Protein AF-A0A1S8X5B6-F1 (afdb_monomer)

Structure (mmCIF, N/CA/C/O backbone):
data_AF-A0A1S8X5B6-F1
#
_entry.id   AF-A0A1S8X5B6-F1
#
loop_
_atom_site.group_PDB
_atom_site.id
_atom_site.type_symbol
_atom_site.label_atom_id
_atom_site.label_alt_id
_atom_site.label_comp_id
_atom_site.label_asym_id
_atom_site.label_entity_id
_atom_site.label_seq_id
_atom_site.pdbx_PDB_ins_code
_atom_site.Cartn_x
_atom_site.Cartn_y
_atom_site.Cartn_z
_atom_site.occupancy
_atom_site.B_iso_or_equiv
_atom_site.auth_seq_id
_atom_site.auth_comp_id
_atom_site.auth_asym_id
_atom_site.auth_atom_id
_atom_site.pdbx_PDB_model_num
ATOM 1 N N . GLU A 1 1 ? 6.579 -16.255 19.822 1.00 31.02 1 GLU A N 1
ATOM 2 C CA . GLU A 1 1 ? 5.720 -16.093 18.629 1.00 31.02 1 GLU A CA 1
ATOM 3 C C . GLU A 1 1 ? 6.499 -15.302 17.584 1.00 31.02 1 GLU A C 1
ATOM 5 O O . GLU A 1 1 ? 7.246 -14.408 17.964 1.00 31.02 1 GLU A O 1
ATOM 10 N N . ARG A 1 2 ? 6.453 -15.690 16.303 1.00 23.48 2 ARG A N 1
ATOM 11 C CA . ARG A 1 2 ? 7.179 -14.985 15.231 1.00 23.48 2 ARG A CA 1
ATOM 12 C C . ARG A 1 2 ? 6.528 -13.616 15.023 1.00 23.48 2 ARG A C 1
ATOM 14 O O . ARG A 1 2 ? 5.392 -13.560 14.573 1.00 23.48 2 ARG A O 1
ATOM 21 N N . VAL A 1 3 ? 7.238 -12.536 15.343 1.00 27.38 3 VAL A N 1
ATOM 22 C CA . VAL A 1 3 ? 6.807 -11.174 15.006 1.00 27.38 3 VAL A CA 1
ATOM 23 C C . VAL A 1 3 ? 7.028 -10.980 13.506 1.00 27.38 3 VAL A C 1
ATOM 25 O O . VAL A 1 3 ? 8.162 -10.916 13.041 1.00 27.38 3 VAL A O 1
ATOM 28 N N . SER A 1 4 ? 5.944 -10.947 12.739 1.00 26.89 4 SER A N 1
ATOM 29 C CA . SER A 1 4 ? 5.939 -10.637 11.308 1.00 26.89 4 SER A CA 1
ATOM 30 C C . SER A 1 4 ? 5.182 -9.327 11.094 1.00 26.89 4 SER A C 1
ATOM 32 O O . SER A 1 4 ? 3.978 -9.309 11.340 1.00 26.89 4 SER A O 1
ATOM 34 N N . GLY A 1 5 ? 5.844 -8.256 10.629 1.00 33.88 5 GLY A N 1
ATOM 35 C CA . GLY A 1 5 ? 5.129 -7.026 10.247 1.00 33.88 5 GLY A CA 1
ATOM 36 C C . GLY A 1 5 ? 5.746 -5.655 10.507 1.00 33.88 5 GLY A C 1
ATOM 37 O O . GLY A 1 5 ? 5.058 -4.668 10.279 1.00 33.88 5 GLY A O 1
ATOM 38 N N . LEU A 1 6 ? 6.991 -5.534 10.971 1.00 37.00 6 LEU A N 1
ATOM 39 C CA . LEU A 1 6 ? 7.592 -4.206 11.150 1.00 37.00 6 LEU A CA 1
ATOM 40 C C . LEU A 1 6 ? 8.092 -3.662 9.804 1.00 37.00 6 LEU A C 1
ATOM 42 O O . LEU A 1 6 ? 8.915 -4.289 9.139 1.00 37.00 6 LEU A O 1
ATOM 46 N N . PHE A 1 7 ? 7.543 -2.519 9.395 1.00 36.25 7 PHE A N 1
ATOM 47 C CA . PHE A 1 7 ? 7.751 -1.901 8.090 1.00 36.25 7 PHE A CA 1
ATOM 48 C C . PHE A 1 7 ? 8.750 -0.740 8.112 1.00 36.25 7 PHE A C 1
ATOM 50 O O . PHE A 1 7 ? 8.488 0.308 8.691 1.00 36.25 7 PHE A O 1
ATOM 57 N N . GLY A 1 8 ? 9.841 -0.929 7.362 1.00 42.72 8 GLY A N 1
ATOM 58 C CA . GLY A 1 8 ? 10.744 0.076 6.788 1.00 42.72 8 GLY A CA 1
ATOM 59 C C . GLY A 1 8 ? 11.764 0.760 7.699 1.00 42.72 8 GLY A C 1
ATOM 60 O O . GLY A 1 8 ? 11.787 0.526 8.896 1.00 42.72 8 GLY A O 1
ATOM 61 N N . CYS A 1 9 ? 12.665 1.530 7.060 1.00 48.47 9 CYS A N 1
ATOM 62 C CA . CYS A 1 9 ? 14.016 1.928 7.500 1.00 48.47 9 CYS A CA 1
ATOM 63 C C . CYS A 1 9 ? 14.214 2.203 9.005 1.00 48.47 9 CYS A C 1
ATOM 65 O O . CYS A 1 9 ? 14.364 3.355 9.415 1.00 48.47 9 CYS A O 1
ATOM 67 N N . VAL A 1 10 ? 14.308 1.125 9.784 1.00 44.31 10 VAL A N 1
ATOM 68 C CA . VAL A 1 10 ? 14.986 1.027 11.076 1.00 44.31 10 VAL A CA 1
ATOM 69 C C . VAL A 1 10 ? 15.594 -0.364 11.167 1.00 44.31 10 VAL A C 1
ATOM 71 O O . VAL A 1 10 ? 14.957 -1.347 10.787 1.00 44.31 10 VAL A O 1
ATOM 74 N N . ASP A 1 11 ? 16.795 -0.443 11.728 1.00 42.62 11 ASP A N 1
ATOM 75 C CA . ASP A 1 11 ? 17.396 -1.704 12.171 1.00 42.62 11 ASP A CA 1
ATOM 76 C C . ASP A 1 11 ? 16.932 -2.099 13.596 1.00 42.62 11 ASP A C 1
ATOM 78 O O . ASP A 1 11 ? 17.555 -2.947 14.232 1.00 42.62 11 ASP A O 1
ATOM 82 N N . GLU A 1 12 ? 15.860 -1.496 14.140 1.00 40.50 12 GLU A N 1
ATOM 83 C CA . GLU A 1 12 ? 15.536 -1.555 15.575 1.00 40.50 12 GLU A CA 1
ATOM 84 C C . GLU A 1 12 ? 14.095 -1.986 15.862 1.00 40.50 12 GLU A C 1
ATOM 86 O O . GLU A 1 12 ? 13.122 -1.510 15.277 1.00 40.50 12 GLU A O 1
ATOM 91 N N . VAL A 1 13 ? 13.999 -2.943 16.787 1.00 41.22 13 VAL A N 1
ATOM 92 C CA . VAL A 1 13 ? 12.811 -3.687 17.204 1.00 41.22 13 VAL A CA 1
ATOM 93 C C . VAL A 1 13 ? 12.722 -3.576 18.723 1.00 41.22 13 VAL A C 1
ATOM 95 O O . VAL A 1 13 ? 13.708 -3.835 19.410 1.00 41.22 13 VAL A O 1
ATOM 98 N N . ILE A 1 14 ? 11.545 -3.261 19.262 1.00 43.59 14 ILE A N 1
ATOM 99 C CA . ILE A 1 14 ? 11.293 -3.382 20.702 1.00 43.59 14 ILE A CA 1
ATOM 100 C C . ILE A 1 14 ? 10.917 -4.840 20.983 1.00 43.59 14 ILE A C 1
ATOM 102 O O . ILE A 1 14 ? 9.828 -5.292 20.628 1.00 43.59 14 ILE A O 1
ATOM 106 N N . ILE A 1 15 ? 11.826 -5.586 21.613 1.00 42.84 15 ILE A N 1
ATOM 107 C CA . ILE A 1 15 ? 11.587 -6.957 22.086 1.00 42.84 15 ILE A CA 1
ATOM 108 C C . ILE A 1 15 ? 11.733 -6.945 23.604 1.00 42.84 15 ILE A C 1
ATOM 110 O O . ILE A 1 15 ? 12.792 -6.605 24.121 1.00 42.84 15 ILE A O 1
ATOM 114 N N . ASN A 1 16 ? 10.680 -7.332 24.327 1.00 33.47 16 ASN A N 1
ATOM 115 C CA . ASN A 1 16 ? 10.722 -7.523 25.782 1.00 33.47 16 ASN A CA 1
ATOM 116 C C . ASN A 1 16 ? 11.247 -6.310 26.587 1.00 33.47 16 ASN A C 1
ATOM 118 O O . ASN A 1 16 ? 11.933 -6.489 27.589 1.00 33.47 16 ASN A O 1
ATOM 122 N N . GLY A 1 17 ? 10.922 -5.082 26.169 1.00 39.69 17 GLY A N 1
ATOM 123 C CA . GLY A 1 17 ? 11.211 -3.873 26.953 1.00 39.69 17 GLY A CA 1
ATOM 124 C C . GLY A 1 17 ? 12.626 -3.303 26.814 1.00 39.69 17 GLY A C 1
ATOM 125 O O . GLY A 1 17 ? 12.994 -2.435 27.598 1.00 39.69 17 GLY A O 1
ATOM 126 N N . VAL A 1 18 ? 13.412 -3.751 25.830 1.00 38.31 18 VAL A N 1
ATOM 127 C CA . VAL A 1 18 ? 14.665 -3.082 25.447 1.00 38.31 18 VAL A CA 1
ATOM 128 C C . VAL A 1 18 ? 14.395 -2.188 24.240 1.00 38.31 18 VAL A C 1
ATOM 130 O O . VAL A 1 18 ? 14.048 -2.681 23.166 1.00 38.31 18 VAL A O 1
ATOM 133 N N . GLU A 1 19 ? 14.526 -0.875 24.428 1.00 43.12 19 GLU A N 1
ATOM 134 C CA . GLU A 1 19 ? 14.472 0.103 23.343 1.00 43.12 19 GLU A CA 1
ATOM 135 C C . GLU A 1 19 ? 15.829 0.188 22.656 1.00 43.12 19 GLU A C 1
ATOM 137 O O . GLU A 1 19 ? 16.860 0.433 23.286 1.00 43.12 19 GLU A O 1
ATOM 142 N N . LEU A 1 20 ? 15.807 0.003 21.345 1.00 44.50 20 LEU A N 1
ATOM 143 C CA . LEU A 1 20 ? 16.917 0.318 20.475 1.00 44.50 20 LEU A CA 1
ATOM 144 C C . LEU A 1 20 ? 16.513 1.632 19.744 1.00 44.50 20 LEU A C 1
ATOM 146 O O . LEU A 1 20 ? 15.525 1.631 18.998 1.00 44.50 20 LEU A O 1
ATOM 150 N N . PRO A 1 21 ? 17.210 2.771 19.983 1.00 45.38 21 PRO A N 1
ATOM 151 C CA . PRO A 1 21 ? 16.967 4.053 19.309 1.00 45.38 21 PRO A CA 1
ATOM 152 C C . PRO A 1 21 ? 17.478 4.141 17.843 1.00 45.38 21 PRO A C 1
ATOM 154 O O . PRO A 1 21 ? 18.697 4.111 17.661 1.00 45.38 21 PRO A O 1
ATOM 157 N N . PRO A 1 22 ? 16.617 4.497 16.846 1.00 44.66 22 PRO A N 1
ATOM 158 C CA . PRO A 1 22 ? 16.869 4.524 15.381 1.00 44.66 22 PRO A CA 1
ATOM 159 C C . PRO A 1 22 ? 18.215 5.087 14.896 1.00 44.66 22 PRO A C 1
ATOM 161 O O . PRO A 1 22 ? 18.680 4.806 13.789 1.00 44.66 22 PRO A O 1
ATOM 164 N N . THR A 1 23 ? 18.817 5.942 15.716 1.00 43.62 23 THR A N 1
ATOM 165 C CA . THR A 1 23 ? 20.167 6.484 15.593 1.00 43.62 23 THR A CA 1
ATOM 166 C C . THR A 1 23 ? 21.286 5.436 15.559 1.00 43.62 23 THR A C 1
ATOM 168 O O . THR A 1 23 ? 22.376 5.773 15.103 1.00 43.62 23 THR A O 1
ATOM 171 N N . LEU A 1 24 ? 21.060 4.196 16.015 1.00 43.75 24 LEU A N 1
ATOM 172 C CA . LEU A 1 24 ? 22.063 3.122 15.994 1.00 43.75 24 LEU A CA 1
ATOM 173 C C . LEU A 1 24 ? 22.165 2.421 14.629 1.00 43.75 24 LEU A C 1
ATOM 175 O O . LEU A 1 24 ? 23.221 1.879 14.313 1.00 43.75 24 LEU A O 1
ATOM 179 N N . SER A 1 25 ? 21.109 2.470 13.808 1.00 50.09 25 SER A N 1
ATOM 180 C CA . SER A 1 25 ? 21.049 1.809 12.489 1.00 50.09 25 SER A CA 1
ATOM 181 C C . SER A 1 25 ? 21.965 2.409 11.412 1.00 50.09 25 SER A C 1
ATOM 183 O O . SER A 1 25 ? 22.240 1.784 10.393 1.00 50.09 25 SER A O 1
ATOM 185 N N . GLY A 1 26 ? 22.404 3.659 11.580 1.00 53.31 26 GLY A N 1
ATOM 186 C CA . GLY A 1 26 ? 23.132 4.395 10.537 1.00 53.31 26 GLY A CA 1
ATOM 187 C C . GLY A 1 26 ? 22.298 4.755 9.293 1.00 53.31 26 GLY A C 1
ATOM 188 O O . GLY A 1 26 ? 22.798 5.488 8.442 1.00 53.31 26 GLY A O 1
ATOM 189 N N . ARG A 1 27 ? 21.031 4.316 9.205 1.00 53.88 27 ARG A N 1
ATOM 190 C CA . ARG A 1 27 ? 20.134 4.517 8.055 1.00 53.88 27 ARG A CA 1
ATOM 191 C C . ARG A 1 27 ? 19.202 5.719 8.240 1.00 53.88 27 ARG A C 1
ATOM 193 O O . ARG A 1 27 ? 18.817 6.052 9.362 1.00 53.88 27 ARG A O 1
ATOM 200 N N . PRO A 1 28 ? 18.772 6.379 7.150 1.00 56.47 28 PRO A N 1
ATOM 201 C CA . PRO A 1 28 ? 17.854 7.505 7.240 1.00 56.47 28 PRO A CA 1
ATOM 202 C C . PRO A 1 28 ? 16.429 7.057 7.635 1.00 56.47 28 PRO A C 1
ATOM 204 O O . PRO A 1 28 ? 15.865 6.183 6.969 1.00 56.47 28 PRO A O 1
ATOM 207 N N . PRO A 1 29 ? 15.787 7.686 8.646 1.00 57.72 29 PRO A N 1
ATOM 208 C CA . PRO A 1 29 ? 14.407 7.365 9.020 1.00 57.72 29 PRO A CA 1
ATOM 209 C C . PRO A 1 29 ? 13.413 7.702 7.897 1.00 57.72 29 PRO A C 1
ATOM 211 O O . PRO A 1 29 ? 13.375 8.834 7.402 1.00 57.72 29 PRO A O 1
ATOM 214 N N . CYS A 1 30 ? 12.579 6.728 7.515 1.00 62.34 30 CYS A N 1
ATOM 215 C CA . CYS A 1 30 ? 11.516 6.890 6.519 1.00 62.34 30 CYS A CA 1
ATOM 216 C C . CYS A 1 30 ? 10.138 6.990 7.195 1.00 62.34 30 CYS A C 1
ATOM 218 O O . CYS A 1 30 ? 9.518 5.973 7.506 1.00 62.34 30 CYS A O 1
ATOM 220 N N . TYR A 1 31 ? 9.646 8.214 7.411 1.00 59.91 31 TYR A N 1
ATOM 221 C CA . TYR A 1 31 ? 8.406 8.497 8.157 1.00 59.91 31 TYR A CA 1
ATOM 222 C C . TYR A 1 31 ? 7.144 7.822 7.604 1.00 59.91 31 TYR A C 1
ATOM 224 O O . TYR A 1 31 ? 6.256 7.461 8.374 1.00 59.91 31 TYR A O 1
ATOM 232 N N . ASP A 1 32 ? 7.058 7.622 6.291 1.00 60.03 32 ASP A N 1
ATOM 233 C CA . ASP A 1 32 ? 5.868 7.017 5.685 1.00 60.03 32 ASP A CA 1
ATOM 234 C C . ASP A 1 32 ? 5.877 5.485 5.828 1.00 60.03 32 ASP A C 1
ATOM 236 O O . ASP A 1 32 ? 4.833 4.869 6.038 1.00 60.03 32 ASP A O 1
ATOM 240 N N . CYS A 1 33 ? 7.073 4.883 5.813 1.00 60.94 33 CYS A N 1
ATOM 241 C CA . CYS A 1 33 ? 7.281 3.482 6.167 1.00 60.94 33 CYS A CA 1
ATOM 242 C C . CYS A 1 33 ? 6.880 3.241 7.653 1.00 60.94 33 CYS A C 1
ATOM 244 O O . CYS A 1 33 ? 6.141 2.299 7.933 1.00 60.94 33 CYS A O 1
ATOM 246 N N . PHE A 1 34 ? 7.212 4.163 8.576 1.00 55.56 34 PHE A N 1
ATOM 247 C CA . PHE A 1 34 ? 6.717 4.147 9.971 1.00 55.56 34 PHE A CA 1
ATOM 248 C C . PHE A 1 34 ? 5.201 4.340 10.109 1.00 55.56 34 PHE A C 1
ATOM 250 O O . PHE A 1 34 ? 4.592 3.811 11.036 1.00 55.56 34 PHE A O 1
ATOM 257 N N . SER A 1 35 ? 4.595 5.127 9.218 1.00 52.19 35 SER A N 1
ATOM 258 C CA . SER A 1 35 ? 3.164 5.452 9.263 1.00 52.19 35 SER A CA 1
ATOM 259 C C . SER A 1 35 ? 2.282 4.388 8.595 1.00 52.19 35 SER A C 1
ATOM 261 O O . SER A 1 35 ? 1.070 4.577 8.526 1.00 52.19 35 SER A O 1
ATOM 263 N N . LEU A 1 36 ? 2.875 3.279 8.126 1.00 60.25 36 LEU A N 1
ATOM 264 C CA . LEU A 1 36 ? 2.192 2.153 7.477 1.00 60.25 36 LEU A CA 1
ATOM 265 C C . LEU A 1 36 ? 1.346 2.565 6.257 1.00 60.25 36 LEU A C 1
ATOM 267 O O . LEU A 1 36 ? 0.244 2.050 6.061 1.00 60.25 36 LEU A O 1
ATOM 271 N N . ASP A 1 37 ? 1.846 3.491 5.429 1.00 69.00 37 ASP A N 1
ATOM 272 C CA . ASP A 1 37 ? 1.146 3.877 4.195 1.00 69.00 37 ASP A CA 1
ATOM 273 C C . ASP A 1 37 ? 0.990 2.651 3.266 1.00 69.00 37 ASP A C 1
ATOM 275 O O . ASP A 1 37 ? 1.992 2.028 2.891 1.00 69.00 37 ASP A O 1
ATOM 279 N N . PRO A 1 38 ? -0.252 2.292 2.877 1.00 69.25 38 PRO A N 1
ATOM 280 C CA . PRO A 1 38 ? -0.528 1.097 2.089 1.00 69.25 38 PRO A CA 1
ATOM 281 C C . PRO A 1 38 ? -0.007 1.146 0.643 1.00 69.25 38 PRO A C 1
ATOM 283 O O . PRO A 1 38 ? -0.084 0.154 -0.076 1.00 69.25 38 PRO A O 1
ATOM 286 N N . ASN A 1 39 ? 0.479 2.301 0.181 1.00 75.88 39 ASN A N 1
ATOM 287 C CA . ASN A 1 39 ? 1.025 2.477 -1.168 1.00 75.88 39 ASN A CA 1
ATOM 288 C C . ASN A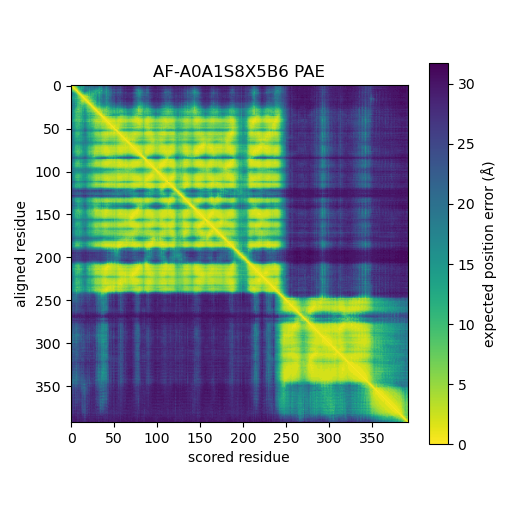 1 39 ? 2.555 2.419 -1.208 1.00 75.88 39 ASN A C 1
ATOM 290 O O . ASN A 1 39 ? 3.160 2.743 -2.236 1.00 75.88 39 ASN A O 1
ATOM 294 N N . ILE A 1 40 ? 3.184 2.060 -0.089 1.00 82.56 40 ILE A N 1
ATOM 295 C CA . ILE A 1 40 ? 4.634 2.021 0.048 1.00 82.56 40 ILE A CA 1
ATOM 296 C C . ILE A 1 40 ? 5.126 0.592 -0.036 1.00 82.56 40 ILE A C 1
ATOM 298 O O . ILE A 1 40 ? 4.495 -0.311 0.475 1.00 82.56 40 ILE A O 1
ATOM 302 N N . TYR A 1 41 ? 6.283 0.373 -0.639 1.00 86.62 41 TYR A N 1
ATOM 303 C CA . TYR A 1 41 ? 6.971 -0.911 -0.600 1.00 86.62 41 TYR A CA 1
ATOM 304 C C . TYR A 1 41 ? 8.357 -0.697 -0.018 1.00 86.62 41 TYR A C 1
ATOM 306 O O . TYR A 1 41 ? 9.108 0.131 -0.523 1.00 86.62 41 TYR A O 1
ATOM 314 N N . HIS A 1 42 ? 8.710 -1.424 1.036 1.00 84.38 42 HIS A N 1
ATOM 315 C CA . HIS A 1 42 ? 10.059 -1.419 1.579 1.00 84.38 42 HIS A CA 1
ATOM 316 C C . HIS A 1 42 ? 10.843 -2.630 1.073 1.00 84.38 42 HIS A C 1
ATOM 318 O O . HIS A 1 42 ? 10.462 -3.781 1.285 1.00 84.38 42 HIS A O 1
ATOM 324 N N . VAL A 1 43 ? 11.964 -2.351 0.420 1.00 84.62 43 VAL A N 1
ATOM 325 C CA . VAL A 1 43 ? 12.908 -3.343 -0.076 1.00 84.62 43 VAL A CA 1
ATOM 326 C C . VAL A 1 43 ? 14.040 -3.500 0.931 1.00 84.62 43 VAL A C 1
ATOM 328 O O . VAL A 1 43 ? 14.837 -2.584 1.133 1.00 84.62 43 VAL A O 1
ATOM 331 N N . SER A 1 44 ? 14.109 -4.676 1.553 1.00 79.00 44 SER A N 1
ATOM 332 C CA . SER A 1 44 ? 15.181 -5.059 2.469 1.00 79.00 44 SER A CA 1
ATOM 333 C C . SER A 1 44 ? 16.406 -5.565 1.707 1.00 79.00 44 SER A C 1
ATOM 335 O O . SER A 1 44 ? 16.272 -6.259 0.703 1.00 79.00 44 SER A O 1
ATOM 337 N N . ALA A 1 45 ? 17.601 -5.360 2.266 1.00 76.38 45 ALA A N 1
ATOM 338 C CA . ALA A 1 45 ? 18.847 -5.961 1.771 1.00 76.38 45 ALA A CA 1
ATOM 339 C C . ALA A 1 45 ? 18.832 -7.507 1.746 1.00 76.38 45 ALA A C 1
ATOM 341 O O . ALA A 1 45 ? 19.660 -8.139 1.098 1.00 76.38 45 ALA A O 1
ATOM 342 N N . THR A 1 46 ? 17.898 -8.147 2.459 1.00 74.25 46 THR A N 1
ATOM 343 C CA . THR A 1 46 ? 17.713 -9.607 2.398 1.00 74.25 46 THR A CA 1
ATOM 344 C C . THR A 1 46 ? 17.101 -10.084 1.078 1.00 74.25 46 THR A C 1
ATOM 346 O O . THR A 1 46 ? 17.256 -11.262 0.745 1.00 74.25 46 THR A O 1
ATOM 349 N N . LEU A 1 47 ? 16.452 -9.187 0.321 1.00 79.50 47 LEU A N 1
ATOM 350 C CA . LEU A 1 47 ? 15.825 -9.486 -0.967 1.00 79.50 47 LEU A CA 1
ATOM 351 C C . LEU A 1 47 ? 16.853 -9.906 -2.028 1.00 79.50 47 LEU A C 1
ATOM 353 O O . LEU A 1 47 ? 16.525 -10.721 -2.888 1.00 79.50 47 LEU A O 1
ATOM 357 N N . ASP A 1 48 ? 18.100 -9.435 -1.941 1.00 73.88 48 ASP A N 1
ATOM 358 C CA . ASP A 1 48 ? 19.188 -9.802 -2.859 1.00 73.88 48 ASP A CA 1
ATOM 359 C C . ASP A 1 48 ? 19.308 -11.323 -3.018 1.00 73.88 48 ASP A C 1
ATOM 361 O O . ASP A 1 48 ? 19.354 -11.827 -4.137 1.00 73.88 48 ASP A O 1
ATOM 365 N N . LYS A 1 49 ? 19.230 -12.072 -1.909 1.00 73.69 49 LYS A N 1
ATOM 366 C CA . LYS A 1 49 ? 19.304 -13.545 -1.914 1.00 73.69 49 LYS A CA 1
ATOM 367 C C . LYS A 1 49 ? 18.160 -14.203 -2.687 1.00 73.69 49 LYS A C 1
ATOM 369 O O . LYS A 1 49 ? 18.316 -15.299 -3.214 1.00 73.69 49 LYS A O 1
ATOM 374 N N . TYR A 1 50 ? 16.991 -13.568 -2.711 1.00 73.81 50 TYR A N 1
ATOM 375 C CA . TYR A 1 50 ? 15.833 -14.045 -3.465 1.00 73.81 50 TYR A CA 1
ATOM 376 C C . TYR A 1 50 ? 15.961 -13.718 -4.962 1.00 73.81 50 TYR A C 1
ATOM 378 O O . TYR A 1 50 ? 15.559 -14.517 -5.813 1.00 73.81 50 TYR A O 1
ATOM 386 N N . LEU A 1 51 ? 16.552 -12.561 -5.275 1.00 73.69 51 LEU A N 1
ATOM 387 C CA . LEU A 1 51 ? 16.738 -12.045 -6.631 1.00 73.69 51 LEU A CA 1
ATOM 388 C C . LEU A 1 51 ? 17.915 -12.667 -7.391 1.00 73.69 51 LEU A C 1
ATOM 390 O O . LEU A 1 51 ? 17.903 -12.637 -8.616 1.00 73.69 51 LEU A O 1
ATOM 394 N N . GLU A 1 52 ? 18.874 -13.310 -6.715 1.00 66.12 52 GLU A N 1
ATOM 395 C CA . GLU A 1 52 ? 19.970 -14.062 -7.362 1.00 66.12 52 GLU A CA 1
ATOM 396 C C . GLU A 1 52 ? 19.488 -15.062 -8.432 1.00 66.12 52 GLU A C 1
ATOM 398 O O . GLU A 1 52 ? 20.246 -15.426 -9.331 1.00 66.12 52 GLU A O 1
ATOM 403 N N . LYS A 1 53 ? 18.233 -15.526 -8.345 1.00 55.69 53 LYS A N 1
ATOM 404 C CA . LYS A 1 53 ? 17.646 -16.510 -9.267 1.00 55.69 53 LYS A CA 1
ATOM 405 C C . LYS A 1 53 ? 16.369 -16.040 -9.964 1.00 55.69 53 LYS A C 1
ATOM 407 O O . LYS A 1 53 ? 15.841 -16.791 -10.777 1.00 55.69 53 LYS A O 1
ATOM 412 N N . ASN A 1 54 ? 15.853 -14.851 -9.644 1.00 66.88 54 ASN A N 1
ATOM 413 C CA . ASN A 1 54 ? 14.515 -14.425 -10.056 1.00 66.88 54 ASN A CA 1
ATOM 414 C C . ASN A 1 54 ? 14.449 -12.931 -10.386 1.00 66.88 54 ASN A C 1
ATOM 416 O O . ASN A 1 54 ? 15.132 -12.111 -9.780 1.00 66.88 54 ASN A O 1
ATOM 420 N N . LEU A 1 55 ? 13.530 -12.582 -11.285 1.00 79.25 55 LEU A N 1
ATOM 421 C CA . LEU A 1 55 ? 13.026 -11.222 -11.462 1.00 79.25 55 LEU A CA 1
ATOM 422 C C . LEU A 1 55 ? 11.610 -11.147 -10.889 1.00 79.25 55 LEU A C 1
ATOM 424 O O . LEU A 1 55 ? 10.845 -12.105 -11.000 1.00 79.25 55 LEU A O 1
ATOM 428 N N . ILE A 1 56 ? 11.250 -10.014 -10.290 1.00 85.38 56 ILE A N 1
ATOM 429 C CA . ILE A 1 56 ? 9.919 -9.803 -9.718 1.00 85.38 56 ILE A CA 1
ATOM 430 C C . ILE A 1 56 ? 9.064 -9.026 -10.725 1.00 85.38 56 ILE A C 1
ATOM 432 O O . ILE A 1 56 ? 9.341 -7.847 -10.948 1.00 85.38 56 ILE A O 1
ATOM 436 N N . PRO A 1 57 ? 8.038 -9.639 -11.343 1.00 89.00 57 PRO A N 1
ATOM 437 C CA . PRO A 1 57 ? 7.139 -8.931 -12.249 1.00 89.00 57 PRO A CA 1
ATOM 438 C C . PRO A 1 57 ? 6.177 -8.040 -11.467 1.00 89.00 57 PRO A C 1
ATOM 440 O O . PRO A 1 57 ? 5.567 -8.485 -10.497 1.00 89.00 57 PRO A O 1
ATOM 443 N N . LEU A 1 58 ? 5.987 -6.803 -11.914 1.00 90.69 58 LEU A N 1
ATOM 444 C CA . LEU A 1 58 ? 4.908 -5.952 -11.425 1.00 90.69 58 LEU A CA 1
ATOM 445 C C . LEU A 1 58 ? 3.597 -6.326 -12.124 1.00 90.69 58 LEU A C 1
ATO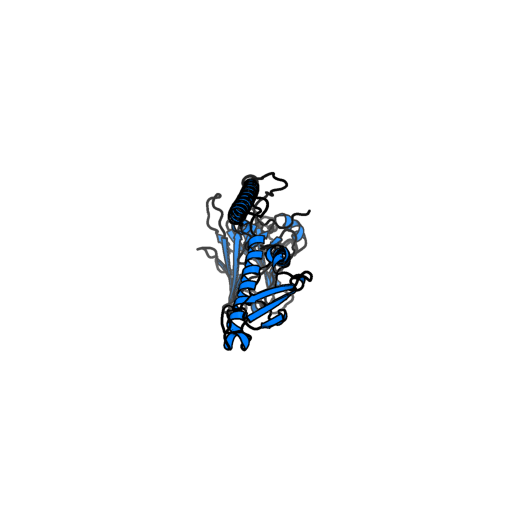M 447 O O . LEU A 1 58 ? 3.576 -6.689 -13.301 1.00 90.69 58 LEU A O 1
ATOM 451 N N . THR A 1 59 ? 2.486 -6.207 -11.398 1.00 87.75 59 THR A N 1
ATOM 452 C CA . THR A 1 59 ? 1.150 -6.493 -11.937 1.00 87.75 59 THR A CA 1
ATOM 453 C C . THR A 1 59 ? 0.767 -5.424 -12.958 1.00 87.75 59 THR A C 1
ATOM 455 O O . THR A 1 59 ? 0.487 -4.285 -12.581 1.00 87.75 59 THR A O 1
ATOM 458 N N . LEU A 1 60 ? 0.759 -5.789 -14.242 1.00 87.56 60 LEU A N 1
ATOM 459 C CA . LEU A 1 60 ? 0.494 -4.886 -15.362 1.00 87.56 60 LEU A CA 1
ATOM 460 C C . LEU A 1 60 ? -0.924 -5.112 -15.924 1.00 87.56 60 LEU A C 1
ATOM 462 O O . LEU A 1 60 ? -1.209 -6.214 -16.396 1.00 87.56 60 LEU A O 1
ATOM 466 N N . PRO A 1 61 ? -1.823 -4.108 -15.899 1.00 87.31 61 PRO A N 1
ATOM 467 C CA . PRO A 1 61 ? -3.137 -4.234 -16.527 1.00 87.31 61 PRO A CA 1
ATOM 468 C C . PRO A 1 61 ? -3.030 -4.300 -18.054 1.00 87.31 61 PRO A C 1
ATOM 470 O O . PRO A 1 61 ? -2.225 -3.593 -18.660 1.00 87.31 61 PRO A O 1
ATOM 473 N N . THR A 1 62 ? -3.897 -5.096 -18.682 1.00 84.31 62 THR A N 1
ATOM 474 C CA . THR A 1 62 ? -3.886 -5.358 -20.134 1.00 84.31 62 THR A CA 1
ATOM 475 C C . THR A 1 62 ? -4.053 -4.103 -20.990 1.00 84.31 62 THR A C 1
ATOM 477 O O . THR A 1 62 ? -3.496 -4.035 -22.078 1.00 84.31 62 THR A O 1
ATOM 480 N N . VAL A 1 63 ? -4.756 -3.085 -20.483 1.00 83.75 63 VAL A N 1
ATOM 481 C CA . VAL A 1 63 ? -4.967 -1.791 -21.162 1.00 83.75 63 VAL A CA 1
ATOM 482 C C . VAL A 1 63 ? -3.643 -1.099 -21.516 1.00 83.75 63 VAL A C 1
ATOM 484 O O . VAL A 1 63 ? -3.542 -0.426 -22.533 1.00 83.75 63 VAL A O 1
ATOM 487 N N . PHE A 1 64 ? -2.592 -1.302 -20.719 1.00 83.69 64 PHE A N 1
ATOM 488 C CA . PHE A 1 64 ? -1.280 -0.692 -20.960 1.00 83.69 64 PHE A CA 1
ATOM 489 C C . PHE A 1 64 ? -0.375 -1.517 -21.886 1.00 83.69 64 PHE A C 1
ATOM 491 O O . PHE A 1 64 ? 0.758 -1.118 -22.151 1.00 83.69 64 PHE A O 1
ATOM 498 N N . GLN A 1 65 ? -0.860 -2.666 -22.362 1.00 82.62 65 GLN A N 1
ATOM 499 C CA . GLN A 1 65 ? -0.186 -3.519 -23.343 1.00 82.62 65 GLN A CA 1
ATOM 500 C C . GLN A 1 65 ? -0.738 -3.305 -24.761 1.00 82.62 65 GLN A C 1
ATOM 502 O O . GLN A 1 65 ? -0.365 -4.040 -25.679 1.00 82.62 65 GLN A O 1
ATOM 507 N N . ASP A 1 66 ? -1.627 -2.327 -24.945 1.00 80.31 66 ASP A N 1
ATOM 508 C CA . ASP A 1 66 ? -2.202 -1.988 -26.241 1.00 80.31 66 ASP A CA 1
ATOM 509 C C . ASP A 1 66 ? -1.100 -1.483 -27.205 1.00 80.31 66 ASP A C 1
ATOM 511 O O . ASP A 1 66 ? -0.307 -0.610 -26.830 1.00 80.31 66 ASP A O 1
ATOM 515 N N . PRO A 1 67 ? -0.976 -2.057 -28.419 1.00 74.25 67 PRO A N 1
ATOM 516 C CA . PRO A 1 67 ? 0.005 -1.618 -29.411 1.00 74.25 67 PRO A CA 1
ATOM 517 C C . PRO A 1 67 ? -0.226 -0.197 -29.949 1.00 74.25 67 PRO A C 1
ATOM 519 O O . PRO A 1 67 ? 0.729 0.392 -30.456 1.00 74.25 67 PRO A O 1
ATOM 522 N N . ASP A 1 68 ? -1.434 0.361 -29.825 1.00 79.62 68 ASP A N 1
ATOM 523 C CA . ASP A 1 68 ? -1.814 1.642 -30.440 1.00 79.62 68 ASP A CA 1
ATOM 524 C C . ASP A 1 68 ? -1.641 2.849 -29.494 1.00 79.62 68 ASP A C 1
ATOM 526 O O . ASP A 1 68 ? -2.109 3.958 -29.761 1.00 79.62 68 ASP A O 1
ATOM 530 N N . LEU A 1 69 ? -0.943 2.668 -28.369 1.00 84.00 69 LEU A N 1
ATOM 531 C CA . LEU A 1 69 ? -0.677 3.742 -27.412 1.00 84.00 69 LEU A CA 1
ATOM 532 C C . LEU A 1 69 ? 0.271 4.798 -27.990 1.00 84.00 69 LEU A C 1
ATOM 534 O O . LEU A 1 69 ? 1.435 4.518 -28.244 1.00 84.00 69 LEU A O 1
ATOM 538 N N . GLU A 1 70 ? -0.180 6.050 -28.084 1.00 87.56 70 GLU A N 1
ATOM 539 C CA . GLU A 1 70 ? 0.671 7.180 -28.502 1.00 87.56 70 GLU A CA 1
ATOM 540 C C . GLU A 1 70 ? 1.701 7.579 -27.432 1.00 87.56 70 GLU A C 1
ATOM 542 O O . GLU A 1 70 ? 2.834 7.972 -27.731 1.00 87.56 70 GLU A O 1
ATOM 547 N N . LYS A 1 71 ? 1.295 7.507 -26.158 1.00 90.94 71 LYS A N 1
ATOM 548 C CA . LYS A 1 71 ? 2.102 7.919 -25.009 1.00 90.94 71 LYS A CA 1
ATOM 549 C C . LYS A 1 71 ? 1.843 7.029 -23.803 1.00 90.94 71 LYS A C 1
ATOM 551 O O . LYS A 1 71 ? 0.702 6.835 -23.387 1.00 90.94 71 LYS A O 1
ATOM 556 N N . LEU A 1 72 ? 2.933 6.600 -23.176 1.00 93.12 72 LEU A N 1
ATOM 557 C CA . LEU A 1 72 ? 2.937 5.882 -21.910 1.00 93.12 72 LEU A CA 1
ATOM 558 C C . LEU A 1 72 ? 3.848 6.613 -20.929 1.00 93.12 72 LEU A C 1
ATOM 560 O O . LEU A 1 72 ? 4.933 7.071 -21.274 1.00 93.12 72 LEU A O 1
ATOM 564 N N . THR A 1 73 ? 3.400 6.765 -19.694 1.00 94.44 73 THR A N 1
ATOM 565 C CA . THR A 1 73 ? 4.169 7.405 -18.630 1.00 94.44 73 THR A CA 1
ATOM 566 C C . THR A 1 73 ? 4.307 6.437 -17.475 1.00 94.44 73 THR A C 1
ATOM 568 O O . THR A 1 73 ? 3.297 5.988 -16.943 1.00 94.44 73 THR A O 1
ATOM 571 N N . PHE A 1 74 ? 5.541 6.154 -17.073 1.00 95.94 74 PHE A N 1
ATOM 572 C CA . PHE A 1 74 ? 5.851 5.388 -15.875 1.00 95.94 74 PHE A CA 1
ATOM 573 C C . PHE A 1 74 ? 6.425 6.331 -14.819 1.00 95.94 74 PHE A C 1
ATOM 575 O O . PHE A 1 74 ? 7.485 6.926 -15.020 1.00 95.94 74 PHE A O 1
ATOM 582 N N . ASP A 1 75 ? 5.705 6.517 -13.719 1.00 94.81 75 ASP A N 1
ATOM 583 C CA . ASP A 1 75 ? 6.125 7.364 -12.611 1.00 94.81 75 ASP A CA 1
ATOM 584 C C . ASP A 1 75 ? 6.265 6.563 -11.324 1.00 94.81 75 ASP A C 1
ATOM 586 O O . ASP A 1 75 ? 5.490 5.652 -11.052 1.00 94.81 75 ASP A O 1
ATOM 590 N N . PHE A 1 76 ? 7.285 6.887 -10.539 1.00 94.94 76 PHE A N 1
ATOM 591 C CA . PHE A 1 76 ? 7.494 6.294 -9.228 1.00 94.94 76 PHE A CA 1
ATOM 592 C C . PHE A 1 76 ? 8.275 7.255 -8.342 1.00 94.94 76 PHE A C 1
ATOM 594 O O . PHE A 1 76 ? 9.055 8.092 -8.807 1.00 94.94 76 PHE A O 1
ATOM 601 N N . SER A 1 77 ? 8.069 7.124 -7.037 1.00 92.12 77 SER A N 1
ATOM 602 C CA . SER A 1 77 ? 8.887 7.797 -6.040 1.00 92.12 77 SER A CA 1
ATOM 603 C C . SER A 1 77 ? 9.684 6.783 -5.245 1.00 92.12 77 SER A C 1
ATOM 605 O O . SER A 1 77 ? 9.212 5.680 -4.975 1.00 92.12 77 SER A O 1
ATOM 607 N N . PHE A 1 78 ? 10.885 7.163 -4.838 1.00 90.31 78 PHE A N 1
ATOM 608 C CA . PHE A 1 78 ? 11.734 6.305 -4.030 1.00 90.31 78 PHE A CA 1
ATOM 609 C C . PHE A 1 78 ? 12.517 7.092 -2.988 1.00 90.31 78 PHE A C 1
ATOM 611 O O . PHE A 1 78 ? 12.750 8.300 -3.101 1.00 90.31 78 PHE A O 1
ATOM 618 N N . PHE A 1 79 ? 12.902 6.369 -1.951 1.00 85.88 79 PHE A N 1
ATOM 619 C CA . PHE A 1 79 ? 13.618 6.847 -0.788 1.00 85.88 79 PHE A CA 1
ATOM 620 C C . PHE A 1 79 ? 14.709 5.839 -0.445 1.00 85.88 79 PHE A C 1
ATOM 622 O O . PHE A 1 79 ? 14.426 4.648 -0.335 1.00 85.88 79 PHE A O 1
ATOM 629 N N . TYR A 1 80 ? 15.945 6.300 -0.281 1.00 81.00 80 TYR A N 1
ATOM 630 C CA . TYR A 1 80 ? 17.102 5.429 -0.075 1.00 81.00 80 TYR A CA 1
ATOM 631 C C . TYR A 1 80 ? 18.159 6.089 0.800 1.00 81.00 80 TYR A C 1
ATOM 633 O O . TYR A 1 80 ? 18.146 7.308 1.003 1.00 81.00 80 TYR A O 1
ATOM 641 N N . ASP A 1 81 ? 19.085 5.268 1.288 1.00 75.12 81 ASP A N 1
ATOM 642 C CA . ASP A 1 81 ? 20.266 5.744 1.990 1.00 75.12 81 ASP A CA 1
ATOM 643 C C . ASP A 1 81 ? 21.335 6.240 1.012 1.00 75.12 81 ASP A C 1
ATOM 645 O O . ASP A 1 81 ? 21.853 5.485 0.195 1.00 75.12 81 ASP A O 1
ATOM 649 N N . ARG A 1 82 ? 21.677 7.528 1.105 1.00 71.81 82 ARG A N 1
ATOM 650 C CA . ARG A 1 82 ? 22.705 8.156 0.262 1.00 71.81 82 ARG A CA 1
ATOM 651 C C . ARG A 1 82 ? 24.131 7.917 0.767 1.00 71.81 82 ARG A C 1
ATOM 653 O O . ARG A 1 82 ? 25.069 8.372 0.112 1.00 71.81 82 ARG A O 1
ATOM 660 N N . GLN A 1 83 ? 24.313 7.317 1.946 1.00 64.81 83 GLN A N 1
ATOM 661 C CA . GLN A 1 83 ? 25.643 7.065 2.509 1.00 64.81 83 GLN A CA 1
ATOM 662 C C . GLN A 1 83 ? 26.357 5.896 1.820 1.00 64.81 83 GLN A C 1
ATOM 664 O O . GLN A 1 83 ? 27.584 5.902 1.730 1.00 64.81 83 GLN A O 1
ATOM 669 N N . GLU A 1 84 ? 25.603 4.944 1.273 1.00 61.59 84 GLU A N 1
ATOM 670 C CA . GLU A 1 84 ? 26.135 3.822 0.505 1.00 61.59 84 GLU A CA 1
ATOM 671 C C . GLU A 1 84 ? 26.205 4.198 -0.985 1.00 61.59 84 GLU A C 1
ATOM 673 O O . GLU A 1 84 ? 25.198 4.239 -1.691 1.00 61.59 84 GLU A O 1
ATOM 678 N N . SER A 1 85 ? 27.404 4.511 -1.487 1.00 53.47 85 SER A N 1
ATOM 679 C CA . SER A 1 85 ? 27.619 4.765 -2.918 1.00 53.47 85 SER A CA 1
ATOM 680 C C . SER A 1 85 ? 27.639 3.443 -3.690 1.00 53.47 85 SER A C 1
ATOM 682 O O . SER A 1 85 ? 28.683 2.793 -3.793 1.00 53.47 85 SER A O 1
ATOM 684 N N . ILE A 1 86 ? 26.484 3.020 -4.202 1.00 66.31 86 ILE A N 1
ATOM 685 C CA . ILE A 1 86 ? 26.330 1.757 -4.933 1.00 66.31 86 ILE A CA 1
ATOM 686 C C . ILE A 1 86 ? 25.474 2.001 -6.186 1.00 66.31 86 ILE A C 1
ATOM 688 O O . ILE A 1 86 ? 24.584 2.854 -6.198 1.00 66.31 86 ILE A O 1
ATOM 692 N N . ILE A 1 87 ? 25.795 1.291 -7.271 1.00 75.19 87 ILE A N 1
ATOM 693 C CA . ILE A 1 87 ? 24.964 1.219 -8.477 1.00 75.19 87 ILE A CA 1
ATOM 694 C C . ILE A 1 87 ? 23.794 0.284 -8.170 1.00 75.19 87 ILE A C 1
ATOM 696 O O . ILE A 1 87 ? 24.003 -0.914 -7.962 1.00 75.19 87 ILE A O 1
ATOM 700 N N . ASN A 1 88 ? 22.577 0.825 -8.176 1.00 81.25 88 ASN A N 1
ATOM 701 C CA . ASN A 1 88 ? 21.368 0.082 -7.844 1.00 81.25 88 ASN A CA 1
ATOM 702 C C . ASN A 1 88 ? 20.439 -0.034 -9.059 1.00 81.25 88 ASN A C 1
ATOM 704 O O . ASN A 1 88 ? 20.143 0.959 -9.722 1.00 81.25 88 ASN A O 1
ATOM 708 N N . SER A 1 89 ? 19.941 -1.237 -9.331 1.00 84.81 89 SER A N 1
ATOM 709 C CA . SER A 1 89 ? 18.884 -1.492 -10.313 1.00 84.81 89 SER A CA 1
ATOM 710 C C . SER A 1 89 ? 17.525 -1.108 -9.722 1.00 84.81 89 SER A C 1
ATOM 712 O O . SER A 1 89 ? 17.158 -1.601 -8.652 1.00 84.81 89 SER A O 1
ATOM 714 N N . LEU A 1 90 ? 16.793 -0.213 -10.396 1.00 88.88 90 LEU A N 1
ATOM 715 C CA . LEU A 1 90 ? 15.447 0.208 -9.995 1.00 88.88 90 LEU A CA 1
ATOM 716 C C . LEU A 1 90 ? 14.385 -0.637 -10.702 1.00 88.88 90 LEU A C 1
ATOM 718 O O . LEU A 1 90 ? 13.683 -1.396 -10.050 1.00 88.88 90 LEU A O 1
ATOM 722 N N . PHE A 1 91 ? 14.272 -0.525 -12.026 1.00 91.00 91 PHE A N 1
ATOM 723 C CA . PHE A 1 91 ? 13.286 -1.262 -12.821 1.00 91.00 91 PHE A CA 1
ATOM 724 C C . PHE A 1 91 ? 13.850 -1.628 -14.194 1.00 91.00 91 PHE A C 1
ATOM 726 O O . PHE A 1 91 ? 14.690 -0.916 -14.744 1.00 91.00 91 PHE A O 1
ATOM 733 N N . MET A 1 92 ? 13.333 -2.715 -14.760 1.00 87.00 92 MET A N 1
ATOM 734 C CA . MET A 1 92 ? 13.574 -3.149 -16.133 1.00 87.00 92 MET A CA 1
ATOM 735 C C . MET A 1 92 ? 12.236 -3.197 -16.868 1.00 87.00 92 MET A C 1
ATOM 737 O O . MET A 1 92 ? 11.322 -3.915 -16.462 1.00 87.00 92 ME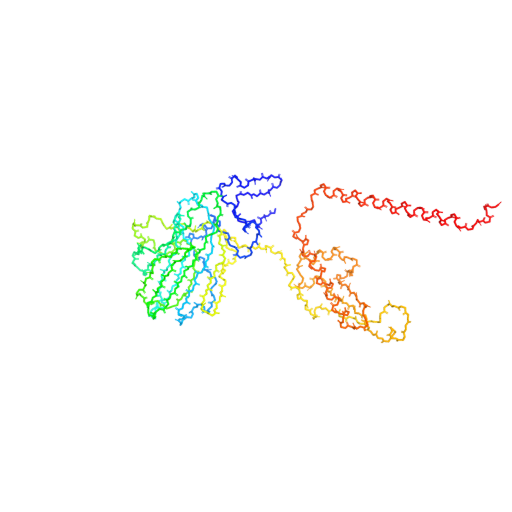T A O 1
ATOM 741 N N . LEU A 1 93 ? 12.117 -2.435 -17.947 1.00 88.44 93 LEU A N 1
ATOM 742 C CA . LEU A 1 93 ? 10.962 -2.456 -18.833 1.00 88.44 93 LEU A CA 1
ATOM 743 C C . LEU A 1 93 ? 11.286 -3.357 -20.023 1.00 88.44 93 LEU A C 1
ATOM 745 O O . LEU A 1 93 ? 12.355 -3.233 -20.621 1.00 88.44 93 LEU A O 1
ATOM 749 N N . VAL A 1 94 ? 10.359 -4.251 -20.356 1.00 85.81 94 VAL A N 1
ATOM 750 C CA . VAL A 1 94 ? 10.498 -5.206 -21.458 1.00 85.81 94 VAL A CA 1
ATOM 751 C C . VAL A 1 94 ? 9.444 -4.909 -22.509 1.00 85.81 94 VAL A C 1
ATOM 753 O O . VAL A 1 94 ? 8.250 -4.891 -22.206 1.00 85.81 94 VAL A O 1
ATOM 756 N N . PHE A 1 95 ? 9.888 -4.707 -23.742 1.00 85.88 95 PHE A N 1
ATOM 757 C CA . PHE A 1 95 ? 9.054 -4.463 -24.910 1.00 85.88 95 PHE A CA 1
ATOM 758 C C . PHE A 1 95 ? 9.179 -5.627 -25.885 1.00 85.88 95 PHE A C 1
ATOM 760 O O . PHE A 1 95 ? 10.264 -6.180 -26.053 1.00 85.88 95 PHE A O 1
ATOM 767 N N . SER A 1 96 ? 8.077 -5.988 -26.534 1.00 83.31 96 SER A N 1
ATOM 768 C CA . SER A 1 96 ? 8.112 -6.962 -27.630 1.00 83.31 96 SER A CA 1
ATOM 769 C C . SER A 1 96 ? 8.597 -6.281 -28.910 1.00 83.31 96 SER A C 1
ATOM 771 O O . SER A 1 96 ? 8.303 -5.101 -29.125 1.00 83.31 96 SER A O 1
ATOM 773 N N . ASP A 1 97 ? 9.299 -7.007 -29.771 1.00 81.75 97 ASP A N 1
ATOM 774 C CA . ASP A 1 97 ? 9.573 -6.548 -31.134 1.00 81.75 97 ASP A CA 1
ATOM 775 C C . ASP A 1 97 ? 8.288 -6.530 -31.996 1.00 81.75 97 ASP A C 1
ATOM 777 O O . ASP A 1 97 ? 7.292 -7.194 -31.681 1.00 81.75 97 ASP A O 1
ATOM 781 N N . ASN A 1 98 ? 8.273 -5.719 -33.057 1.00 74.62 98 ASN A N 1
ATOM 782 C CA . ASN A 1 98 ? 7.149 -5.633 -33.994 1.00 74.62 98 ASN A CA 1
ATOM 783 C C . ASN A 1 98 ? 7.046 -6.843 -34.930 1.00 74.62 98 ASN A C 1
ATOM 785 O O . ASN A 1 98 ? 5.927 -7.219 -35.285 1.00 74.62 98 ASN A O 1
ATOM 789 N N . GLU A 1 99 ? 8.174 -7.416 -35.353 1.00 74.19 99 GLU A N 1
ATOM 790 C CA . GLU A 1 99 ? 8.221 -8.497 -36.342 1.00 74.19 99 GLU A CA 1
ATOM 791 C C . GLU A 1 99 ? 8.294 -9.870 -35.668 1.00 74.19 99 GLU A C 1
ATOM 793 O O . GLU A 1 99 ? 7.524 -10.768 -36.017 1.00 74.19 99 GLU A O 1
ATOM 798 N N . ASP A 1 100 ? 9.158 -10.017 -34.659 1.00 76.31 100 ASP A N 1
ATOM 799 C CA . ASP A 1 100 ? 9.342 -11.271 -33.925 1.00 76.31 100 ASP A CA 1
ATOM 800 C C . ASP A 1 100 ? 8.992 -11.117 -32.440 1.00 76.31 100 ASP A C 1
ATOM 802 O O . ASP A 1 100 ? 9.788 -10.668 -31.621 1.00 76.31 100 ASP A O 1
ATOM 806 N N . LEU A 1 101 ? 7.801 -11.577 -32.055 1.00 73.44 101 LEU A N 1
ATOM 807 C CA . LEU A 1 101 ? 7.324 -11.521 -30.666 1.00 73.44 101 LEU A CA 1
ATOM 808 C C . LEU A 1 101 ? 8.185 -12.326 -29.669 1.00 73.44 101 LEU A C 1
ATOM 810 O O . LEU A 1 101 ? 7.968 -12.215 -28.457 1.00 73.44 101 LEU A O 1
ATOM 814 N N . SER A 1 102 ? 9.119 -13.156 -30.147 1.00 72.25 102 SER A N 1
ATOM 815 C CA . SER A 1 102 ? 10.106 -13.833 -29.302 1.00 72.25 102 SER A CA 1
ATOM 816 C C . SER A 1 102 ? 11.296 -12.940 -28.933 1.00 72.25 102 SER A C 1
ATOM 818 O O . SER A 1 102 ? 11.951 -13.194 -27.919 1.00 72.25 102 SER A O 1
ATOM 820 N N . VAL A 1 103 ? 11.541 -11.876 -29.704 1.00 76.56 103 VAL A N 1
ATOM 821 C CA . VAL A 1 103 ? 12.582 -10.881 -29.446 1.00 76.56 103 VAL A CA 1
ATOM 822 C C . VAL A 1 103 ? 12.062 -9.838 -28.458 1.00 76.56 103 VAL A C 1
ATOM 824 O O . VAL A 1 103 ? 10.960 -9.297 -28.582 1.00 76.56 103 VAL A O 1
ATOM 827 N N . GLU A 1 104 ? 12.882 -9.564 -27.447 1.00 78.00 104 GLU A N 1
ATOM 828 C CA . GLU A 1 104 ? 12.576 -8.624 -26.376 1.00 78.00 104 GLU A CA 1
ATOM 829 C C . GLU A 1 104 ? 13.598 -7.492 -26.340 1.00 78.00 104 GLU A C 1
ATOM 831 O O . GLU A 1 104 ? 14.803 -7.726 -26.228 1.00 78.00 104 GLU A O 1
ATOM 836 N N . HIS A 1 105 ? 13.094 -6.263 -26.333 1.00 79.38 105 HIS A N 1
ATOM 837 C CA . HIS A 1 105 ? 13.880 -5.053 -26.130 1.00 79.38 105 HIS A CA 1
ATOM 838 C C . HIS A 1 105 ? 13.784 -4.614 -24.680 1.00 79.38 105 HIS A C 1
ATOM 840 O O . HIS A 1 105 ? 12.701 -4.636 -24.086 1.00 79.38 105 HIS A O 1
ATOM 846 N N . ARG A 1 106 ? 14.913 -4.215 -24.092 1.00 80.31 106 ARG A N 1
ATOM 847 C CA . ARG A 1 106 ? 14.990 -3.935 -22.656 1.00 80.31 106 ARG A CA 1
ATOM 848 C C . ARG A 1 106 ? 15.506 -2.541 -22.388 1.00 80.31 106 ARG A C 1
ATOM 850 O O . ARG A 1 106 ? 16.510 -2.109 -22.951 1.00 80.31 106 ARG A O 1
ATOM 857 N N . VAL A 1 107 ? 14.805 -1.862 -21.490 1.00 83.56 107 VAL A N 1
ATOM 858 C CA . VAL A 1 107 ? 15.174 -0.544 -20.983 1.00 83.56 107 VAL A CA 1
ATOM 859 C C . VAL A 1 107 ? 15.339 -0.653 -19.477 1.00 83.56 107 VAL A C 1
ATOM 861 O O . VAL A 1 107 ? 14.384 -0.942 -18.755 1.00 83.56 107 VAL A O 1
ATOM 864 N N . TRP A 1 108 ? 16.552 -0.418 -18.997 1.00 83.62 108 TRP A N 1
ATOM 865 C CA . TRP A 1 108 ? 16.875 -0.427 -17.580 1.00 83.62 108 TRP A CA 1
ATOM 866 C C . TRP A 1 108 ? 16.923 0.981 -17.019 1.00 83.62 108 TRP A C 1
ATOM 868 O O . TRP A 1 108 ? 17.373 1.926 -17.671 1.00 83.62 108 TRP A O 1
ATOM 878 N N . ILE A 1 109 ? 16.504 1.087 -15.765 1.00 87.69 109 ILE A N 1
ATOM 879 C CA . ILE A 1 109 ? 16.595 2.297 -14.965 1.00 87.69 109 ILE A CA 1
ATOM 880 C C . ILE A 1 109 ? 17.484 1.987 -13.763 1.00 87.69 109 ILE A C 1
ATOM 882 O O . ILE A 1 109 ? 17.173 1.107 -12.958 1.00 87.69 109 ILE A O 1
ATOM 886 N N . TYR A 1 110 ? 18.574 2.734 -13.632 1.00 85.81 110 TYR A N 1
ATOM 887 C CA . TYR A 1 110 ? 19.553 2.587 -12.561 1.00 85.81 110 TYR A CA 1
ATOM 888 C C . TYR A 1 110 ? 19.624 3.847 -11.708 1.00 85.81 110 TYR A C 1
ATOM 890 O O . TYR A 1 110 ? 19.408 4.958 -12.188 1.00 85.81 110 TYR A O 1
ATOM 898 N N . LEU A 1 111 ? 19.990 3.670 -10.446 1.00 85.75 111 LEU A N 1
ATOM 899 C CA . LEU A 1 111 ? 20.384 4.728 -9.531 1.00 85.75 111 LEU A CA 1
ATOM 900 C C . LEU A 1 111 ? 21.891 4.624 -9.296 1.00 85.75 111 LEU A C 1
ATOM 902 O O . LEU A 1 111 ? 22.381 3.593 -8.842 1.00 85.75 111 LEU A O 1
ATOM 906 N N . THR A 1 112 ? 22.624 5.693 -9.584 1.00 81.94 112 THR A N 1
ATOM 907 C CA . THR A 1 112 ? 24.069 5.776 -9.356 1.00 81.94 112 THR A CA 1
ATOM 908 C C . THR A 1 112 ? 24.387 7.044 -8.584 1.00 81.94 112 THR A C 1
ATOM 910 O O . THR A 1 112 ? 24.277 8.142 -9.128 1.00 81.94 112 THR A O 1
ATOM 913 N N . ASN A 1 113 ? 24.798 6.909 -7.322 1.00 77.06 113 ASN A N 1
ATOM 914 C CA . ASN A 1 113 ? 25.059 8.027 -6.409 1.00 77.06 113 ASN A CA 1
ATOM 915 C C . ASN A 1 113 ? 23.835 8.954 -6.249 1.00 77.06 113 ASN A C 1
ATOM 917 O O . ASN A 1 113 ? 22.955 8.687 -5.434 1.00 77.06 113 ASN A O 1
ATOM 921 N N . ASN A 1 114 ? 23.775 10.028 -7.039 1.00 80.69 114 ASN A N 1
ATOM 922 C CA . ASN A 1 114 ? 22.696 11.018 -7.068 1.00 80.69 114 ASN A CA 1
ATOM 923 C C . ASN A 1 114 ? 22.116 11.197 -8.479 1.00 80.69 114 ASN A C 1
ATOM 925 O O . ASN A 1 114 ? 21.463 12.198 -8.743 1.00 80.69 114 ASN A O 1
ATOM 929 N N . GLU A 1 115 ? 22.357 10.265 -9.393 1.00 85.38 115 GLU A N 1
ATOM 930 C CA . GLU A 1 115 ? 21.818 10.300 -10.750 1.00 85.38 115 GLU A CA 1
ATOM 931 C C . GLU A 1 115 ? 20.930 9.087 -10.980 1.00 85.38 115 GLU A C 1
ATOM 933 O O . GLU A 1 115 ? 21.278 7.970 -10.591 1.00 85.38 115 GLU A O 1
ATOM 938 N N . VAL A 1 116 ? 19.795 9.303 -11.637 1.00 88.62 116 VAL A N 1
ATOM 939 C CA . VAL A 1 116 ? 19.011 8.211 -12.211 1.00 88.62 116 VAL A CA 1
ATOM 940 C C . VAL A 1 116 ? 19.352 8.141 -13.686 1.00 88.62 116 VAL A C 1
ATOM 942 O O . VAL A 1 116 ? 19.226 9.138 -14.395 1.00 88.62 116 VAL A O 1
ATOM 945 N N . LYS A 1 117 ? 19.813 6.975 -14.129 1.00 86.25 117 LYS A N 1
ATOM 946 C CA . LYS A 1 117 ? 20.250 6.716 -15.499 1.00 86.25 117 LYS A CA 1
ATOM 947 C C . LYS A 1 117 ? 19.301 5.745 -16.170 1.00 86.25 117 LYS A C 1
ATOM 949 O O . LYS A 1 117 ? 18.798 4.823 -15.531 1.00 86.25 117 LYS A O 1
ATOM 954 N N . MET A 1 118 ? 19.091 5.940 -17.459 1.00 83.81 118 MET A N 1
ATOM 955 C CA . MET A 1 118 ? 18.362 5.013 -18.305 1.00 83.81 118 MET A CA 1
ATOM 956 C C . MET A 1 118 ? 19.304 4.465 -19.367 1.00 83.81 118 MET A C 1
ATOM 958 O O . MET A 1 118 ? 20.042 5.218 -19.997 1.00 83.81 118 MET A O 1
ATOM 962 N N . VAL A 1 119 ? 19.252 3.156 -19.570 1.00 78.56 119 VAL A N 1
ATOM 963 C CA . VAL A 1 119 ? 20.068 2.457 -20.559 1.00 78.56 119 VAL A CA 1
ATOM 964 C C . VAL A 1 119 ? 19.160 1.521 -21.334 1.00 78.56 119 VAL A C 1
ATOM 966 O O . VAL A 1 119 ? 18.344 0.823 -20.737 1.00 78.56 119 VAL A O 1
ATOM 969 N N . ALA A 1 120 ? 19.297 1.496 -22.653 1.00 74.38 120 ALA A N 1
ATOM 970 C CA . ALA A 1 120 ? 18.661 0.496 -23.496 1.00 74.38 120 ALA A CA 1
ATOM 971 C C . ALA A 1 120 ? 19.745 -0.385 -24.122 1.00 74.38 120 ALA A C 1
ATOM 973 O O . ALA A 1 120 ? 20.808 0.111 -24.497 1.00 74.38 120 ALA A O 1
ATOM 974 N N . SER A 1 121 ? 19.481 -1.684 -24.225 1.00 66.06 121 SER A N 1
ATOM 975 C CA . SER A 1 121 ? 20.317 -2.618 -24.984 1.00 66.06 121 SER A CA 1
ATOM 976 C C . SER A 1 121 ? 19.405 -3.293 -25.995 1.00 66.06 121 SER A C 1
ATOM 978 O O . SER A 1 121 ? 18.345 -3.809 -25.613 1.00 66.06 121 SER A O 1
ATOM 980 N N . PRO A 1 122 ? 19.782 -3.277 -27.278 1.00 54.12 122 PRO A N 1
ATOM 981 C CA . PRO A 1 122 ? 19.235 -4.222 -28.228 1.00 54.12 122 PRO A CA 1
ATOM 982 C C . PRO A 1 122 ? 19.788 -5.599 -27.850 1.00 54.12 122 PRO A C 1
ATOM 984 O O . PRO A 1 122 ? 20.937 -5.695 -27.429 1.00 54.12 122 PRO A O 1
ATOM 987 N N . SER A 1 123 ? 18.973 -6.641 -27.975 1.00 53.44 123 SER A N 1
ATOM 988 C CA . SER A 1 123 ? 19.111 -7.984 -27.382 1.00 53.44 123 SER A CA 1
ATOM 989 C C . SER A 1 123 ? 20.491 -8.679 -27.393 1.00 53.44 123 SER A C 1
ATOM 991 O O . SER A 1 123 ? 20.628 -9.684 -26.700 1.00 53.44 123 SER A O 1
ATOM 993 N N . ASP A 1 124 ? 21.506 -8.163 -28.099 1.00 45.88 124 ASP A N 1
ATOM 994 C CA . ASP A 1 124 ? 22.873 -8.689 -28.166 1.00 45.88 124 ASP A CA 1
ATOM 995 C C . ASP A 1 124 ? 24.008 -7.624 -28.296 1.00 45.88 124 ASP A C 1
ATOM 997 O O . ASP A 1 124 ? 25.141 -8.003 -28.598 1.00 45.88 124 ASP A O 1
ATOM 1001 N N . GLU A 1 125 ? 23.783 -6.319 -28.052 1.00 48.28 125 GLU A N 1
ATOM 1002 C CA . GLU A 1 125 ? 24.853 -5.285 -28.113 1.00 48.28 125 GLU A CA 1
ATOM 1003 C C . GLU A 1 125 ? 25.147 -4.604 -26.763 1.00 48.28 125 GLU A C 1
ATOM 1005 O O . GLU A 1 125 ? 24.277 -4.491 -25.893 1.00 48.28 125 GLU A O 1
ATOM 1010 N N . GLU A 1 126 ? 26.389 -4.122 -26.596 1.00 51.03 126 GLU A N 1
ATOM 1011 C CA . GLU A 1 126 ? 26.816 -3.388 -25.399 1.00 51.03 126 GLU A CA 1
ATOM 1012 C C . GLU A 1 126 ? 25.918 -2.162 -25.142 1.00 51.03 126 GLU A C 1
ATOM 1014 O O . GLU A 1 126 ? 25.584 -1.429 -26.080 1.00 51.03 126 GLU A O 1
ATOM 1019 N N . PRO A 1 127 ? 25.540 -1.894 -23.879 1.00 52.41 127 PRO A N 1
ATOM 1020 C CA . PRO A 1 127 ? 24.719 -0.750 -23.530 1.00 52.41 127 PRO A CA 1
ATOM 1021 C C . PRO A 1 127 ? 25.387 0.547 -23.987 1.00 52.41 127 PRO A C 1
ATOM 1023 O O . PRO A 1 127 ? 26.517 0.859 -23.604 1.00 52.41 127 PRO A O 1
ATOM 1026 N N . GLN A 1 128 ? 24.668 1.330 -24.787 1.00 51.31 128 GLN A N 1
ATOM 1027 C CA . GLN A 1 128 ? 25.132 2.647 -25.201 1.00 51.31 128 GLN A CA 1
ATOM 1028 C C . GLN A 1 128 ? 24.893 3.645 -24.056 1.00 51.31 128 GLN A C 1
ATOM 1030 O O . GLN A 1 128 ? 23.771 4.091 -23.827 1.00 51.31 128 GLN A O 1
ATOM 1035 N N . ASP A 1 129 ? 25.958 3.995 -23.327 1.00 51.03 129 ASP A N 1
ATOM 1036 C CA . ASP A 1 129 ? 25.973 5.000 -22.246 1.00 51.03 129 ASP A CA 1
ATOM 1037 C C . ASP A 1 129 ? 25.912 6.434 -22.811 1.00 51.03 129 ASP A C 1
ATOM 1039 O O . ASP A 1 129 ? 26.819 7.251 -22.647 1.00 51.03 129 ASP A O 1
ATOM 1043 N N . GLN A 1 130 ? 24.869 6.733 -23.583 1.00 53.47 130 GLN A N 1
ATOM 1044 C CA . GLN A 1 130 ? 24.676 8.052 -24.177 1.00 53.47 130 GLN A CA 1
ATOM 1045 C C . GLN A 1 130 ? 23.803 8.908 -23.258 1.00 53.47 130 GLN A C 1
ATOM 1047 O O . GLN A 1 130 ? 22.600 8.890 -23.387 1.00 53.47 130 GLN A O 1
ATOM 1052 N N . GLY A 1 131 ? 24.367 9.667 -22.315 1.00 59.53 131 GLY A N 1
ATOM 1053 C CA . GLY A 1 131 ? 23.772 10.909 -21.768 1.00 59.53 131 GLY A CA 1
ATOM 1054 C C . GLY A 1 131 ? 22.333 10.918 -21.196 1.00 59.53 131 GLY A C 1
ATOM 1055 O O . GLY A 1 131 ? 21.817 12.001 -20.914 1.00 59.53 131 GLY A O 1
ATOM 1056 N N . HIS A 1 132 ? 21.659 9.779 -21.014 1.00 78.31 132 HIS A N 1
ATOM 1057 C CA . HIS A 1 132 ? 20.268 9.720 -20.550 1.00 78.31 132 HIS A CA 1
ATOM 1058 C C . HIS A 1 132 ? 20.202 9.583 -19.033 1.00 78.31 132 HIS A C 1
ATOM 1060 O O . HIS A 1 132 ? 19.828 8.544 -18.486 1.00 78.31 132 HIS A O 1
ATOM 1066 N N . SER A 1 133 ? 20.576 10.655 -18.345 1.00 85.56 133 SER A N 1
ATOM 1067 C CA . SER A 1 133 ? 20.487 10.741 -16.894 1.00 85.56 133 SER A CA 1
ATOM 1068 C C . SER A 1 133 ? 19.740 11.989 -16.448 1.00 85.56 133 SER A C 1
ATOM 1070 O O . SER A 1 133 ? 19.591 12.962 -17.189 1.00 85.56 133 SER A O 1
ATOM 1072 N N . VAL A 1 134 ? 19.231 11.933 -15.223 1.00 89.44 134 VAL A N 1
ATOM 1073 C CA . VAL A 1 134 ? 18.754 13.100 -14.484 1.00 89.44 134 VAL A CA 1
ATOM 1074 C C . VAL A 1 134 ? 19.434 13.131 -13.131 1.00 89.44 134 VAL A C 1
ATOM 1076 O O . VAL A 1 134 ? 19.539 12.103 -12.453 1.00 89.44 134 VAL A O 1
ATOM 1079 N N . THR A 1 135 ? 19.872 14.312 -12.725 1.00 87.69 135 THR A N 1
ATOM 1080 C CA . THR A 1 135 ? 20.466 14.525 -11.415 1.00 87.69 135 THR A CA 1
ATOM 1081 C C . THR A 1 135 ? 19.350 14.709 -10.400 1.00 87.69 135 THR A C 1
ATOM 1083 O O . THR A 1 135 ? 18.315 15.348 -10.619 1.00 87.69 135 THR A O 1
ATOM 1086 N N . LEU A 1 136 ? 19.537 14.092 -9.247 1.00 85.50 136 LEU A N 1
ATOM 1087 C CA . LEU A 1 136 ? 18.682 14.274 -8.096 1.00 85.50 136 LEU A CA 1
ATOM 1088 C C . LEU A 1 136 ? 19.176 15.484 -7.295 1.00 85.50 136 LEU A C 1
ATOM 1090 O O . LEU A 1 136 ? 20.385 15.719 -7.219 1.00 85.50 136 LEU A O 1
ATOM 1094 N N . PRO A 1 137 ? 18.279 16.230 -6.626 1.00 77.50 137 PRO A N 1
ATOM 1095 C CA . PRO A 1 137 ? 18.674 17.386 -5.835 1.00 77.50 137 PRO A CA 1
ATOM 1096 C C . PRO A 1 137 ? 19.780 17.039 -4.828 1.00 77.50 137 PRO A C 1
ATOM 1098 O O . PRO A 1 137 ? 19.618 16.153 -3.969 1.00 77.50 137 PRO A O 1
ATOM 1101 N N . ASN A 1 138 ? 20.896 17.770 -4.918 1.00 68.69 138 ASN A N 1
ATOM 1102 C CA . ASN A 1 138 ? 22.025 17.640 -4.004 1.00 68.69 138 ASN A CA 1
ATOM 1103 C C . ASN A 1 138 ? 21.673 18.285 -2.656 1.00 68.69 138 ASN A C 1
ATOM 1105 O O . ASN A 1 138 ? 21.955 19.452 -2.392 1.00 68.69 138 ASN A O 1
ATOM 1109 N N . LEU A 1 139 ? 20.947 17.533 -1.834 1.00 68.31 139 LEU A N 1
ATOM 1110 C CA . LEU A 1 139 ? 20.524 17.942 -0.503 1.00 68.31 139 LEU A CA 1
ATOM 1111 C C . LEU A 1 139 ? 21.565 17.514 0.542 1.00 68.31 139 LEU A C 1
ATOM 1113 O O . LEU A 1 139 ? 22.207 16.474 0.368 1.00 68.31 139 LEU A O 1
ATOM 1117 N N . PRO A 1 140 ? 21.710 18.274 1.646 1.00 58.38 140 PRO A N 1
ATOM 1118 C CA . PRO A 1 140 ? 22.561 17.880 2.762 1.00 58.38 140 PRO A CA 1
ATOM 1119 C C . PRO A 1 140 ? 22.190 16.484 3.264 1.00 58.38 140 PRO A C 1
ATOM 1121 O O . PRO A 1 140 ? 21.008 16.152 3.348 1.00 58.38 140 PRO A O 1
ATOM 1124 N N . ARG A 1 141 ? 23.193 15.688 3.654 1.00 56.44 141 ARG A N 1
ATOM 1125 C CA . ARG A 1 141 ? 23.020 14.293 4.108 1.00 56.44 141 ARG A CA 1
ATOM 1126 C C . ARG A 1 141 ? 22.052 14.128 5.288 1.00 56.44 141 ARG A C 1
ATOM 1128 O O . ARG A 1 141 ? 21.511 13.050 5.472 1.00 56.44 141 ARG A O 1
ATOM 1135 N N . SER A 1 142 ? 21.809 15.190 6.058 1.00 49.94 142 SER A N 1
ATOM 1136 C CA . SER A 1 142 ? 20.849 15.223 7.168 1.00 49.94 142 SER A CA 1
ATOM 1137 C C . SER A 1 142 ? 19.385 15.368 6.735 1.00 49.94 142 SER A C 1
ATOM 1139 O O . SER A 1 142 ? 18.491 15.280 7.576 1.00 49.94 142 SER A O 1
ATOM 1141 N N . ARG A 1 143 ? 19.111 15.631 5.449 1.00 58.47 143 ARG A N 1
ATOM 1142 C CA . ARG A 1 143 ? 17.765 15.911 4.948 1.00 58.47 143 ARG A CA 1
ATOM 1143 C C . ARG A 1 143 ? 17.244 14.753 4.104 1.00 58.47 143 ARG A C 1
ATOM 1145 O O . ARG A 1 143 ? 17.442 14.691 2.891 1.00 58.47 143 ARG A O 1
ATOM 1152 N N . ASN A 1 144 ? 16.518 13.869 4.772 1.00 62.81 144 ASN A N 1
ATOM 1153 C CA . ASN A 1 144 ? 15.752 12.794 4.157 1.00 62.81 144 ASN A CA 1
ATOM 1154 C C . ASN A 1 144 ? 14.706 13.378 3.200 1.00 62.81 144 ASN A C 1
ATOM 1156 O O . ASN A 1 144 ? 13.927 14.252 3.583 1.00 62.81 144 ASN A O 1
ATOM 1160 N N . THR A 1 145 ? 14.686 12.920 1.947 1.00 74.69 145 THR A N 1
ATOM 1161 C CA . THR A 1 145 ? 13.680 13.350 0.970 1.00 74.69 145 THR A CA 1
ATOM 1162 C C . THR A 1 145 ? 13.294 12.222 0.032 1.00 74.69 145 THR A C 1
ATOM 1164 O O . THR A 1 145 ? 14.120 11.382 -0.325 1.00 74.69 145 THR A O 1
ATOM 1167 N N . TRP A 1 146 ? 12.042 12.255 -0.403 1.00 83.62 146 TRP A N 1
ATOM 1168 C CA . TRP A 1 146 ? 11.558 11.436 -1.499 1.00 83.62 146 TRP A CA 1
ATOM 1169 C C . TRP A 1 146 ? 11.986 12.025 -2.836 1.00 83.62 146 TRP A C 1
ATOM 1171 O O . TRP A 1 146 ? 11.784 13.216 -3.114 1.00 83.62 146 TRP A O 1
ATOM 1181 N N . HIS A 1 147 ? 12.519 11.156 -3.683 1.00 87.75 147 HIS A N 1
ATOM 1182 C CA . HIS A 1 147 ? 12.818 11.457 -5.072 1.00 87.75 147 HIS A CA 1
ATOM 1183 C C . HIS A 1 147 ? 11.680 10.990 -5.949 1.00 87.75 147 HIS A C 1
ATOM 1185 O O . HIS A 1 147 ? 11.125 9.923 -5.718 1.00 87.75 147 HIS A O 1
ATOM 1191 N N . PHE A 1 148 ? 11.338 11.800 -6.941 1.00 91.75 148 PHE A N 1
ATOM 1192 C CA . PHE A 1 148 ? 10.297 11.492 -7.908 1.00 91.75 148 PHE A CA 1
ATOM 1193 C C . PHE A 1 148 ? 10.937 11.350 -9.279 1.00 91.75 148 PHE A C 1
ATOM 1195 O O . PHE A 1 148 ? 11.676 12.244 -9.698 1.00 91.75 148 PHE A O 1
ATOM 1202 N N . ILE A 1 149 ? 10.617 10.257 -9.965 1.00 94.81 149 ILE A N 1
ATOM 1203 C CA . ILE A 1 149 ? 11.042 9.997 -11.332 1.00 94.81 149 ILE A CA 1
ATOM 1204 C C . ILE A 1 149 ? 9.822 9.783 -12.207 1.00 94.81 149 ILE A C 1
ATOM 1206 O O . ILE A 1 149 ? 8.867 9.103 -11.835 1.00 94.81 149 ILE A O 1
ATOM 1210 N N . LYS A 1 150 ? 9.887 10.374 -13.397 1.00 95.50 150 LYS A N 1
ATOM 1211 C CA . LYS A 1 150 ? 8.903 10.203 -14.454 1.00 95.50 150 LYS A CA 1
ATOM 1212 C C . LYS A 1 150 ? 9.620 9.825 -15.741 1.00 95.50 150 LYS A C 1
ATOM 1214 O O . LYS A 1 150 ? 10.386 10.624 -16.271 1.00 95.50 150 LYS A O 1
ATOM 1219 N N . LEU A 1 151 ? 9.344 8.630 -16.239 1.00 94.62 151 LEU A N 1
ATOM 1220 C CA . LEU A 1 151 ? 9.752 8.167 -17.556 1.00 94.62 151 LEU A CA 1
ATOM 1221 C C . LEU A 1 151 ? 8.585 8.362 -18.528 1.00 94.62 151 LEU A C 1
ATOM 1223 O O . LEU A 1 151 ? 7.542 7.723 -18.394 1.00 94.62 151 LEU A O 1
ATOM 1227 N N . GLU A 1 152 ? 8.745 9.260 -19.495 1.00 93.25 152 GLU A N 1
ATOM 1228 C CA . GLU A 1 152 ? 7.795 9.432 -20.595 1.00 93.25 152 GLU A CA 1
ATOM 1229 C C . GLU A 1 152 ? 8.272 8.649 -21.819 1.00 93.25 152 GLU A C 1
ATOM 1231 O O . GLU A 1 152 ? 9.428 8.755 -22.221 1.00 93.25 152 GLU A O 1
ATOM 1236 N N . MET A 1 153 ? 7.367 7.875 -22.407 1.00 91.88 153 MET A N 1
ATOM 1237 C CA . MET A 1 153 ? 7.589 7.047 -23.587 1.00 91.88 153 MET A CA 1
ATOM 1238 C C . MET A 1 153 ? 6.628 7.515 -24.675 1.00 91.88 153 MET A C 1
ATOM 1240 O O . MET A 1 153 ? 5.410 7.483 -24.482 1.00 91.88 153 MET A O 1
ATOM 1244 N N . LEU A 1 154 ? 7.174 7.989 -25.791 1.00 90.44 154 LEU A N 1
ATOM 1245 C CA . LEU A 1 154 ? 6.418 8.431 -26.959 1.00 90.44 154 LEU A CA 1
ATOM 1246 C C . LEU A 1 154 ? 6.584 7.403 -28.075 1.00 90.44 154 LEU A C 1
ATOM 1248 O O . LEU A 1 154 ? 7.711 7.057 -28.441 1.00 90.44 154 LEU A O 1
ATOM 1252 N N . PHE A 1 155 ? 5.465 6.934 -28.617 1.00 87.06 155 PHE A N 1
ATOM 1253 C CA . PHE A 1 155 ? 5.431 5.925 -29.668 1.00 87.06 155 PHE A CA 1
ATOM 1254 C C . PHE A 1 155 ? 5.184 6.634 -31.004 1.00 87.06 155 PHE A C 1
ATOM 1256 O O . PHE A 1 155 ? 4.059 6.992 -31.338 1.00 87.06 155 PHE A O 1
ATOM 1263 N N . LEU A 1 156 ? 6.256 6.879 -31.761 1.00 83.75 156 LEU A N 1
ATOM 1264 C CA . LEU A 1 156 ? 6.224 7.595 -33.039 1.00 83.75 156 LEU A CA 1
ATOM 1265 C C . LEU A 1 156 ? 6.405 6.593 -34.188 1.00 83.75 156 LEU A C 1
ATOM 1267 O O . LEU A 1 156 ? 7.483 6.470 -34.772 1.00 83.75 156 LEU A O 1
ATOM 1271 N N . GLY A 1 157 ? 5.350 5.828 -34.477 1.00 78.06 157 GLY A N 1
ATOM 1272 C CA . GLY A 1 157 ? 5.409 4.719 -35.434 1.00 78.06 157 GLY A CA 1
ATOM 1273 C C . GLY A 1 157 ? 6.382 3.622 -34.959 1.00 78.06 157 GLY A C 1
ATOM 1274 O O . GLY A 1 157 ? 6.225 3.137 -33.830 1.00 78.06 157 GLY A O 1
ATOM 1275 N N . PRO A 1 158 ? 7.390 3.219 -35.762 1.00 71.94 158 PRO A N 1
ATOM 1276 C CA . PRO A 1 158 ? 8.379 2.223 -35.339 1.00 71.94 158 PRO A CA 1
ATOM 1277 C C . PRO A 1 158 ? 9.354 2.773 -34.287 1.00 71.94 158 PRO A C 1
ATOM 1279 O O . PRO A 1 158 ? 9.864 2.013 -33.471 1.00 71.94 158 PRO A O 1
ATOM 1282 N N . THR A 1 159 ? 9.577 4.088 -34.267 1.00 77.62 159 THR A N 1
ATOM 1283 C CA . THR A 1 159 ? 10.552 4.736 -33.387 1.00 77.62 159 THR A CA 1
ATOM 1284 C C . THR A 1 159 ? 9.938 5.009 -32.023 1.00 77.62 159 THR A C 1
ATOM 1286 O O . THR A 1 159 ? 8.837 5.560 -31.927 1.00 77.62 159 THR A O 1
ATOM 1289 N N . LYS A 1 160 ? 10.668 4.693 -30.952 1.00 84.00 160 LYS A N 1
ATOM 1290 C CA . LYS A 1 160 ? 10.270 5.069 -29.587 1.00 84.00 160 LYS A CA 1
ATOM 1291 C C . LYS A 1 160 ? 11.216 6.113 -29.031 1.00 84.00 160 LYS A C 1
ATOM 1293 O O . LYS A 1 160 ? 12.430 6.002 -29.184 1.00 84.00 160 LYS A O 1
ATOM 1298 N N . VAL A 1 161 ? 10.652 7.120 -28.375 1.00 88.62 161 VAL A N 1
ATOM 1299 C CA . VAL A 1 161 ? 11.423 8.164 -27.699 1.00 88.62 161 VAL A CA 1
ATOM 1300 C C . VAL A 1 161 ? 11.172 8.069 -26.206 1.00 88.62 161 VAL A C 1
ATOM 1302 O O . VAL A 1 161 ? 10.028 8.148 -25.761 1.00 88.62 161 VAL A O 1
ATOM 1305 N N . PHE A 1 162 ? 12.245 7.925 -25.441 1.00 90.38 162 PHE A N 1
ATOM 1306 C CA . PHE A 1 162 ? 12.210 7.849 -23.990 1.00 90.38 162 PHE A CA 1
ATOM 1307 C C . PHE A 1 162 ? 12.775 9.129 -23.391 1.00 90.38 162 PHE A C 1
ATOM 1309 O O . PHE A 1 162 ? 13.806 9.645 -23.828 1.00 90.38 162 PHE A O 1
ATOM 1316 N N . LEU A 1 163 ? 12.103 9.639 -22.367 1.00 91.62 163 LEU A N 1
ATOM 1317 C CA . LEU A 1 163 ? 12.484 10.864 -21.693 1.00 91.62 163 LEU A CA 1
ATOM 1318 C C . LEU A 1 163 ? 12.394 10.683 -20.185 1.00 91.62 163 LEU A C 1
ATOM 1320 O O . LEU A 1 163 ? 11.311 10.472 -19.638 1.00 91.62 163 LEU A O 1
ATOM 1324 N N . LEU A 1 164 ? 13.533 10.803 -19.512 1.00 92.19 164 LEU A N 1
ATOM 1325 C CA . LEU A 1 164 ? 13.613 10.699 -18.067 1.00 92.19 164 LEU A CA 1
ATOM 1326 C C . LEU A 1 164 ? 13.518 12.095 -17.446 1.00 92.19 164 LEU A C 1
ATOM 1328 O O . LEU A 1 164 ? 14.168 13.039 -17.894 1.00 92.19 164 LEU A O 1
ATOM 1332 N N . ARG A 1 165 ? 12.691 12.241 -16.412 1.00 92.94 165 ARG A N 1
ATOM 1333 C CA . ARG A 1 165 ? 12.478 13.504 -15.698 1.00 92.94 165 ARG A CA 1
ATOM 1334 C C . ARG A 1 165 ? 12.578 13.312 -14.192 1.00 92.94 165 ARG A C 1
ATOM 1336 O O . ARG A 1 165 ? 12.050 12.346 -13.644 1.00 92.94 165 ARG A O 1
ATOM 1343 N N . SER A 1 166 ? 13.194 14.294 -13.544 1.00 91.06 166 SER A N 1
ATOM 1344 C CA . SER A 1 166 ? 13.263 14.486 -12.092 1.00 91.06 166 SER A CA 1
ATOM 1345 C C . SER A 1 166 ? 12.803 15.914 -11.762 1.00 91.06 166 SER A C 1
ATOM 1347 O O . SER A 1 166 ? 12.606 16.729 -12.661 1.00 91.06 166 SER A O 1
ATOM 1349 N N . LYS A 1 167 ? 12.578 16.252 -10.487 1.00 82.00 167 LYS A N 1
ATOM 1350 C CA . LYS A 1 167 ? 12.110 17.592 -10.070 1.00 82.00 167 LYS A CA 1
ATOM 1351 C C . LYS A 1 167 ? 13.002 18.713 -10.632 1.00 82.00 167 LYS A C 1
ATOM 1353 O O . LYS A 1 167 ? 14.051 19.000 -10.069 1.00 82.00 167 LYS A O 1
ATOM 1358 N N . GLY A 1 168 ? 12.533 19.375 -11.691 1.00 77.50 168 GLY A N 1
ATOM 1359 C CA . GLY A 1 168 ? 13.231 20.489 -12.342 1.00 77.50 168 GLY A CA 1
ATOM 1360 C C . GLY A 1 168 ? 14.336 20.087 -13.326 1.00 77.50 168 GLY A C 1
ATOM 1361 O O . GLY A 1 168 ? 14.932 20.976 -13.922 1.00 77.50 168 GLY A O 1
ATOM 1362 N N . GLU A 1 169 ? 14.578 18.790 -13.541 1.00 86.81 169 GLU A N 1
ATOM 1363 C CA . GLU A 1 169 ? 15.573 18.278 -14.492 1.00 86.81 169 GLU A CA 1
ATOM 1364 C C . GLU A 1 169 ? 14.959 17.294 -15.493 1.00 86.81 169 GLU A C 1
ATOM 1366 O O . GLU A 1 169 ? 13.992 16.582 -15.209 1.00 86.81 169 GLU A O 1
ATOM 1371 N N . GLN A 1 170 ? 15.546 17.239 -16.684 1.00 88.88 170 GLN A N 1
ATOM 1372 C CA . GLN A 1 170 ? 15.122 16.368 -17.771 1.00 88.88 170 GLN A CA 1
ATOM 1373 C C . GLN A 1 170 ? 16.355 15.864 -18.523 1.00 88.88 170 GLN A C 1
ATOM 1375 O O . GLN A 1 170 ? 17.255 16.648 -18.818 1.00 88.88 170 GLN A O 1
ATOM 1380 N N . SER A 1 171 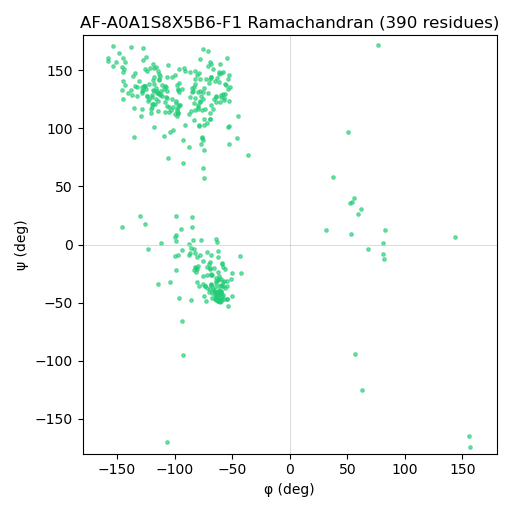? 16.370 14.576 -18.861 1.00 88.31 171 SER A N 1
ATOM 1381 C CA . SER A 1 171 ? 17.426 13.979 -19.674 1.00 88.31 171 SER A CA 1
ATOM 1382 C C . SER A 1 171 ? 17.341 14.438 -21.131 1.00 88.31 171 SER A C 1
ATOM 1384 O O . SER A 1 171 ? 16.306 14.916 -21.606 1.00 88.31 171 SER A O 1
ATOM 1386 N N . LEU A 1 172 ? 18.402 14.192 -21.899 1.00 86.12 172 LEU A N 1
ATOM 1387 C CA . LEU A 1 172 ? 18.278 14.190 -23.356 1.00 86.12 172 LEU A CA 1
ATOM 1388 C C . LEU A 1 172 ? 17.293 13.085 -23.799 1.00 86.12 172 LEU A C 1
ATOM 1390 O O . LEU A 1 172 ? 17.208 12.057 -23.113 1.00 86.12 172 LEU A O 1
ATOM 1394 N N . PRO A 1 173 ? 16.544 13.268 -24.905 1.00 85.19 173 PRO A N 1
ATOM 1395 C CA . PRO A 1 173 ? 15.669 12.226 -25.437 1.00 85.19 173 PRO A CA 1
ATOM 1396 C C . PRO A 1 173 ? 16.482 11.028 -25.934 1.00 85.19 173 PRO A C 1
ATOM 1398 O O . PRO A 1 173 ? 17.363 11.196 -26.775 1.00 85.19 173 PRO A O 1
ATOM 1401 N N . LEU A 1 174 ? 16.173 9.827 -25.444 1.00 83.81 174 LEU A N 1
ATOM 1402 C CA . LEU A 1 174 ? 16.716 8.575 -25.978 1.00 83.81 174 LEU A CA 1
ATOM 1403 C C . LEU A 1 174 ? 15.825 8.105 -27.117 1.00 83.81 174 LEU A C 1
ATOM 1405 O O . LEU A 1 174 ? 14.674 7.731 -26.890 1.00 83.81 174 LEU A O 1
ATOM 1409 N N . MET A 1 175 ? 16.351 8.129 -28.336 1.00 81.12 175 MET A N 1
ATOM 1410 C CA . MET A 1 175 ? 15.653 7.615 -29.509 1.00 81.12 175 MET A CA 1
ATOM 1411 C C . MET A 1 175 ? 16.083 6.179 -29.781 1.00 81.12 175 MET A C 1
ATOM 1413 O O . MET A 1 175 ? 17.246 5.914 -30.065 1.00 81.12 175 MET A O 1
ATOM 1417 N N . MET A 1 176 ? 15.122 5.264 -29.748 1.00 76.12 176 MET A N 1
ATOM 1418 C CA . MET A 1 176 ? 15.312 3.877 -30.148 1.00 76.12 176 MET A CA 1
ATOM 1419 C C . MET A 1 176 ? 14.781 3.702 -31.567 1.00 76.12 176 MET A C 1
ATOM 1421 O O . MET A 1 176 ? 13.578 3.819 -31.807 1.00 76.12 176 MET A O 1
ATOM 1425 N N . LEU A 1 177 ? 15.699 3.450 -32.502 1.00 68.38 177 LEU A N 1
ATOM 1426 C CA . LEU A 1 177 ? 15.394 3.262 -33.926 1.00 68.38 177 LEU A CA 1
ATOM 1427 C C . LEU A 1 177 ? 14.879 1.851 -34.247 1.00 68.38 177 LEU A C 1
ATOM 1429 O O . LEU A 1 177 ? 14.403 1.617 -35.354 1.00 68.38 177 LEU A O 1
ATOM 1433 N N . GLN A 1 178 ? 14.976 0.919 -33.296 1.00 70.38 178 GLN A N 1
ATOM 1434 C CA . GLN A 1 178 ? 14.460 -0.436 -33.452 1.00 70.38 178 GLN A CA 1
ATOM 1435 C C . GLN A 1 178 ? 12.936 -0.489 -33.255 1.00 70.38 178 GLN A C 1
ATOM 1437 O O . GLN A 1 178 ? 12.405 0.212 -32.384 1.00 70.38 178 GLN A O 1
ATOM 1442 N N . PRO A 1 179 ? 12.231 -1.323 -34.039 1.00 67.94 179 PRO A N 1
ATOM 1443 C CA . PRO A 1 179 ? 10.778 -1.364 -34.067 1.00 67.94 179 PRO A CA 1
ATOM 1444 C C . PRO A 1 179 ? 10.216 -2.107 -32.843 1.00 67.94 179 PRO A C 1
ATOM 1446 O O . PRO A 1 179 ? 9.923 -3.296 -32.883 1.00 67.94 179 PRO A O 1
ATOM 1449 N N . MET A 1 180 ? 10.026 -1.382 -31.741 1.00 74.19 180 MET A N 1
ATOM 1450 C CA . MET A 1 180 ? 9.339 -1.899 -30.552 1.00 74.19 180 MET A CA 1
ATOM 1451 C C . MET A 1 180 ? 7.817 -1.799 -30.701 1.00 74.19 180 MET A C 1
ATOM 1453 O O . MET A 1 180 ? 7.297 -0.799 -31.205 1.00 74.19 180 MET A O 1
ATOM 1457 N N . ARG A 1 181 ? 7.094 -2.806 -30.208 1.00 76.44 181 ARG A N 1
ATOM 1458 C CA . ARG A 1 181 ? 5.630 -2.852 -30.235 1.00 76.44 181 ARG A CA 1
ATOM 1459 C C . ARG A 1 181 ? 5.026 -2.274 -28.963 1.00 76.44 181 ARG A C 1
ATOM 1461 O O . ARG A 1 181 ? 4.858 -1.064 -28.840 1.00 76.44 181 ARG A O 1
ATOM 1468 N N . ASN A 1 182 ? 4.719 -3.147 -28.013 1.00 80.75 182 ASN A N 1
ATOM 1469 C CA . ASN A 1 182 ? 4.026 -2.849 -26.773 1.00 80.75 182 ASN A CA 1
ATOM 1470 C C . ASN A 1 182 ? 4.902 -3.169 -25.560 1.00 80.75 182 ASN A C 1
ATOM 1472 O O . ASN A 1 182 ? 5.797 -4.019 -25.612 1.00 80.75 182 ASN A O 1
ATOM 1476 N N . LEU A 1 183 ? 4.616 -2.487 -24.449 1.00 88.25 183 LEU A N 1
ATOM 1477 C CA . LEU A 1 183 ? 5.187 -2.836 -23.155 1.00 88.25 183 LEU A CA 1
ATOM 1478 C C . LEU A 1 183 ? 4.635 -4.204 -22.740 1.00 88.25 183 LEU A C 1
ATOM 1480 O O . LEU A 1 183 ? 3.437 -4.360 -22.524 1.00 88.25 183 LEU A O 1
ATOM 1484 N N . LYS A 1 184 ? 5.514 -5.195 -22.622 1.00 86.62 184 LYS A N 1
ATOM 1485 C CA . LYS A 1 184 ? 5.166 -6.565 -22.241 1.00 86.62 184 LYS A CA 1
ATOM 1486 C C . LYS A 1 184 ? 5.118 -6.714 -20.725 1.00 86.62 184 LYS A C 1
ATOM 1488 O O . LYS A 1 184 ? 4.164 -7.272 -20.188 1.00 86.62 184 LYS A O 1
ATOM 1493 N N . ALA A 1 185 ? 6.142 -6.210 -20.037 1.00 88.50 185 ALA A N 1
ATOM 1494 C CA . ALA A 1 185 ? 6.278 -6.347 -18.592 1.00 88.50 185 ALA A CA 1
ATOM 1495 C C . ALA A 1 185 ? 7.185 -5.269 -17.987 1.00 88.50 185 ALA A C 1
ATOM 1497 O O . ALA A 1 185 ? 8.048 -4.704 -18.661 1.00 88.50 185 ALA A O 1
ATOM 1498 N N . ILE A 1 186 ? 7.008 -5.035 -16.686 1.00 91.44 186 ILE A N 1
ATOM 1499 C CA . ILE A 1 186 ? 7.939 -4.273 -15.853 1.00 91.44 186 ILE A CA 1
ATOM 1500 C C . ILE A 1 186 ? 8.426 -5.202 -14.749 1.00 91.44 186 ILE A C 1
ATOM 1502 O O . ILE A 1 186 ? 7.616 -5.792 -14.033 1.00 91.44 186 ILE A O 1
ATOM 1506 N N . TYR A 1 187 ? 9.740 -5.322 -14.612 1.00 89.81 187 TYR A N 1
ATOM 1507 C CA . TYR A 1 187 ? 10.386 -6.145 -13.603 1.00 89.81 187 TYR A CA 1
ATOM 1508 C C . TYR A 1 187 ? 11.172 -5.295 -12.611 1.00 89.81 187 TYR A C 1
ATOM 1510 O O . TYR A 1 187 ? 11.737 -4.256 -12.954 1.00 89.81 187 TYR A O 1
ATOM 1518 N N . PHE A 1 188 ? 11.254 -5.796 -11.386 1.00 89.06 188 PHE A N 1
ATOM 1519 C CA . PHE A 1 188 ? 12.180 -5.356 -10.355 1.00 89.06 188 PHE A CA 1
ATOM 1520 C C . PHE A 1 188 ? 13.196 -6.470 -10.081 1.00 89.06 188 PHE A C 1
ATOM 1522 O O . PHE A 1 188 ? 12.808 -7.629 -9.906 1.00 89.06 188 PHE A O 1
ATOM 1529 N N . GLY A 1 189 ? 14.489 -6.148 -10.031 1.00 77.69 189 GLY A N 1
ATOM 1530 C CA . GLY A 1 189 ? 15.521 -7.139 -9.729 1.00 77.69 189 GLY A CA 1
ATOM 1531 C C . GLY A 1 189 ? 16.919 -6.802 -10.240 1.00 77.69 189 GLY A C 1
ATOM 1532 O O . GLY A 1 189 ? 17.164 -5.709 -10.753 1.00 77.69 189 GLY A O 1
ATOM 1533 N N . GLN A 1 190 ? 17.834 -7.761 -10.080 1.00 68.19 190 GLN A N 1
ATOM 1534 C CA . GLN A 1 190 ? 19.200 -7.695 -10.604 1.00 68.19 190 GLN A CA 1
ATOM 1535 C C . GLN A 1 190 ? 19.301 -8.319 -12.000 1.00 68.19 190 GLN A C 1
ATOM 1537 O O . GLN A 1 190 ? 18.608 -9.277 -12.333 1.00 68.19 190 GLN A O 1
ATOM 1542 N N . ASP A 1 191 ? 20.261 -7.829 -12.776 1.00 58.22 191 ASP A N 1
ATOM 1543 C CA . ASP A 1 191 ? 20.532 -8.237 -14.161 1.00 58.22 191 ASP A CA 1
ATOM 1544 C C . ASP A 1 191 ? 21.266 -9.596 -14.295 1.00 58.22 191 ASP A C 1
ATOM 1546 O O . ASP A 1 191 ? 21.596 -10.046 -15.387 1.00 58.22 191 ASP A O 1
ATOM 1550 N N . MET A 1 192 ? 21.517 -10.301 -13.185 1.00 52.22 192 MET A N 1
ATOM 1551 C CA . MET A 1 192 ? 22.282 -11.562 -13.174 1.00 52.22 192 MET A CA 1
ATOM 1552 C C . MET A 1 192 ? 21.561 -12.748 -13.830 1.00 52.22 192 MET A C 1
ATOM 1554 O O . MET A 1 192 ? 22.189 -13.764 -14.128 1.00 52.22 192 MET A O 1
ATOM 1558 N N . VAL A 1 193 ? 20.253 -12.637 -14.066 1.00 48.22 193 VAL A N 1
ATOM 1559 C CA . VAL A 1 193 ? 19.424 -13.738 -14.575 1.00 48.22 193 VAL A CA 1
ATOM 1560 C C . VAL A 1 193 ? 19.519 -13.876 -16.103 1.00 48.22 193 VAL A C 1
ATOM 1562 O O . VAL A 1 193 ? 19.229 -14.951 -16.627 1.00 48.22 193 VAL A O 1
ATOM 1565 N N . ILE A 1 194 ? 19.960 -12.848 -16.851 1.00 51.38 194 ILE A N 1
ATOM 1566 C CA . ILE A 1 194 ? 19.958 -12.896 -18.325 1.00 51.38 194 ILE A CA 1
ATOM 1567 C C . ILE A 1 194 ? 21.276 -12.358 -18.918 1.00 51.38 194 ILE A C 1
ATOM 1569 O O . ILE A 1 194 ? 21.425 -11.177 -19.180 1.00 51.38 194 ILE A O 1
ATOM 1573 N N . LYS A 1 195 ? 22.214 -13.292 -19.153 1.00 43.75 195 LYS A N 1
ATOM 1574 C CA . LYS A 1 195 ? 23.525 -13.176 -19.840 1.00 43.75 195 LYS A CA 1
ATOM 1575 C C . LYS A 1 195 ? 24.459 -12.025 -19.374 1.00 43.75 195 LYS A C 1
ATOM 1577 O O . LYS A 1 195 ? 24.481 -10.956 -19.972 1.00 43.75 195 LYS A O 1
ATOM 1582 N N . PRO A 1 196 ? 25.417 -12.325 -18.471 1.00 38.12 196 PRO A N 1
ATOM 1583 C CA . PRO A 1 196 ? 26.433 -11.393 -17.943 1.00 38.12 196 PRO A CA 1
ATOM 1584 C C . PRO A 1 196 ? 27.466 -10.826 -18.940 1.00 38.12 196 PRO A C 1
ATOM 1586 O O . PRO A 1 196 ? 28.424 -10.189 -18.513 1.00 38.12 196 PRO A O 1
ATOM 1589 N N . LYS A 1 197 ? 27.367 -11.112 -20.246 1.00 36.78 197 LYS A N 1
ATOM 1590 C CA . LYS A 1 197 ? 28.440 -10.835 -21.224 1.00 36.78 197 LYS A CA 1
ATOM 1591 C C . LYS A 1 197 ? 28.281 -9.531 -22.011 1.00 36.78 197 LYS A C 1
ATOM 1593 O O . LYS A 1 197 ? 29.214 -9.168 -22.714 1.00 36.78 197 LYS A O 1
ATOM 1598 N N . LEU A 1 198 ? 27.137 -8.853 -21.906 1.00 41.47 198 LEU A N 1
ATOM 1599 C CA . LEU A 1 198 ? 26.834 -7.657 -22.704 1.00 41.47 198 LEU A CA 1
ATOM 1600 C C . LEU A 1 198 ? 27.066 -6.343 -21.953 1.00 41.47 198 LEU A C 1
ATOM 1602 O O . LEU A 1 198 ? 27.069 -5.290 -22.572 1.00 41.47 198 LEU A O 1
ATOM 1606 N N . LEU A 1 199 ? 27.319 -6.372 -20.642 1.00 42.50 199 LEU A N 1
ATOM 1607 C CA . LEU A 1 199 ? 27.734 -5.186 -19.892 1.00 42.50 199 LEU A CA 1
ATOM 1608 C C . LEU A 1 199 ? 29.212 -4.907 -20.202 1.00 42.50 199 LEU A C 1
ATOM 1610 O O . LEU A 1 199 ? 30.108 -5.470 -19.573 1.00 42.50 199 LEU A O 1
ATOM 1614 N N . GLY A 1 200 ? 29.462 -4.077 -21.217 1.00 38.00 200 GLY A N 1
ATOM 1615 C CA . GLY A 1 200 ? 30.807 -3.648 -21.595 1.00 38.00 200 GLY A CA 1
ATOM 1616 C C . GLY A 1 200 ? 31.582 -3.030 -20.415 1.00 38.00 200 GLY A C 1
ATOM 1617 O O . GLY A 1 200 ? 30.984 -2.561 -19.443 1.00 38.00 200 GLY A O 1
ATOM 1618 N N . PRO A 1 201 ? 32.924 -2.958 -20.491 1.00 37.03 201 PRO A N 1
ATOM 1619 C CA . PRO A 1 201 ? 33.824 -2.601 -19.382 1.00 37.03 201 PRO A CA 1
ATOM 1620 C C . PRO A 1 201 ? 33.661 -1.173 -18.813 1.00 37.03 201 PRO A C 1
ATOM 1622 O O . PRO A 1 201 ? 34.416 -0.781 -17.923 1.00 37.03 201 PRO A O 1
ATOM 1625 N N . LYS A 1 202 ? 32.709 -0.382 -19.327 1.00 40.84 202 LYS A N 1
ATOM 1626 C CA . LYS A 1 202 ? 32.467 1.025 -18.968 1.00 40.84 202 LYS A CA 1
ATOM 1627 C C . LYS A 1 202 ? 31.331 1.239 -17.962 1.00 40.84 202 LYS A C 1
ATOM 1629 O O . LYS A 1 202 ? 31.371 2.239 -17.253 1.00 40.84 202 LYS A O 1
ATOM 1634 N N . LEU A 1 203 ? 30.384 0.304 -17.819 1.00 43.03 203 LEU A N 1
ATOM 1635 C CA . LEU A 1 203 ? 29.625 0.196 -16.569 1.00 43.03 203 LEU A CA 1
ATOM 1636 C C . LEU A 1 203 ? 30.545 -0.544 -15.605 1.00 43.03 203 LEU A C 1
ATOM 1638 O O . LEU A 1 203 ? 30.928 -1.670 -15.894 1.00 43.03 203 LEU A O 1
ATOM 1642 N N . HIS A 1 204 ? 30.962 0.088 -14.512 1.00 39.69 204 HIS A N 1
ATOM 1643 C CA . HIS A 1 204 ? 31.883 -0.484 -13.528 1.00 39.69 204 HIS A CA 1
ATOM 1644 C C . HIS A 1 204 ? 31.519 -1.929 -13.128 1.00 39.69 204 HIS A C 1
ATOM 1646 O O . HIS A 1 204 ? 30.713 -2.103 -12.224 1.00 39.69 204 HIS A O 1
ATOM 1652 N N . SER A 1 205 ? 32.091 -2.921 -13.826 1.00 33.28 205 SER A N 1
ATOM 1653 C CA . SER A 1 205 ? 32.318 -4.355 -13.536 1.00 33.28 205 SER A CA 1
ATOM 1654 C C . SER A 1 205 ? 31.336 -5.153 -12.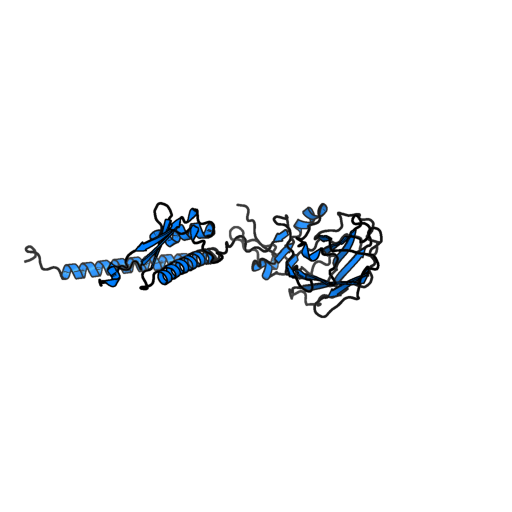656 1.00 33.28 205 SER A C 1
ATOM 1656 O O . SER A 1 205 ? 31.651 -6.273 -12.256 1.00 33.28 205 SER A O 1
ATOM 1658 N N . THR A 1 206 ? 30.147 -4.644 -12.356 1.00 42.59 206 THR A N 1
ATOM 1659 C CA . THR A 1 206 ? 29.200 -5.240 -11.421 1.00 42.59 206 THR A CA 1
ATOM 1660 C C . THR A 1 206 ? 27.776 -4.986 -11.915 1.00 42.59 206 THR A C 1
ATOM 1662 O O . THR A 1 206 ? 27.410 -3.834 -12.154 1.00 42.59 206 THR A O 1
ATOM 1665 N N . PRO A 1 207 ? 26.951 -6.035 -12.079 1.00 52.34 207 PRO A N 1
ATOM 1666 C CA . PRO A 1 207 ? 25.516 -5.848 -12.214 1.00 52.34 207 PRO A CA 1
ATOM 1667 C C . PRO A 1 207 ? 25.045 -5.098 -10.971 1.00 52.34 207 PRO A C 1
ATOM 1669 O O . PRO A 1 207 ? 25.365 -5.497 -9.848 1.00 52.34 207 PRO A O 1
ATOM 1672 N N . GLY A 1 208 ? 24.348 -3.980 -11.173 1.00 59.91 208 GLY A N 1
ATOM 1673 C CA . GLY A 1 208 ? 23.860 -3.173 -10.062 1.00 59.91 208 GLY A CA 1
ATOM 1674 C C . GLY A 1 208 ? 23.043 -4.037 -9.104 1.00 59.91 208 GLY A C 1
ATOM 1675 O O . GLY A 1 208 ? 22.197 -4.824 -9.541 1.00 59.91 208 GLY A O 1
ATOM 1676 N N . ARG A 1 209 ? 23.303 -3.910 -7.799 1.00 74.00 209 ARG A N 1
ATOM 1677 C CA . ARG A 1 209 ? 22.515 -4.600 -6.765 1.00 74.00 209 ARG A CA 1
ATOM 1678 C C . ARG A 1 209 ? 21.057 -4.141 -6.859 1.00 74.00 209 ARG A C 1
ATOM 1680 O O . ARG A 1 209 ? 20.819 -3.061 -7.404 1.00 74.00 209 ARG A O 1
ATOM 1687 N N . PRO A 1 210 ? 20.045 -4.904 -6.410 1.00 78.25 210 PRO A N 1
ATOM 1688 C CA . PRO A 1 210 ? 18.707 -4.369 -6.472 1.00 78.25 210 PRO A CA 1
ATOM 1689 C C . PRO A 1 210 ? 18.647 -3.195 -5.503 1.00 78.25 210 PRO A C 1
ATOM 1691 O O . PRO A 1 210 ? 19.380 -3.108 -4.514 1.00 78.25 210 PRO A O 1
ATOM 1694 N N . PHE A 1 211 ? 17.782 -2.258 -5.822 1.00 87.00 211 PHE A N 1
ATOM 1695 C CA . PHE A 1 211 ? 17.567 -1.121 -4.964 1.00 87.00 211 PHE A CA 1
ATOM 1696 C C . PHE A 1 211 ? 17.124 -1.544 -3.559 1.00 87.00 211 PHE A C 1
ATOM 1698 O O . PHE A 1 211 ? 16.157 -2.284 -3.413 1.00 87.00 211 PHE A O 1
ATOM 1705 N N . VAL A 1 212 ? 17.792 -1.011 -2.535 1.00 82.88 212 VAL A N 1
ATOM 1706 C CA . VAL A 1 212 ? 17.391 -1.118 -1.127 1.00 82.88 212 VAL A CA 1
ATOM 1707 C C . VAL A 1 212 ? 16.846 0.237 -0.681 1.00 82.88 212 VAL A C 1
ATOM 1709 O O . VAL A 1 212 ? 17.510 1.263 -0.838 1.00 82.88 212 VAL A O 1
ATOM 1712 N N . GLY A 1 213 ? 15.630 0.259 -0.136 1.00 83.50 213 GLY A N 1
ATOM 1713 C CA . GLY A 1 213 ? 14.944 1.502 0.223 1.00 83.50 213 GLY A CA 1
ATOM 1714 C C . GLY A 1 213 ? 13.424 1.363 0.275 1.00 83.50 213 GLY A C 1
ATOM 1715 O O . GLY A 1 213 ? 12.900 0.256 0.317 1.00 83.50 213 GLY A O 1
ATOM 1716 N N . CYS A 1 214 ? 12.697 2.481 0.287 1.00 86.50 214 CYS A N 1
ATOM 1717 C CA . CYS A 1 214 ? 11.234 2.498 0.167 1.00 86.50 214 CYS A CA 1
ATOM 1718 C C . CYS A 1 214 ? 10.835 3.030 -1.234 1.00 86.50 214 CYS A C 1
ATOM 1720 O O . CYS A 1 214 ? 11.376 4.035 -1.691 1.00 86.50 214 CYS A O 1
ATOM 1722 N N . PHE A 1 215 ? 9.878 2.392 -1.908 1.00 91.12 215 PHE A N 1
ATOM 1723 C CA . PHE A 1 215 ? 9.180 2.898 -3.097 1.00 91.12 215 PHE A CA 1
ATOM 1724 C C . PHE A 1 215 ? 7.768 3.341 -2.742 1.00 91.12 215 PHE A C 1
ATOM 1726 O O . PHE A 1 215 ? 7.173 2.799 -1.817 1.00 91.12 215 PHE A O 1
ATOM 1733 N N . ARG A 1 216 ? 7.202 4.264 -3.519 1.00 89.31 216 ARG A N 1
ATOM 1734 C CA . ARG A 1 216 ? 5.771 4.581 -3.498 1.00 89.31 216 ARG A CA 1
ATOM 1735 C C . ARG A 1 216 ? 5.309 5.144 -4.827 1.00 89.31 216 ARG A C 1
ATOM 1737 O O . ARG A 1 216 ? 6.131 5.500 -5.672 1.00 89.31 216 ARG A O 1
ATOM 1744 N N . ASP A 1 217 ? 3.996 5.292 -4.970 1.00 88.56 217 ASP A N 1
ATOM 1745 C CA . ASP A 1 217 ? 3.381 5.926 -6.139 1.00 88.56 217 ASP A CA 1
ATOM 1746 C C . ASP A 1 217 ? 3.857 5.317 -7.464 1.00 88.56 217 ASP A C 1
ATOM 1748 O O . ASP A 1 217 ? 4.013 6.033 -8.446 1.00 88.56 217 ASP A O 1
ATOM 1752 N N . ILE A 1 218 ? 4.095 4.001 -7.491 1.00 93.88 218 ILE A N 1
ATOM 1753 C CA . ILE A 1 218 ? 4.490 3.289 -8.707 1.00 93.88 218 ILE A CA 1
ATOM 1754 C C . ILE A 1 218 ? 3.261 3.216 -9.609 1.00 93.88 218 ILE A C 1
ATOM 1756 O O . ILE A 1 218 ? 2.317 2.471 -9.341 1.00 93.88 218 ILE A O 1
ATOM 1760 N N . ARG A 1 219 ? 3.234 4.037 -10.652 1.00 93.56 219 ARG A N 1
ATOM 1761 C CA . ARG A 1 219 ? 2.058 4.249 -11.488 1.00 93.56 219 ARG A CA 1
ATOM 1762 C C . ARG A 1 219 ? 2.424 4.211 -12.958 1.00 93.56 219 ARG A C 1
ATOM 1764 O O . ARG A 1 219 ? 3.503 4.623 -13.377 1.00 93.56 219 ARG A O 1
ATOM 1771 N N . LEU A 1 220 ? 1.471 3.734 -13.738 1.00 94.00 220 LEU A N 1
ATOM 1772 C CA . LEU A 1 220 ? 1.500 3.742 -15.183 1.00 94.00 220 LEU A CA 1
ATOM 1773 C C . LEU A 1 220 ? 0.313 4.563 -15.680 1.00 94.00 220 LEU A C 1
ATOM 1775 O O . LEU A 1 220 ? -0.802 4.423 -15.174 1.00 94.00 220 LEU A O 1
ATOM 1779 N N . ARG A 1 221 ? 0.557 5.465 -16.628 1.00 93.31 221 ARG A N 1
ATOM 1780 C CA . ARG A 1 221 ? -0.452 6.399 -17.134 1.00 93.31 221 ARG A CA 1
ATOM 1781 C C . ARG A 1 221 ? -0.426 6.454 -18.650 1.00 93.31 221 ARG A C 1
ATOM 1783 O O . ARG A 1 221 ? 0.646 6.565 -19.245 1.00 93.31 221 ARG A O 1
ATOM 1790 N N . THR A 1 222 ? -1.602 6.443 -19.248 1.00 90.19 222 THR A N 1
ATOM 1791 C CA . THR A 1 222 ? -1.835 6.850 -20.635 1.00 90.19 222 THR A CA 1
ATOM 1792 C C . THR A 1 222 ? -2.543 8.208 -20.626 1.00 90.19 222 THR A C 1
ATOM 1794 O O . THR A 1 222 ? -2.647 8.865 -19.586 1.00 90.19 222 THR A O 1
ATOM 1797 N N . ASN A 1 223 ? -3.025 8.658 -21.783 1.00 85.12 223 ASN A N 1
ATOM 1798 C CA . ASN A 1 223 ? -3.854 9.861 -21.862 1.00 85.12 223 ASN A CA 1
ATOM 1799 C C . ASN A 1 223 ? -5.248 9.665 -21.233 1.00 85.12 223 ASN A C 1
ATOM 1801 O O . ASN A 1 223 ? -5.888 10.652 -20.877 1.00 85.12 223 ASN A O 1
ATOM 1805 N N . LEU A 1 224 ? -5.711 8.416 -21.106 1.00 85.00 224 LEU A N 1
ATOM 1806 C CA . LEU A 1 224 ? -7.071 8.077 -20.675 1.00 85.00 224 LEU A CA 1
ATOM 1807 C C . LEU A 1 224 ? -7.099 7.348 -19.326 1.00 85.00 224 LEU A C 1
ATOM 1809 O O . LEU A 1 224 ? -8.001 7.586 -18.527 1.00 85.00 224 LEU A O 1
ATOM 1813 N N . ASP A 1 225 ? -6.091 6.520 -19.048 1.00 87.50 225 ASP A N 1
ATOM 1814 C CA . ASP A 1 225 ? -6.089 5.593 -17.920 1.00 87.50 225 ASP A CA 1
ATOM 1815 C C . ASP A 1 225 ? -4.887 5.794 -17.000 1.00 87.50 225 ASP A C 1
ATOM 1817 O O . ASP A 1 225 ? -3.785 6.161 -17.416 1.00 87.50 225 ASP A O 1
ATOM 1821 N N . VAL A 1 226 ? -5.095 5.502 -15.716 1.00 91.19 226 VAL A N 1
ATOM 1822 C CA . VAL A 1 226 ? -4.056 5.502 -14.683 1.00 91.19 226 VAL A CA 1
ATOM 1823 C C . VAL A 1 226 ? -4.178 4.222 -13.872 1.00 91.19 226 VAL A C 1
ATOM 1825 O O . VAL A 1 226 ? -5.242 3.927 -13.333 1.00 91.19 226 VAL A O 1
ATOM 1828 N N . ALA A 1 227 ? -3.076 3.489 -13.735 1.00 89.50 227 ALA A N 1
ATOM 1829 C CA . ALA A 1 227 ? -2.998 2.306 -12.893 1.00 89.50 227 ALA A CA 1
ATOM 1830 C C . ALA A 1 227 ? -1.833 2.392 -11.916 1.00 89.50 227 ALA A C 1
ATOM 1832 O O . ALA A 1 227 ? -0.717 2.750 -12.281 1.00 89.50 227 ALA A O 1
ATOM 1833 N N . THR A 1 228 ? -2.091 2.005 -10.672 1.00 90.44 228 THR A N 1
ATOM 1834 C CA . THR A 1 228 ? -1.041 1.761 -9.683 1.00 90.44 228 THR A CA 1
ATOM 1835 C C . THR A 1 228 ? -0.514 0.347 -9.879 1.00 90.44 228 THR A C 1
ATOM 1837 O O . THR A 1 228 ? -1.280 -0.615 -9.794 1.00 90.44 228 THR A O 1
ATOM 1840 N N . LEU A 1 229 ? 0.784 0.215 -10.134 1.00 91.19 229 LEU A N 1
ATOM 1841 C CA . LEU A 1 229 ? 1.432 -1.082 -10.270 1.00 91.19 229 LEU A CA 1
ATOM 1842 C C . LEU A 1 229 ? 1.785 -1.619 -8.885 1.00 91.19 229 LEU A C 1
ATOM 1844 O O . LEU A 1 229 ? 2.311 -0.895 -8.040 1.00 91.19 229 LEU A O 1
ATOM 1848 N N . ARG A 1 230 ? 1.502 -2.902 -8.666 1.00 89.19 230 ARG A N 1
ATOM 1849 C CA . ARG A 1 230 ? 1.774 -3.585 -7.399 1.00 89.19 230 ARG A CA 1
ATOM 1850 C C . ARG A 1 230 ? 2.765 -4.713 -7.589 1.00 89.19 230 ARG A C 1
ATOM 1852 O O . ARG A 1 230 ? 2.727 -5.419 -8.603 1.00 89.19 230 ARG A O 1
ATOM 1859 N N . PHE A 1 231 ? 3.608 -4.900 -6.585 1.00 89.19 231 PHE A N 1
ATOM 1860 C CA . PHE A 1 231 ? 4.417 -6.102 -6.482 1.00 89.19 231 PHE A CA 1
ATOM 1861 C C . PHE A 1 231 ? 3.539 -7.310 -6.113 1.00 89.19 231 PHE A C 1
ATOM 1863 O O . PHE A 1 231 ? 2.498 -7.138 -5.476 1.00 89.19 231 PHE A O 1
ATOM 1870 N N . PRO A 1 232 ? 3.940 -8.536 -6.483 1.00 84.88 232 PRO A N 1
ATOM 1871 C CA . PRO A 1 232 ? 3.272 -9.747 -6.030 1.00 84.88 232 PRO A CA 1
ATOM 1872 C C . PRO A 1 232 ? 3.340 -9.887 -4.504 1.00 84.88 232 PRO A C 1
ATOM 1874 O O . PRO A 1 232 ? 4.329 -9.512 -3.869 1.00 84.88 232 PRO A O 1
ATOM 1877 N N . ALA A 1 233 ? 2.294 -10.464 -3.916 1.00 79.56 233 ALA A N 1
ATOM 1878 C CA . ALA A 1 233 ? 2.221 -10.677 -2.475 1.00 79.56 233 ALA A CA 1
ATOM 1879 C C . ALA A 1 233 ? 3.244 -11.722 -1.985 1.00 79.56 233 ALA A C 1
ATOM 1881 O O . ALA A 1 233 ? 3.613 -12.644 -2.712 1.00 79.56 233 ALA A O 1
ATOM 1882 N N . ASN A 1 234 ? 3.622 -11.626 -0.705 1.00 74.88 234 ASN A N 1
ATOM 1883 C CA . ASN A 1 234 ? 4.435 -12.614 0.024 1.00 74.88 234 ASN A CA 1
ATOM 1884 C C . ASN A 1 234 ? 5.858 -12.847 -0.521 1.00 74.88 234 ASN A C 1
ATOM 1886 O O . ASN A 1 234 ? 6.408 -13.940 -0.367 1.00 74.88 234 ASN A O 1
ATOM 1890 N N . ILE A 1 235 ? 6.480 -11.834 -1.125 1.00 77.56 235 ILE A N 1
ATOM 1891 C CA . ILE A 1 235 ? 7.873 -11.923 -1.574 1.00 77.56 235 ILE A CA 1
ATOM 1892 C C . ILE A 1 235 ? 8.827 -11.753 -0.374 1.00 77.56 235 ILE A C 1
ATOM 1894 O O . ILE A 1 235 ? 8.781 -10.725 0.302 1.00 77.56 235 ILE A O 1
ATOM 1898 N N . PRO A 1 236 ? 9.726 -12.716 -0.091 1.00 75.44 236 PRO A N 1
ATOM 1899 C CA . PRO A 1 236 ? 10.681 -12.597 1.011 1.00 75.44 236 PRO A CA 1
ATOM 1900 C C . PRO A 1 236 ? 11.597 -11.380 0.849 1.00 75.44 236 PRO A C 1
ATOM 1902 O O . PRO A 1 236 ? 12.228 -11.231 -0.188 1.00 75.44 236 PRO A O 1
ATOM 1905 N N . GLY A 1 237 ? 11.708 -10.530 1.872 1.00 72.12 237 GLY A N 1
ATOM 1906 C CA . GLY A 1 237 ? 12.551 -9.324 1.824 1.00 72.12 237 GLY A CA 1
ATOM 1907 C C . GLY A 1 237 ? 11.908 -8.127 1.114 1.00 72.12 237 GLY A C 1
ATOM 1908 O O . GLY A 1 237 ? 12.438 -7.020 1.203 1.00 72.12 237 GLY A O 1
ATOM 1909 N N . LEU A 1 238 ? 10.749 -8.316 0.479 1.00 78.38 238 LEU A N 1
ATOM 1910 C CA . LEU A 1 238 ? 9.891 -7.232 0.033 1.00 78.38 238 LEU A CA 1
ATOM 1911 C C . LEU A 1 238 ? 8.723 -7.107 1.001 1.00 78.38 238 LEU A C 1
ATOM 1913 O O . LEU A 1 238 ? 7.875 -7.985 1.142 1.00 78.38 238 LEU A O 1
ATOM 1917 N N . LEU A 1 239 ? 8.686 -5.974 1.666 1.00 74.62 239 LEU A N 1
ATOM 1918 C CA . LEU A 1 239 ? 7.627 -5.621 2.570 1.00 74.62 239 LEU A CA 1
ATOM 1919 C C . LEU A 1 239 ? 6.677 -4.715 1.748 1.00 74.62 239 LEU A C 1
ATOM 1921 O O . LEU A 1 239 ? 7.082 -3.647 1.297 1.00 74.62 239 LEU A O 1
ATOM 1925 N N . GLU A 1 240 ? 5.423 -5.131 1.516 1.00 73.50 240 GLU A N 1
ATOM 1926 C CA . GLU A 1 240 ? 4.312 -4.256 1.081 1.00 73.50 240 GLU A CA 1
ATOM 1927 C C . GLU A 1 240 ? 3.660 -3.508 2.245 1.00 73.50 240 GLU A C 1
ATOM 1929 O O . GLU A 1 240 ? 3.053 -4.125 3.128 1.00 73.50 240 GLU A O 1
ATOM 1934 N N . GLY A 1 241 ? 3.788 -2.183 2.209 1.00 60.25 241 GLY A N 1
ATOM 1935 C CA . GLY A 1 241 ? 3.172 -1.244 3.123 1.00 60.25 241 GLY A CA 1
ATOM 1936 C C . GLY A 1 241 ? 1.743 -1.682 3.287 1.00 60.25 241 GLY A C 1
ATOM 1937 O O . GLY A 1 241 ? 0.950 -1.714 2.352 1.00 60.25 241 GLY A O 1
ATOM 1938 N N . SER A 1 242 ? 1.460 -2.166 4.474 1.00 53.28 242 SER A N 1
ATOM 1939 C CA . SER A 1 242 ? 0.135 -2.578 4.823 1.00 53.28 242 SER A CA 1
ATOM 1940 C C . SER A 1 242 ? -0.138 -1.862 6.118 1.00 53.28 242 SER A C 1
ATOM 1942 O O . SER A 1 242 ? 0.609 -1.972 7.092 1.00 53.28 242 SER A O 1
ATOM 1944 N N . LEU A 1 243 ? -1.290 -1.210 6.163 1.00 44.44 243 LEU A N 1
ATOM 1945 C CA . LEU A 1 243 ? -2.149 -1.451 7.303 1.00 44.44 243 LEU A CA 1
ATOM 1946 C C . LEU A 1 243 ? -2.292 -2.973 7.365 1.00 44.44 243 LEU A C 1
ATOM 1948 O O . LEU A 1 243 ? -3.165 -3.528 6.700 1.00 44.44 243 LEU A O 1
ATOM 1952 N N . GLN A 1 244 ? -1.367 -3.675 8.028 1.00 41.22 244 GLN A N 1
ATOM 1953 C CA . GLN A 1 244 ? -1.515 -5.095 8.288 1.00 41.22 244 GLN A CA 1
ATOM 1954 C C . GLN A 1 244 ? -2.870 -5.236 8.956 1.00 41.22 244 GLN A C 1
ATOM 1956 O O . GLN A 1 244 ? -3.006 -4.878 10.120 1.00 41.22 244 GLN A O 1
ATOM 1961 N N . HIS A 1 245 ? -3.874 -5.663 8.187 1.00 41.31 245 HIS A N 1
ATOM 1962 C CA . HIS A 1 245 ? -5.194 -6.023 8.674 1.00 41.31 245 HIS A CA 1
ATOM 1963 C C . HIS A 1 245 ? -5.675 -5.117 9.819 1.00 41.31 245 HIS A C 1
ATOM 1965 O O . HIS A 1 245 ? -5.990 -5.593 10.905 1.00 41.31 245 HIS A O 1
ATOM 1971 N N . CYS A 1 246 ? -5.753 -3.806 9.584 1.00 38.34 246 CYS A N 1
ATOM 1972 C CA . CYS A 1 246 ? -6.834 -3.056 10.203 1.00 38.34 246 CYS A CA 1
ATOM 1973 C C . CY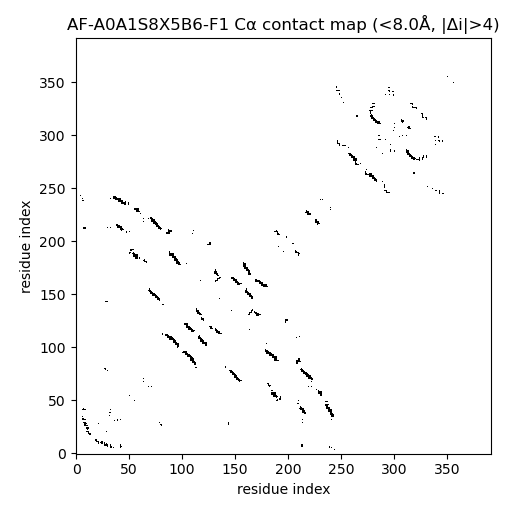S A 1 246 ? -8.013 -3.388 9.320 1.00 38.34 246 CYS A C 1
ATOM 1975 O O . CYS A 1 246 ? -8.060 -2.938 8.177 1.00 38.34 246 CYS A O 1
ATOM 1977 N N . PRO A 1 247 ? -8.892 -4.284 9.742 1.00 48.44 247 PRO A N 1
ATOM 1978 C CA . PRO A 1 247 ? -9.920 -4.710 8.840 1.00 48.44 247 PRO A CA 1
ATOM 1979 C C . PRO A 1 247 ? -10.914 -3.553 8.776 1.00 48.44 247 PRO A C 1
ATOM 1981 O O . PRO A 1 247 ? -11.620 -3.230 9.732 1.00 48.44 247 PRO A O 1
ATOM 1984 N N . GLU A 1 248 ? -10.840 -2.805 7.685 1.00 59.34 248 GLU A N 1
ATOM 1985 C CA . GLU A 1 248 ? -11.645 -1.614 7.530 1.00 59.34 248 GLU A CA 1
ATOM 1986 C C . GLU A 1 248 ? -13.078 -2.052 7.268 1.00 59.34 248 GLU A C 1
ATOM 1988 O O . GLU A 1 248 ? -13.404 -2.704 6.276 1.00 59.34 248 GLU A O 1
ATOM 1993 N N . PHE A 1 249 ? -13.962 -1.704 8.195 1.00 74.12 249 PHE A N 1
ATOM 1994 C CA . PHE A 1 249 ? -15.383 -1.804 7.946 1.00 74.12 249 PHE A CA 1
ATOM 1995 C C . PHE A 1 249 ? -15.761 -0.741 6.906 1.00 74.12 249 PHE A C 1
ATOM 1997 O O . PHE A 1 249 ? -15.815 0.450 7.217 1.00 74.12 249 PHE A O 1
ATOM 2004 N N . SER A 1 250 ? -16.059 -1.181 5.680 1.00 74.31 250 SER A N 1
ATOM 2005 C CA . SER A 1 250 ? -16.387 -0.327 4.523 1.00 74.31 250 SER A CA 1
ATOM 2006 C C . SER A 1 250 ? -17.649 0.531 4.703 1.00 74.31 250 SER A C 1
ATOM 2008 O O . SER A 1 250 ? -17.985 1.349 3.850 1.00 74.31 250 SER A O 1
ATOM 2010 N N . GLY A 1 251 ? -18.390 0.354 5.804 1.00 76.88 251 GLY A N 1
ATOM 2011 C CA . GLY A 1 251 ? -19.664 1.028 6.055 1.00 76.88 251 GLY A CA 1
ATOM 2012 C C . GLY A 1 251 ? -20.857 0.369 5.359 1.00 76.88 251 GLY A C 1
ATOM 2013 O O . GLY A 1 251 ? -22.006 0.687 5.693 1.00 76.88 251 GLY A O 1
ATOM 2014 N N . HIS A 1 252 ? -20.599 -0.555 4.430 1.00 84.44 252 HIS A N 1
ATOM 2015 C CA . HIS A 1 252 ? -21.619 -1.348 3.768 1.00 84.44 252 HIS A CA 1
ATOM 2016 C C . HIS A 1 252 ? -22.112 -2.456 4.702 1.00 84.44 252 HIS A C 1
ATOM 2018 O O . HIS A 1 252 ? -21.318 -3.225 5.240 1.00 84.44 252 HIS A O 1
ATOM 2024 N N . ILE A 1 253 ? -23.430 -2.534 4.885 1.00 89.00 253 ILE A N 1
ATOM 2025 C CA . ILE A 1 253 ? -24.073 -3.600 5.651 1.00 89.00 253 ILE A CA 1
ATOM 2026 C C . ILE A 1 253 ? -25.035 -4.311 4.694 1.00 89.00 253 ILE A C 1
ATOM 2028 O O . ILE A 1 253 ? -26.000 -3.670 4.264 1.00 89.00 253 ILE A O 1
ATOM 2032 N N . PRO A 1 254 ? -24.784 -5.582 4.337 1.00 87.81 254 PRO A N 1
ATOM 2033 C CA . PRO A 1 254 ? -25.705 -6.354 3.515 1.00 87.81 254 PRO A CA 1
ATOM 2034 C C . PRO A 1 254 ? -27.017 -6.540 4.281 1.00 87.81 254 PRO A C 1
ATOM 2036 O O . PRO A 1 254 ? -27.033 -7.037 5.405 1.00 87.81 254 PRO A O 1
ATOM 2039 N N . LEU A 1 255 ? -28.123 -6.091 3.687 1.00 88.19 255 LEU A N 1
ATOM 2040 C CA . LEU A 1 255 ? -29.438 -6.167 4.327 1.00 88.19 255 LEU A CA 1
ATOM 2041 C C . LEU A 1 255 ? -29.931 -7.615 4.454 1.00 88.19 255 LEU A C 1
ATOM 2043 O O . LEU A 1 255 ? -30.694 -7.896 5.371 1.00 88.19 255 LEU A O 1
ATOM 2047 N N . ASP A 1 256 ? -29.458 -8.510 3.585 1.00 89.81 256 ASP A N 1
ATOM 2048 C CA . ASP A 1 256 ? -29.831 -9.930 3.565 1.00 89.81 256 ASP A CA 1
ATOM 2049 C C . ASP A 1 256 ? -29.312 -10.699 4.794 1.00 89.81 256 ASP A C 1
ATOM 2051 O O . ASP A 1 256 ? -29.936 -11.661 5.237 1.00 89.81 256 ASP A O 1
ATOM 2055 N N . ASP A 1 257 ? -28.222 -10.222 5.405 1.00 87.19 257 ASP A N 1
ATOM 2056 C CA . ASP A 1 257 ? -27.659 -10.790 6.637 1.00 87.19 257 ASP A CA 1
ATOM 2057 C C . ASP A 1 257 ? -28.369 -10.276 7.905 1.00 87.19 257 ASP A C 1
ATOM 2059 O O . ASP A 1 257 ? -28.041 -10.681 9.027 1.00 87.19 257 ASP A O 1
ATOM 2063 N N . LEU A 1 258 ? -29.325 -9.351 7.756 1.00 92.31 258 LEU A N 1
ATOM 2064 C CA . LEU A 1 258 ? -30.045 -8.720 8.856 1.00 92.31 258 LEU A CA 1
ATOM 2065 C C . LEU A 1 258 ? -31.497 -9.200 8.923 1.00 92.31 258 LEU A C 1
ATOM 2067 O O . LEU A 1 258 ? -32.247 -9.173 7.952 1.00 92.31 258 LEU A O 1
ATOM 2071 N N . GLN A 1 259 ? -31.942 -9.535 10.128 1.00 94.00 259 GLN A N 1
ATOM 2072 C CA . GLN A 1 259 ? -33.341 -9.821 10.421 1.00 94.00 259 GLN A CA 1
ATOM 2073 C C . GLN A 1 259 ? -34.017 -8.571 10.987 1.00 94.00 259 GLN A C 1
ATOM 2075 O O . GLN A 1 259 ? -33.626 -8.062 12.040 1.00 94.00 259 GLN A O 1
ATOM 2080 N N . PHE A 1 260 ? -35.053 -8.089 10.302 1.00 93.94 260 PHE A N 1
ATOM 2081 C CA . PHE A 1 260 ? -35.848 -6.937 10.728 1.00 93.94 260 PHE A CA 1
ATOM 2082 C C . PHE A 1 260 ? -37.173 -7.393 11.345 1.00 93.94 260 PHE A C 1
ATOM 2084 O O . PHE A 1 260 ? -37.955 -8.093 10.707 1.00 93.94 260 PHE A O 1
ATOM 2091 N N . THR A 1 261 ? -37.455 -6.954 12.572 1.00 93.62 261 THR A N 1
ATOM 2092 C CA . THR A 1 261 ? -38.740 -7.178 13.250 1.00 93.62 261 THR A CA 1
ATOM 2093 C C . THR A 1 261 ? -39.417 -5.844 13.540 1.00 93.62 261 THR A C 1
ATOM 2095 O O . THR A 1 261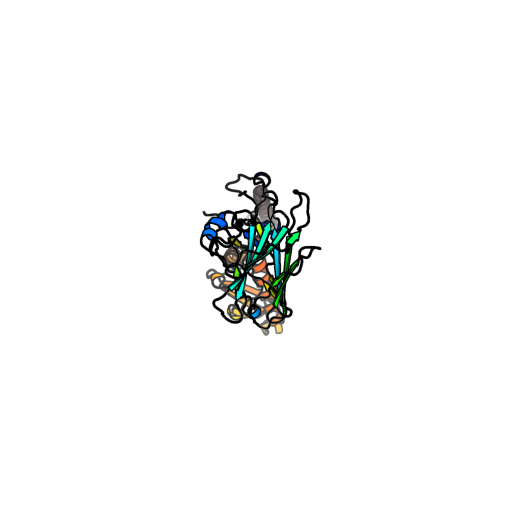 ? -38.800 -4.916 14.064 1.00 93.62 261 THR A O 1
ATOM 2098 N N . TYR A 1 262 ? -40.706 -5.742 13.213 1.00 91.88 262 TYR A N 1
ATOM 2099 C CA . TYR A 1 262 ? -41.491 -4.519 13.381 1.00 91.88 262 TYR A CA 1
ATOM 2100 C C . TYR A 1 262 ? -42.540 -4.687 14.479 1.00 91.88 262 TYR A C 1
ATOM 2102 O O . TYR A 1 262 ? -43.343 -5.621 14.446 1.00 91.88 262 TYR A O 1
ATOM 2110 N N . SER A 1 263 ? -42.559 -3.767 15.441 1.00 88.94 263 SER A N 1
ATOM 2111 C CA . SER A 1 263 ? -43.444 -3.811 16.610 1.00 88.94 263 SER A CA 1
ATOM 2112 C C . SER A 1 263 ? -44.044 -2.439 16.935 1.00 88.94 263 SER A C 1
ATOM 2114 O O . SER A 1 263 ? -43.687 -1.418 16.341 1.00 88.94 263 SER A O 1
ATOM 2116 N N . CYS A 1 264 ? -45.013 -2.404 17.849 1.00 85.19 264 CYS A N 1
ATOM 2117 C CA . CYS A 1 264 ? -45.565 -1.149 18.356 1.00 85.19 264 CYS A CA 1
ATOM 2118 C C . CYS A 1 264 ? -44.546 -0.459 19.282 1.00 85.19 264 CYS A C 1
ATOM 2120 O O . CYS A 1 264 ? -43.815 -1.122 20.021 1.00 85.19 264 CYS A O 1
ATOM 2122 N N . ALA A 1 265 ? -44.472 0.872 19.226 1.00 78.62 265 ALA A N 1
ATOM 2123 C CA . ALA A 1 265 ? -43.551 1.645 20.060 1.00 78.62 265 ALA A CA 1
ATOM 2124 C C . ALA A 1 265 ? -43.946 1.587 21.545 1.00 78.62 265 ALA A C 1
ATOM 2126 O O . ALA A 1 265 ? -45.128 1.592 21.886 1.00 78.62 265 ALA A O 1
ATOM 2127 N N . SER A 1 266 ? -42.953 1.567 22.435 1.00 68.31 266 SER A N 1
ATOM 2128 C CA . SER A 1 266 ? -43.164 1.570 23.886 1.00 68.31 266 SER A CA 1
ATOM 2129 C C . SER A 1 266 ? -43.268 3.009 24.396 1.00 68.31 266 SER A C 1
ATOM 2131 O O . SER A 1 266 ? -42.275 3.587 24.824 1.00 68.31 266 SER A O 1
ATOM 2133 N N . GLY A 1 267 ? -44.459 3.610 24.319 1.00 68.69 267 GLY A N 1
ATOM 2134 C CA . GLY A 1 267 ? -44.713 4.980 24.784 1.00 68.69 267 GLY A CA 1
ATOM 2135 C C . GLY A 1 267 ? -46.109 5.164 25.398 1.00 68.69 267 GLY A C 1
ATOM 2136 O O . GLY A 1 267 ? -46.984 4.329 25.162 1.00 68.69 267 GLY A O 1
ATOM 2137 N N . PRO A 1 268 ? -46.329 6.228 26.201 1.00 62.25 268 PRO A N 1
ATOM 2138 C CA . PRO A 1 268 ? -47.611 6.497 26.851 1.00 62.25 268 PRO A CA 1
ATOM 2139 C C . PRO A 1 268 ? -48.744 6.579 25.817 1.00 62.25 268 PRO A C 1
ATOM 2141 O O . PRO A 1 268 ? -48.622 7.219 24.773 1.00 62.25 268 PRO A O 1
ATOM 2144 N N . GLY A 1 269 ? -49.808 5.828 26.101 1.00 60.34 269 GLY A N 1
ATOM 2145 C CA . GLY A 1 269 ? -50.767 5.327 25.124 1.00 60.34 269 GLY A CA 1
ATOM 2146 C C . GLY A 1 269 ? -51.576 6.381 24.367 1.00 60.34 269 GLY A C 1
ATOM 2147 O O . GLY A 1 269 ? -52.042 7.376 24.912 1.00 60.34 269 GLY A O 1
ATOM 2148 N N . GLY A 1 270 ? -51.810 6.068 23.093 1.00 66.06 270 GLY A N 1
ATOM 2149 C CA . GLY A 1 270 ? -52.767 6.711 22.197 1.00 66.06 270 GLY A CA 1
ATOM 2150 C C . GLY A 1 270 ? -53.130 5.747 21.062 1.00 66.06 270 GLY A C 1
ATOM 2151 O O . GLY A 1 270 ? -52.390 4.796 20.798 1.00 66.06 270 GLY A O 1
ATOM 2152 N N . GLN A 1 271 ? -54.253 5.970 20.366 1.00 64.62 271 GLN A N 1
ATOM 2153 C CA . GLN A 1 271 ? -54.729 5.047 19.316 1.00 64.62 271 GLN A CA 1
ATOM 2154 C C . GLN A 1 271 ? -53.678 4.764 18.227 1.00 64.62 271 GLN A C 1
ATOM 2156 O O . GLN A 1 271 ? -53.637 3.661 17.688 1.00 64.62 271 GLN A O 1
ATOM 2161 N N . HIS A 1 272 ? -52.809 5.734 17.929 1.00 59.50 272 HIS A N 1
ATOM 2162 C CA . HIS A 1 272 ? -51.743 5.587 16.938 1.00 59.50 272 HIS A CA 1
ATOM 2163 C C . HIS A 1 272 ? -50.578 4.703 17.428 1.00 59.50 272 HIS A C 1
ATOM 2165 O O . HIS A 1 272 ? -50.027 3.936 16.645 1.00 59.50 272 HIS A O 1
ATOM 2171 N N . VAL A 1 273 ? -50.219 4.762 18.717 1.00 60.34 273 VAL A N 1
ATOM 2172 C CA . VAL A 1 273 ? -49.126 3.955 19.305 1.00 60.34 273 VAL A CA 1
ATOM 2173 C C . VAL A 1 273 ? -49.496 2.470 19.331 1.00 60.34 273 VAL A C 1
ATOM 2175 O O . VAL A 1 273 ? -48.653 1.617 19.077 1.00 60.34 273 VAL A O 1
ATOM 2178 N N . ASN A 1 274 ? -50.778 2.167 19.553 1.00 63.94 274 ASN A N 1
ATOM 2179 C CA . ASN A 1 274 ? -51.269 0.791 19.637 1.00 63.94 274 ASN A CA 1
ATOM 2180 C C . ASN A 1 274 ? -51.529 0.141 18.266 1.00 63.94 274 ASN A C 1
ATOM 2182 O O . ASN A 1 274 ? -51.584 -1.083 18.187 1.00 63.94 274 ASN A O 1
ATOM 2186 N N . LYS A 1 275 ? -51.696 0.932 17.194 1.00 64.50 275 LYS A N 1
ATOM 2187 C CA . LYS A 1 275 ? -52.030 0.429 15.846 1.00 64.50 275 LYS A CA 1
ATOM 2188 C C . LYS A 1 275 ? -50.849 0.432 14.873 1.00 64.50 275 LYS A C 1
ATOM 2190 O O . LYS A 1 275 ? -50.786 -0.434 14.004 1.00 64.50 275 LYS A O 1
ATOM 2195 N N . THR A 1 276 ? -49.917 1.377 14.996 1.00 74.56 276 THR A N 1
ATOM 2196 C CA . THR A 1 276 ? -48.832 1.545 14.020 1.00 74.56 276 THR A CA 1
ATOM 2197 C C . THR A 1 276 ? -47.560 0.839 14.491 1.00 74.56 276 THR A C 1
ATOM 2199 O O . THR A 1 276 ? -46.973 1.212 15.507 1.00 74.56 276 THR A O 1
ATOM 2202 N N . ARG A 1 277 ? -47.087 -0.154 13.723 1.00 82.12 277 ARG A N 1
ATOM 2203 C CA . ARG A 1 277 ? -45.826 -0.880 13.976 1.00 82.12 277 ARG A CA 1
ATOM 2204 C C . ARG A 1 277 ? -44.599 -0.042 13.595 1.00 82.12 277 ARG A C 1
ATOM 2206 O O . ARG A 1 277 ? -43.898 -0.344 12.635 1.00 82.12 277 ARG A O 1
ATOM 2213 N N . SER A 1 278 ? -44.373 1.063 14.303 1.00 85.81 278 SER A N 1
ATOM 2214 C CA . SER A 1 278 ? -43.286 1.995 13.990 1.00 85.81 278 SER A CA 1
ATOM 2215 C C . SER A 1 278 ? -41.929 1.588 14.569 1.00 85.81 278 SER A C 1
ATOM 2217 O O . SER A 1 278 ? -40.912 2.047 14.054 1.00 85.81 278 SER A O 1
ATOM 2219 N N . LYS A 1 279 ? -41.877 0.760 15.621 1.00 91.12 279 LYS A N 1
ATOM 2220 C CA . LYS A 1 279 ? -40.621 0.318 16.247 1.00 91.12 279 LYS A CA 1
ATOM 2221 C C . LYS A 1 279 ? -39.939 -0.725 15.368 1.00 91.12 279 LYS A C 1
ATOM 2223 O O . LYS A 1 279 ? -40.578 -1.684 14.941 1.00 91.12 279 LYS A O 1
ATOM 2228 N N . VAL A 1 280 ? -38.645 -0.534 15.125 1.00 94.31 280 VAL A N 1
ATOM 2229 C CA . VAL A 1 280 ? -37.809 -1.445 14.332 1.00 94.31 280 VAL A CA 1
ATOM 2230 C C . VAL A 1 280 ? -36.786 -2.087 15.248 1.00 94.31 280 VAL A C 1
ATOM 2232 O O . VAL A 1 280 ? -36.079 -1.387 15.969 1.00 94.31 280 VAL A O 1
ATOM 2235 N N . GLU A 1 281 ? -36.693 -3.406 15.199 1.00 94.88 281 GLU A N 1
ATOM 2236 C CA . GLU A 1 281 ? -35.643 -4.199 15.823 1.00 94.88 281 GLU A CA 1
ATOM 2237 C C . GLU A 1 281 ? -34.824 -4.878 14.725 1.00 94.88 281 GLU A C 1
ATOM 2239 O O . GLU A 1 281 ? -35.383 -5.461 13.798 1.00 94.88 281 GLU A O 1
ATOM 2244 N N . VAL A 1 282 ? -33.502 -4.756 14.812 1.00 95.81 282 VAL A N 1
ATOM 2245 C CA . VAL A 1 282 ? -32.541 -5.371 13.897 1.00 95.81 282 VAL A CA 1
ATOM 2246 C C . VAL A 1 282 ? -31.759 -6.416 14.670 1.00 95.81 282 VAL A C 1
ATOM 2248 O O . VAL A 1 282 ? -31.208 -6.117 15.733 1.00 95.81 282 VAL A O 1
ATOM 2251 N N . ARG A 1 283 ? -31.702 -7.623 14.114 1.00 95.06 283 ARG A N 1
ATOM 2252 C CA . ARG A 1 283 ? -31.012 -8.775 14.684 1.00 95.06 283 ARG A CA 1
ATOM 2253 C C . ARG A 1 283 ? -30.079 -9.398 13.653 1.00 95.06 283 ARG A C 1
ATOM 2255 O O . ARG A 1 283 ? -30.480 -9.598 12.514 1.00 95.06 283 ARG A O 1
ATOM 2262 N N . PHE A 1 284 ? -28.858 -9.743 14.051 1.00 95.00 284 PHE A N 1
ATOM 2263 C CA . PHE A 1 284 ? -27.938 -10.514 13.207 1.00 95.00 284 PHE A CA 1
ATOM 2264 C C . PHE A 1 284 ? -26.988 -11.368 14.047 1.00 95.00 284 PHE A C 1
ATOM 2266 O O . PHE A 1 284 ? -26.764 -11.083 15.225 1.00 95.00 284 PHE A O 1
ATOM 2273 N N . HIS A 1 285 ? -26.447 -12.431 13.452 1.00 93.81 285 HIS A N 1
ATOM 2274 C CA . HIS A 1 285 ? -25.490 -13.320 14.110 1.00 93.81 285 HIS A CA 1
ATOM 2275 C C . HIS A 1 285 ? -24.070 -12.758 13.965 1.00 93.81 285 HIS A C 1
ATOM 2277 O O . HIS A 1 285 ? -23.561 -12.652 12.850 1.00 93.81 285 HIS A O 1
ATOM 2283 N N . VAL A 1 286 ? -23.429 -12.377 15.078 1.00 90.81 286 VAL A N 1
ATOM 2284 C CA . VAL A 1 286 ? -22.127 -11.681 15.044 1.00 90.81 286 VAL A CA 1
ATOM 2285 C C . VAL A 1 286 ? -21.012 -12.552 14.448 1.00 90.81 286 VAL A C 1
ATOM 2287 O O . VAL A 1 286 ? -20.318 -12.054 13.563 1.00 90.81 286 VAL A O 1
ATOM 2290 N N . PRO A 1 287 ? -20.840 -13.833 14.836 1.00 89.12 287 PRO A N 1
ATOM 2291 C CA . PRO A 1 287 ? -19.769 -14.674 14.293 1.00 89.12 287 PRO A CA 1
ATOM 2292 C C . PRO A 1 287 ? -19.878 -14.948 12.786 1.00 89.12 287 PRO A C 1
ATOM 2294 O O . PRO A 1 287 ? -18.860 -15.086 12.117 1.00 89.12 287 PRO A O 1
ATOM 2297 N N . SER A 1 288 ? -21.095 -15.006 12.232 1.00 87.81 288 SER A N 1
ATOM 2298 C CA . SER A 1 288 ? -21.307 -15.272 10.796 1.00 87.81 288 SER A CA 1
ATOM 2299 C C . SER A 1 288 ? -21.255 -14.019 9.920 1.00 87.81 288 SER A C 1
ATOM 2301 O O . SER A 1 288 ? -21.287 -14.139 8.699 1.00 87.81 288 SER A O 1
ATOM 2303 N N . ALA A 1 289 ? -21.182 -12.823 10.511 1.00 87.69 289 ALA A N 1
ATOM 2304 C CA . ALA A 1 289 ? -21.191 -11.562 9.778 1.00 87.69 289 ALA A CA 1
ATOM 2305 C C . ALA A 1 289 ? -19.836 -11.310 9.092 1.00 87.69 289 ALA A C 1
ATOM 2307 O O . ALA A 1 289 ? -18.943 -10.683 9.665 1.00 87.69 289 ALA A O 1
ATOM 2308 N N . SER A 1 290 ? -19.688 -11.785 7.853 1.00 82.75 290 SER A N 1
ATOM 2309 C CA . SER A 1 290 ? -18.466 -11.661 7.038 1.00 82.75 290 SER A CA 1
ATOM 2310 C C . SER A 1 290 ? -18.076 -10.209 6.734 1.00 82.75 290 SER A C 1
ATOM 2312 O O . SER A 1 290 ? -16.896 -9.906 6.581 1.00 82.75 290 SER A O 1
ATOM 2314 N N . TRP A 1 291 ? -19.058 -9.304 6.711 1.00 83.75 291 TRP A N 1
ATOM 2315 C CA . TRP A 1 291 ? -18.885 -7.865 6.503 1.00 83.75 291 TRP A CA 1
ATOM 2316 C C . TRP A 1 291 ? -18.318 -7.121 7.724 1.00 83.75 291 TRP A C 1
ATOM 2318 O O . TRP A 1 291 ? -17.881 -5.976 7.593 1.00 83.75 291 TRP A O 1
ATOM 2328 N N . ILE A 1 292 ? -18.311 -7.745 8.910 1.00 86.00 292 ILE A N 1
ATOM 2329 C CA . ILE A 1 292 ? -17.594 -7.244 10.085 1.00 86.00 292 ILE A CA 1
ATOM 2330 C C . ILE A 1 292 ? -16.256 -7.962 10.149 1.00 86.00 292 ILE A C 1
ATOM 2332 O O . ILE A 1 292 ? -16.212 -9.185 10.094 1.00 86.00 292 ILE A O 1
ATOM 2336 N N . PRO A 1 293 ? -15.162 -7.248 10.366 1.00 82.88 293 PRO A N 1
ATOM 2337 C CA . PRO A 1 293 ? -13.895 -7.895 10.611 1.00 82.88 293 PRO A CA 1
ATOM 2338 C C . PRO A 1 293 ? -13.782 -8.833 11.810 1.00 82.88 293 PRO A C 1
ATOM 2340 O O . PRO A 1 293 ? -14.294 -8.510 12.874 1.00 82.88 293 PRO A O 1
ATOM 2343 N N . GLU A 1 294 ? -12.961 -9.882 11.719 1.00 81.62 294 GLU A N 1
ATOM 2344 C CA . GLU A 1 294 ? -12.751 -10.839 12.822 1.00 81.62 294 GLU A CA 1
ATOM 2345 C C . GLU A 1 294 ? -12.339 -10.209 14.170 1.00 81.62 294 GLU A C 1
ATOM 2347 O O . GLU A 1 294 ? -13.044 -10.421 15.161 1.00 81.62 294 GLU A O 1
ATOM 2352 N N . PRO A 1 295 ? -11.290 -9.367 14.264 1.00 80.25 295 PRO A N 1
ATOM 2353 C CA . PRO A 1 295 ? -10.934 -8.756 15.547 1.00 80.25 295 PRO A CA 1
ATOM 2354 C C . PRO A 1 295 ? -11.994 -7.751 16.031 1.00 80.25 295 PRO A C 1
ATOM 2356 O O . PRO A 1 295 ? -12.165 -7.562 17.236 1.00 80.25 295 PRO A O 1
ATOM 2359 N N . ALA A 1 296 ? -12.760 -7.141 15.118 1.00 84.56 296 ALA A N 1
ATOM 2360 C CA . ALA A 1 296 ? -13.882 -6.282 15.486 1.00 84.56 296 ALA A CA 1
ATOM 2361 C C . ALA A 1 296 ? -15.095 -7.097 15.966 1.00 84.56 296 ALA A C 1
ATOM 2363 O O . ALA A 1 296 ? -15.775 -6.647 16.883 1.00 84.56 296 ALA A O 1
ATOM 2364 N N . ARG A 1 297 ? -15.343 -8.300 15.418 1.00 87.38 297 ARG A N 1
ATOM 2365 C CA . ARG A 1 297 ? -16.381 -9.240 15.880 1.00 87.38 297 ARG A CA 1
ATOM 2366 C C . ARG A 1 297 ? -16.121 -9.666 17.322 1.00 87.38 297 ARG A C 1
ATOM 2368 O O . ARG A 1 297 ? -17.026 -9.568 18.148 1.00 87.38 297 ARG A O 1
ATOM 2375 N N . ALA A 1 298 ? -14.886 -10.062 17.635 1.00 87.12 298 ALA A N 1
ATOM 2376 C CA . ALA A 1 298 ? -14.485 -10.438 18.992 1.00 87.12 298 ALA A CA 1
ATOM 2377 C C . ALA A 1 298 ? -14.692 -9.284 19.989 1.00 87.12 298 ALA A C 1
ATOM 2379 O O . ALA A 1 298 ? -15.325 -9.457 21.029 1.00 87.12 298 ALA A O 1
ATOM 2380 N N . ARG A 1 299 ? -14.264 -8.065 19.637 1.00 86.12 299 ARG A N 1
ATOM 2381 C CA . ARG A 1 299 ? -14.478 -6.892 20.501 1.00 86.12 299 ARG A CA 1
ATOM 2382 C C . ARG A 1 299 ? -15.935 -6.467 20.616 1.00 86.12 299 ARG A C 1
ATOM 2384 O O . ARG A 1 299 ? -16.345 -6.014 21.682 1.00 86.12 299 ARG A O 1
ATOM 2391 N N . LEU A 1 300 ? -16.721 -6.609 19.550 1.00 89.94 300 LEU A N 1
ATOM 2392 C CA . LEU A 1 300 ? -18.157 -6.343 19.591 1.00 89.94 300 LEU A CA 1
ATOM 2393 C C . LEU A 1 300 ? -18.847 -7.304 20.572 1.00 89.94 300 LEU A C 1
ATOM 2395 O O . LEU A 1 300 ? -19.677 -6.857 21.362 1.00 89.94 300 LEU A O 1
ATOM 2399 N N . LEU A 1 301 ? -18.453 -8.586 20.572 1.00 89.81 301 LEU A N 1
ATOM 2400 C CA . LEU A 1 301 ? -18.923 -9.595 21.529 1.00 89.81 301 LEU A CA 1
ATOM 2401 C C . LEU A 1 301 ? -18.597 -9.221 22.980 1.00 89.81 301 LEU A C 1
ATOM 2403 O O . LEU A 1 301 ? -19.455 -9.356 23.850 1.00 89.81 301 LEU A O 1
ATOM 2407 N N . GLU A 1 302 ? -17.397 -8.704 23.240 1.00 87.62 302 GLU A N 1
ATOM 2408 C CA . GLU A 1 302 ? -16.976 -8.293 24.584 1.00 87.62 302 GLU A CA 1
ATOM 2409 C C . GLU A 1 302 ? -17.662 -7.004 25.062 1.00 87.62 302 GLU A C 1
ATOM 2411 O O . GLU A 1 302 ? -18.187 -6.943 26.177 1.00 87.62 302 GLU A O 1
ATOM 2416 N N . LYS A 1 303 ? -17.676 -5.956 24.232 1.00 87.19 303 LYS A N 1
ATOM 2417 C CA . LYS A 1 303 ? -18.188 -4.629 24.613 1.00 87.19 303 LYS A CA 1
ATOM 2418 C C . LYS A 1 303 ? -19.701 -4.565 24.692 1.00 87.19 303 LYS A C 1
ATOM 2420 O O . LYS A 1 303 ? -20.268 -3.993 25.625 1.00 87.19 303 LYS A O 1
ATOM 2425 N N . GLU A 1 304 ? -20.360 -5.141 23.698 1.00 90.12 304 GLU A N 1
ATOM 2426 C CA . GLU A 1 304 ? -21.810 -5.108 23.573 1.00 90.12 304 GLU A CA 1
ATOM 2427 C C . GLU A 1 304 ? -22.447 -6.399 24.099 1.00 90.12 304 GLU A C 1
ATOM 2429 O O . GLU A 1 304 ? -23.584 -6.709 23.755 1.00 90.12 304 GLU A O 1
ATOM 2434 N N . ALA A 1 305 ? -21.770 -7.113 25.007 1.00 88.31 305 ALA A N 1
ATOM 2435 C CA . ALA A 1 305 ? -22.285 -8.321 25.657 1.00 88.31 305 ALA A CA 1
ATOM 2436 C C . ALA A 1 305 ? -23.691 -8.130 26.264 1.00 88.31 305 ALA A C 1
ATOM 2438 O O . ALA A 1 305 ? -24.495 -9.055 26.297 1.00 88.31 305 ALA A O 1
ATOM 2439 N N . HIS A 1 306 ? -24.028 -6.909 26.696 1.00 89.75 306 HIS A N 1
ATOM 2440 C CA . HIS A 1 306 ? -25.350 -6.560 27.226 1.00 89.75 306 HIS A CA 1
ATOM 2441 C C . HIS A 1 306 ? -26.480 -6.539 26.176 1.00 89.75 306 HIS A C 1
ATOM 2443 O O . HIS A 1 306 ? -27.652 -6.539 26.550 1.00 89.75 306 HIS A O 1
ATOM 2449 N N . ARG A 1 307 ? -26.149 -6.496 24.879 1.00 88.94 307 ARG A N 1
ATOM 2450 C CA . ARG A 1 307 ? -27.087 -6.511 23.737 1.00 88.94 307 ARG A CA 1
ATOM 2451 C C . ARG A 1 307 ? -27.014 -7.795 22.919 1.00 88.94 307 ARG A C 1
ATOM 2453 O O . ARG A 1 307 ? -27.697 -7.908 21.901 1.00 88.94 307 ARG A O 1
ATOM 2460 N N . ILE A 1 308 ? -26.168 -8.731 23.336 1.00 92.38 308 ILE A N 1
ATOM 2461 C CA . ILE A 1 308 ? -25.920 -9.979 22.630 1.00 92.38 308 ILE A CA 1
ATOM 2462 C C . ILE A 1 308 ? -26.581 -11.122 23.396 1.00 92.38 308 ILE A C 1
ATOM 2464 O O . ILE A 1 308 ? -26.475 -11.229 24.617 1.00 92.38 308 ILE A O 1
ATOM 2468 N N . THR A 1 309 ? -27.312 -11.970 22.680 1.00 92.06 309 THR A N 1
ATOM 2469 C CA . THR A 1 309 ? -27.940 -13.160 23.261 1.00 92.06 309 THR A CA 1
ATOM 2470 C C . THR A 1 309 ? -26.912 -14.261 23.518 1.00 92.06 309 THR A C 1
ATOM 2472 O O . THR A 1 309 ? -25.811 -14.234 22.975 1.00 92.06 309 THR A O 1
ATOM 2475 N N . LYS A 1 310 ? -27.296 -15.302 24.270 1.00 88.62 310 LYS A N 1
ATOM 2476 C CA . LYS A 1 310 ? -26.448 -16.491 24.488 1.00 88.62 310 LYS A CA 1
ATOM 2477 C C . LYS A 1 310 ? -25.990 -17.147 23.180 1.00 88.62 310 LYS A C 1
ATOM 2479 O O . LYS A 1 310 ? -24.842 -17.554 23.090 1.00 88.62 310 LYS A O 1
ATOM 2484 N N . ASP A 1 311 ? -26.848 -17.139 22.162 1.00 89.75 311 ASP A N 1
ATOM 2485 C CA . ASP A 1 311 ? -26.544 -17.673 20.825 1.00 89.75 311 ASP A CA 1
ATOM 2486 C C . ASP A 1 311 ? -25.815 -16.658 19.916 1.00 89.75 311 ASP A C 1
ATOM 2488 O O . ASP A 1 311 ? -25.946 -16.699 18.699 1.00 89.75 311 ASP A O 1
ATOM 2492 N N . SER A 1 312 ? -25.123 -15.671 20.496 1.00 91.56 312 SER A N 1
ATOM 2493 C CA . SER A 1 312 ? -24.316 -14.669 19.779 1.00 91.56 312 SER A CA 1
ATOM 2494 C C . SER A 1 312 ? -25.065 -13.802 18.749 1.00 91.56 312 SER A C 1
ATOM 2496 O O . SER A 1 312 ? -24.456 -13.260 17.821 1.00 91.56 312 SER A O 1
ATOM 2498 N N . PHE A 1 313 ? -26.376 -13.600 18.922 1.00 93.56 313 PHE A N 1
ATOM 2499 C CA . PHE A 1 313 ? -27.128 -12.624 18.133 1.00 93.56 313 PHE A CA 1
ATOM 2500 C C . PHE A 1 313 ? -27.061 -11.246 18.770 1.00 93.56 313 PHE A C 1
ATOM 2502 O O . PHE A 1 313 ? -27.430 -11.077 19.931 1.00 93.56 313 PHE A O 1
ATOM 2509 N N . PHE A 1 314 ? -26.654 -10.255 17.988 1.00 95.00 314 PHE A N 1
ATOM 2510 C CA . PHE A 1 314 ? -26.723 -8.853 18.371 1.00 95.00 314 PHE A CA 1
ATOM 2511 C C . PHE A 1 314 ? -28.111 -8.301 18.058 1.00 95.00 314 PHE A C 1
ATOM 2513 O O . PHE A 1 314 ? -28.613 -8.493 16.949 1.00 95.00 314 PHE A O 1
ATOM 2520 N N . ILE A 1 315 ? -28.721 -7.611 19.025 1.00 94.81 315 ILE A N 1
ATOM 2521 C CA . ILE A 1 315 ? -30.061 -7.032 18.895 1.00 94.81 315 ILE A CA 1
ATOM 2522 C C . ILE A 1 315 ? -30.000 -5.530 19.172 1.00 94.81 315 ILE A C 1
ATOM 2524 O O . ILE A 1 315 ? -29.514 -5.085 20.214 1.00 94.81 315 ILE A O 1
ATOM 2528 N N . ILE A 1 316 ? -30.544 -4.728 18.255 1.00 94.56 316 ILE A N 1
ATOM 2529 C CA . ILE A 1 316 ? -30.690 -3.283 18.441 1.00 94.56 316 ILE A CA 1
ATOM 2530 C C . ILE A 1 316 ? -32.045 -2.792 17.942 1.00 94.56 316 ILE A C 1
ATOM 2532 O O . ILE A 1 316 ? -32.473 -3.110 16.836 1.00 94.56 316 ILE A O 1
ATOM 2536 N N . ALA A 1 317 ? -32.713 -1.977 18.758 1.00 94.00 317 ALA A N 1
ATOM 2537 C CA . ALA A 1 317 ? -34.021 -1.427 18.432 1.00 94.00 317 ALA A CA 1
ATOM 2538 C C . ALA A 1 317 ? -34.034 0.108 18.419 1.00 94.00 317 ALA A C 1
ATOM 2540 O O . ALA A 1 317 ? -33.276 0.774 19.138 1.00 94.00 317 ALA A O 1
ATOM 2541 N N . SER A 1 318 ? -34.938 0.663 17.612 1.00 92.88 318 SER A N 1
ATOM 2542 C CA . SER A 1 318 ? -35.242 2.089 17.566 1.00 92.88 318 SER A CA 1
ATOM 2543 C C . SER A 1 318 ? -36.740 2.341 17.398 1.00 92.88 318 SER A C 1
ATOM 2545 O O . SER A 1 318 ? -37.402 1.778 16.524 1.00 92.88 318 SER A O 1
ATOM 2547 N N . ASP A 1 319 ? -37.268 3.216 18.247 1.00 91.31 319 ASP A N 1
ATOM 2548 C CA . ASP A 1 319 ? -38.638 3.732 18.249 1.00 91.31 319 ASP A CA 1
ATOM 2549 C C . ASP A 1 319 ? -38.671 5.270 18.340 1.00 91.31 319 ASP A C 1
ATOM 2551 O O . ASP A 1 319 ? -39.666 5.860 18.753 1.00 91.31 319 ASP A O 1
ATOM 2555 N N . ARG A 1 320 ? -37.586 5.935 17.910 1.00 86.75 320 ARG A N 1
ATOM 2556 C CA . ARG A 1 320 ? -37.419 7.399 17.999 1.00 86.75 320 ARG A CA 1
ATOM 2557 C C . ARG A 1 320 ? -38.488 8.187 17.254 1.00 86.75 320 ARG A C 1
ATOM 2559 O O . ARG A 1 320 ? -38.841 9.291 17.658 1.00 86.75 320 ARG A O 1
ATOM 2566 N N . THR A 1 321 ? -38.949 7.665 16.124 1.00 85.81 321 THR A N 1
ATOM 2567 C CA . THR A 1 321 ? -39.882 8.367 15.245 1.00 85.81 321 THR A CA 1
ATOM 2568 C C . THR A 1 321 ? -41.133 7.536 14.989 1.00 85.81 321 THR A C 1
ATOM 2570 O O . THR A 1 321 ? -41.144 6.314 15.115 1.00 85.81 321 THR A O 1
ATOM 2573 N N . ARG A 1 322 ? -42.200 8.195 14.532 1.00 82.75 322 ARG A N 1
ATOM 2574 C CA . ARG A 1 322 ? -43.413 7.518 14.045 1.00 82.75 322 ARG A CA 1
ATOM 2575 C C . ARG A 1 322 ? -43.234 6.813 12.690 1.00 82.75 322 ARG A C 1
ATOM 2577 O O . ARG A 1 322 ? -44.170 6.170 12.230 1.00 82.75 322 ARG A O 1
ATOM 2584 N N . LYS A 1 323 ? -42.081 6.970 12.022 1.00 85.38 323 LYS A N 1
ATOM 2585 C CA . LYS A 1 323 ? -41.813 6.436 10.677 1.00 85.38 323 LYS A CA 1
ATOM 2586 C C . LYS A 1 323 ? -40.863 5.239 10.756 1.00 85.38 323 LYS A C 1
ATOM 2588 O O . LYS A 1 323 ? -39.707 5.388 11.139 1.00 85.38 323 LYS A O 1
ATOM 2593 N N . GLN A 1 324 ? -41.329 4.080 10.296 1.00 87.56 324 GLN A N 1
ATOM 2594 C CA . GLN A 1 324 ? -40.561 2.828 10.267 1.00 87.56 324 GLN A CA 1
ATOM 2595 C C . GLN A 1 324 ? -39.217 2.970 9.533 1.00 87.56 324 GLN A C 1
ATOM 2597 O O . GLN A 1 324 ? -38.184 2.595 10.073 1.00 87.56 324 GLN A O 1
ATOM 2602 N N . VAL A 1 325 ? -39.207 3.583 8.343 1.00 90.06 325 VAL A N 1
ATOM 2603 C CA . VAL A 1 325 ? -37.989 3.752 7.522 1.00 90.06 325 VAL A CA 1
ATOM 2604 C C . VAL A 1 325 ? -36.907 4.555 8.252 1.00 90.06 325 VAL A C 1
ATOM 2606 O O . VAL A 1 325 ? -35.732 4.202 8.206 1.00 90.06 325 VAL A O 1
ATOM 2609 N N . LEU A 1 326 ? -37.295 5.609 8.978 1.00 89.44 326 LEU A N 1
ATOM 2610 C CA . LEU A 1 326 ? -36.344 6.423 9.741 1.00 89.44 326 LEU A CA 1
ATOM 2611 C C . LEU A 1 326 ? -35.769 5.651 10.931 1.00 89.44 326 LEU A C 1
ATOM 2613 O O . LEU A 1 326 ? -34.580 5.754 11.213 1.00 89.44 326 LEU A O 1
ATOM 2617 N N . ASN A 1 327 ? -36.595 4.850 11.604 1.00 90.81 327 ASN A N 1
ATOM 2618 C CA . ASN A 1 327 ? -36.139 4.002 12.704 1.00 90.81 327 ASN A CA 1
ATOM 2619 C C . ASN A 1 327 ? -35.220 2.871 12.210 1.00 90.81 327 ASN A C 1
ATOM 2621 O O . ASN A 1 327 ? -34.253 2.534 12.888 1.00 90.81 327 ASN A O 1
ATOM 2625 N N . GLN A 1 328 ? -35.460 2.334 11.009 1.00 91.50 328 GLN A N 1
ATOM 2626 C CA . GLN A 1 328 ? -34.568 1.365 10.370 1.00 91.50 328 GLN A CA 1
ATOM 2627 C C . GLN A 1 328 ? -33.209 1.990 10.030 1.00 91.50 328 GLN A C 1
ATOM 2629 O O . GLN A 1 328 ? -32.173 1.417 10.369 1.00 91.50 328 GLN A O 1
ATOM 2634 N N . ALA A 1 329 ? -33.202 3.181 9.424 1.00 89.62 329 ALA A N 1
ATOM 2635 C CA . ALA A 1 329 ? -31.973 3.922 9.146 1.00 89.62 329 ALA A CA 1
ATOM 2636 C C . ALA A 1 329 ? -31.187 4.234 10.432 1.00 89.62 329 ALA A C 1
ATOM 2638 O O . ALA A 1 329 ? -29.969 4.073 10.461 1.00 89.62 329 ALA A O 1
ATOM 2639 N N . ASP A 1 330 ? -31.879 4.604 11.513 1.00 90.69 330 ASP A N 1
ATOM 2640 C CA . ASP A 1 330 ? -31.268 4.855 12.822 1.00 90.69 330 ASP A CA 1
ATOM 2641 C C . ASP A 1 330 ? -30.636 3.590 13.429 1.00 90.69 330 ASP A C 1
ATOM 2643 O O . ASP A 1 330 ? -29.530 3.661 13.964 1.00 90.69 330 ASP A O 1
ATOM 2647 N N . CYS A 1 331 ? -31.277 2.420 13.314 1.00 92.56 331 CYS A N 1
ATOM 2648 C CA . CYS A 1 331 ? -30.663 1.157 13.733 1.00 92.56 331 CYS A CA 1
ATOM 2649 C C . CYS A 1 331 ? -29.389 0.849 12.937 1.00 92.56 331 CYS A C 1
ATOM 2651 O O . CYS A 1 331 ? -28.357 0.554 13.541 1.00 92.56 331 CYS A O 1
ATOM 2653 N N . LEU A 1 332 ? -29.439 0.960 11.606 1.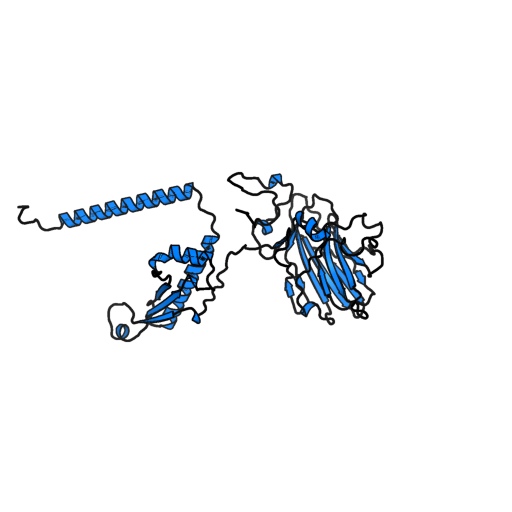00 91.75 332 LEU A N 1
ATOM 2654 C CA . LEU A 1 332 ? -28.277 0.716 10.746 1.00 91.75 332 LEU A CA 1
ATOM 2655 C C . LEU A 1 332 ? -27.125 1.667 11.073 1.00 91.75 332 LEU A C 1
ATOM 2657 O O . LEU A 1 332 ? -25.982 1.234 11.183 1.00 91.75 332 LEU A O 1
ATOM 2661 N N . GLU A 1 333 ? -27.414 2.949 11.293 1.00 90.00 333 GLU A N 1
ATOM 2662 C CA . GLU A 1 333 ? -26.377 3.929 11.609 1.00 90.00 333 GLU A CA 1
ATOM 2663 C C . GLU A 1 333 ? -25.724 3.671 12.968 1.00 90.00 333 GLU A C 1
ATOM 2665 O O . GLU A 1 333 ? -24.505 3.772 13.115 1.00 90.00 333 GLU A O 1
ATOM 2670 N N . ARG A 1 334 ? -26.508 3.250 13.965 1.00 90.94 334 ARG A N 1
ATOM 2671 C CA . ARG A 1 334 ? -25.953 2.827 15.255 1.00 90.94 334 ARG A CA 1
ATOM 2672 C C . ARG A 1 334 ? -25.064 1.595 15.116 1.00 90.94 334 ARG A C 1
ATOM 2674 O O . ARG A 1 334 ? -24.016 1.567 15.754 1.00 90.94 334 ARG A O 1
ATOM 2681 N N . ILE A 1 335 ? -25.450 0.617 14.292 1.00 91.62 335 ILE A N 1
ATOM 2682 C CA . ILE A 1 335 ? -24.610 -0.555 13.998 1.00 91.62 335 ILE A CA 1
ATOM 2683 C C . ILE A 1 335 ? -23.296 -0.097 13.363 1.00 91.62 335 ILE A C 1
ATOM 2685 O O . ILE A 1 335 ? -22.232 -0.450 13.866 1.00 91.62 335 ILE A O 1
ATOM 2689 N N . ARG A 1 336 ? -23.351 0.757 12.329 1.00 90.50 336 ARG A N 1
ATOM 2690 C CA . ARG A 1 336 ? -22.141 1.292 11.682 1.00 90.50 336 ARG A CA 1
ATOM 2691 C C . ARG A 1 336 ? -21.214 1.962 12.681 1.00 90.50 336 ARG A C 1
ATOM 2693 O O . ARG A 1 336 ? -20.013 1.711 12.666 1.00 90.50 336 ARG A O 1
ATOM 2700 N N . ARG A 1 337 ? -21.768 2.809 13.548 1.00 88.00 337 ARG A N 1
ATOM 2701 C CA . ARG A 1 337 ? -20.993 3.515 14.566 1.00 88.00 337 ARG A CA 1
ATOM 2702 C C . ARG A 1 337 ? -20.319 2.548 15.539 1.00 88.00 337 ARG A C 1
ATOM 2704 O O . ARG A 1 337 ? -19.125 2.686 15.763 1.00 88.00 337 ARG A O 1
ATOM 2711 N N . LEU A 1 338 ? -21.045 1.559 16.063 1.00 89.88 338 LEU A N 1
ATOM 2712 C CA . LEU A 1 338 ? -20.487 0.575 17.000 1.00 89.88 338 LEU A CA 1
ATOM 2713 C C . LEU A 1 338 ? -19.359 -0.245 16.368 1.00 89.88 338 LEU A C 1
ATOM 2715 O O . LEU A 1 338 ? -18.315 -0.439 16.988 1.00 89.88 338 LEU A O 1
ATOM 2719 N N . VAL A 1 339 ? -19.537 -0.682 15.119 1.00 88.75 339 VAL A N 1
ATOM 2720 C CA . VAL A 1 339 ? -18.494 -1.418 14.394 1.00 88.75 339 VAL A CA 1
ATOM 2721 C C . VAL A 1 339 ? -17.270 -0.527 14.166 1.00 88.75 339 VAL A C 1
ATOM 2723 O O . VAL A 1 339 ? -16.153 -0.956 14.443 1.00 88.75 339 VAL A O 1
ATOM 2726 N N . ARG A 1 340 ? -17.458 0.737 13.755 1.00 84.94 340 ARG A N 1
ATOM 2727 C CA . ARG A 1 340 ? -16.358 1.708 13.606 1.00 84.94 340 ARG A CA 1
ATOM 2728 C C . ARG A 1 340 ? -15.622 1.971 14.918 1.00 84.94 340 ARG A C 1
ATOM 2730 O O . ARG A 1 340 ? -14.401 2.044 14.912 1.00 84.94 340 ARG A O 1
ATOM 2737 N N . GLU A 1 341 ? -16.334 2.090 16.036 1.00 84.25 341 GLU A N 1
ATOM 2738 C CA . GLU A 1 341 ? -15.729 2.259 17.363 1.00 84.25 341 GLU A CA 1
ATOM 2739 C C . GLU A 1 341 ? -14.896 1.035 17.764 1.00 84.25 341 GLU A C 1
ATOM 2741 O O . GLU A 1 341 ? -13.790 1.189 18.282 1.00 84.25 341 GLU A O 1
ATOM 2746 N N . CYS A 1 342 ? -15.388 -0.177 17.486 1.00 84.69 342 CYS A N 1
ATOM 2747 C CA . CYS A 1 342 ? -14.636 -1.406 17.735 1.00 84.69 342 CYS A CA 1
ATOM 2748 C C . CYS A 1 342 ? -13.362 -1.464 16.886 1.00 84.69 342 CYS A C 1
ATOM 2750 O O . CYS A 1 342 ? -12.304 -1.785 17.422 1.00 84.69 342 CYS A O 1
ATOM 2752 N N . VAL A 1 343 ? -13.444 -1.097 15.601 1.00 81.06 343 VAL A N 1
ATOM 2753 C CA . VAL A 1 343 ? -12.284 -1.034 14.697 1.00 81.06 343 VAL A CA 1
ATOM 2754 C C . VAL A 1 343 ? -11.274 0.019 15.157 1.00 81.06 343 VAL A C 1
ATOM 2756 O O . VAL A 1 343 ? -10.093 -0.279 15.292 1.00 81.06 343 VAL A O 1
ATOM 2759 N N . ALA A 1 344 ? -11.726 1.234 15.475 1.00 75.62 344 ALA A N 1
ATOM 2760 C CA . ALA A 1 344 ? -10.850 2.332 15.882 1.00 75.62 344 ALA A CA 1
ATOM 2761 C C . ALA A 1 344 ? -10.056 2.026 17.160 1.00 75.62 344 ALA A C 1
ATOM 2763 O O . ALA A 1 344 ? -8.951 2.530 17.348 1.00 75.62 344 ALA A O 1
ATOM 2764 N N . GLU A 1 345 ? -10.603 1.213 18.059 1.00 69.69 345 GLU A N 1
ATOM 2765 C CA . GLU A 1 345 ? -9.889 0.815 19.266 1.00 69.69 345 GLU A CA 1
ATOM 2766 C C . GLU A 1 345 ? -8.894 -0.317 19.068 1.00 69.69 345 GLU A C 1
ATOM 2768 O O . GLU A 1 345 ? -8.021 -0.477 19.922 1.00 69.69 345 GLU A O 1
ATOM 2773 N N . ILE A 1 346 ? -9.008 -1.118 18.005 1.00 67.94 346 ILE A N 1
ATOM 2774 C CA . ILE A 1 346 ? -7.967 -2.105 17.669 1.00 67.94 346 ILE A CA 1
ATOM 2775 C C . ILE A 1 346 ? -6.638 -1.375 17.458 1.00 67.94 346 ILE A C 1
ATOM 2777 O O . ILE A 1 346 ? -5.601 -1.845 17.909 1.00 67.94 346 ILE A O 1
ATOM 2781 N N . ASN A 1 347 ? -6.708 -0.175 16.885 1.00 57.38 347 ASN A N 1
ATOM 2782 C CA . ASN A 1 347 ? -5.549 0.634 16.523 1.00 57.38 347 ASN A CA 1
ATOM 2783 C C . ASN A 1 347 ? -5.024 1.497 17.677 1.00 57.38 347 ASN A C 1
ATOM 2785 O O . ASN A 1 347 ? -4.034 2.207 17.509 1.00 57.38 347 ASN A O 1
ATOM 2789 N N . LYS A 1 348 ? -5.685 1.487 18.842 1.00 58.47 348 LYS A N 1
ATOM 2790 C CA . LYS A 1 348 ? -5.200 2.247 19.996 1.00 58.47 348 LYS A CA 1
ATOM 2791 C C . LYS A 1 348 ? -4.076 1.467 20.680 1.00 58.47 348 LYS A C 1
ATOM 2793 O O . LYS A 1 348 ? -4.282 0.290 20.986 1.00 58.47 348 LYS A O 1
ATOM 2798 N N . PRO A 1 349 ? -2.932 2.110 20.977 1.00 53.38 349 PRO A N 1
ATOM 2799 C CA . PRO A 1 349 ? -1.901 1.483 21.790 1.00 53.38 349 PRO A CA 1
ATOM 2800 C C . PRO A 1 349 ? -2.483 1.088 23.157 1.00 53.38 349 PRO A C 1
ATOM 2802 O O . PRO A 1 349 ? -3.408 1.758 23.645 1.00 53.38 349 PRO A O 1
ATOM 2805 N N . PRO A 1 350 ? -1.982 0.003 23.777 1.00 62.47 350 PRO A N 1
ATOM 2806 C CA . PRO A 1 350 ? -2.397 -0.354 25.123 1.00 62.47 350 PRO A CA 1
ATOM 2807 C C . PRO A 1 350 ? -2.149 0.840 26.058 1.00 62.47 350 PRO A C 1
ATOM 2809 O O . PRO A 1 350 ? -1.121 1.510 25.932 1.00 62.47 350 PRO A O 1
ATOM 2812 N N . PRO A 1 351 ? -3.096 1.157 26.957 1.00 65.12 351 PRO A N 1
ATOM 2813 C CA . PRO A 1 351 ? -2.917 2.258 27.888 1.00 65.12 351 PRO A CA 1
ATOM 2814 C C . PRO A 1 351 ? -1.705 1.994 28.784 1.00 65.12 351 PRO A C 1
ATOM 2816 O O . PRO A 1 351 ? -1.500 0.872 29.243 1.00 65.12 351 PRO A O 1
ATOM 2819 N N . ASP A 1 352 ? -0.938 3.050 29.034 1.00 74.75 352 ASP A N 1
ATOM 2820 C CA . ASP A 1 352 ? 0.229 3.043 29.913 1.00 74.75 352 ASP A CA 1
ATOM 2821 C C . ASP A 1 352 ? -0.111 2.465 31.312 1.00 74.75 352 ASP A C 1
ATOM 2823 O O . ASP A 1 352 ? -1.243 2.666 31.783 1.00 74.75 352 ASP A O 1
ATOM 2827 N N . PRO A 1 353 ? 0.803 1.750 32.002 1.00 74.62 353 PRO A N 1
ATOM 2828 C CA . PRO A 1 353 ? 0.506 1.094 33.277 1.00 74.62 353 PRO A CA 1
ATOM 2829 C C . PRO A 1 353 ? -0.019 2.071 34.333 1.00 74.62 353 PRO A C 1
ATOM 2831 O O . PRO A 1 353 ? -0.972 1.751 35.049 1.00 74.62 353 PRO A O 1
ATOM 2834 N N . GLU A 1 354 ? 0.515 3.297 34.371 1.00 76.12 354 GLU A N 1
ATOM 2835 C CA . GLU A 1 354 ? 0.050 4.340 35.290 1.00 76.12 354 GLU A CA 1
ATOM 2836 C C . GLU A 1 354 ? -1.395 4.752 34.984 1.00 76.12 354 GLU A C 1
ATOM 2838 O O . GLU A 1 354 ? -2.217 4.975 35.881 1.00 76.12 354 GLU A O 1
ATOM 2843 N N . THR A 1 355 ? -1.747 4.787 33.696 1.00 74.50 355 THR A N 1
ATOM 2844 C CA . THR A 1 355 ? -3.111 5.068 33.241 1.00 74.50 355 THR A CA 1
ATOM 2845 C C . THR A 1 355 ? -4.069 3.952 33.660 1.00 74.50 355 THR A C 1
ATOM 2847 O O . THR A 1 355 ? -5.186 4.234 34.108 1.00 74.50 355 THR A O 1
ATOM 2850 N N . ILE A 1 356 ? -3.644 2.687 33.577 1.00 76.62 356 ILE A N 1
ATOM 2851 C CA . ILE A 1 356 ? -4.436 1.534 34.027 1.00 76.62 356 ILE A CA 1
ATOM 2852 C C . ILE A 1 356 ? -4.698 1.618 35.536 1.00 76.62 356 ILE A C 1
ATOM 2854 O O . ILE A 1 356 ? -5.854 1.502 35.963 1.00 76.62 356 ILE A O 1
ATOM 2858 N N . GLU A 1 357 ? -3.669 1.878 36.344 1.00 81.31 357 GLU A N 1
ATOM 2859 C CA . GLU A 1 357 ? -3.815 2.031 37.796 1.00 81.31 357 GLU A CA 1
ATOM 2860 C C . GLU A 1 357 ? -4.749 3.187 38.167 1.00 81.31 357 GLU A C 1
ATOM 2862 O O . GLU A 1 357 ? -5.613 3.055 39.044 1.00 81.31 357 GLU A O 1
ATOM 2867 N N . LEU A 1 358 ? -4.627 4.324 37.478 1.00 84.56 358 LEU A N 1
ATOM 2868 C CA . LEU A 1 358 ? -5.487 5.480 37.701 1.00 84.56 358 LEU A CA 1
ATOM 2869 C C . LEU A 1 358 ? -6.957 5.150 37.401 1.00 84.56 358 LEU A C 1
ATOM 2871 O O . LEU A 1 358 ? -7.851 5.535 38.164 1.00 84.56 358 LEU A O 1
ATOM 2875 N N . ILE A 1 359 ? -7.224 4.413 36.319 1.00 82.50 359 ILE A N 1
ATOM 2876 C CA . ILE A 1 359 ? -8.571 3.945 35.965 1.00 82.50 359 ILE A CA 1
ATOM 2877 C C . ILE A 1 359 ? -9.121 3.013 37.051 1.00 82.50 359 ILE A C 1
ATOM 2879 O O . ILE A 1 359 ? -10.282 3.162 37.451 1.00 82.50 359 ILE A O 1
ATOM 2883 N N . GLN A 1 360 ? -8.312 2.081 37.562 1.00 87.12 360 GLN A N 1
ATOM 2884 C CA . GLN A 1 360 ? -8.720 1.167 38.633 1.00 87.12 360 GLN A CA 1
ATOM 2885 C C . GLN A 1 360 ? -9.053 1.922 39.927 1.00 87.12 360 GLN A C 1
ATOM 2887 O O . GLN A 1 360 ? -10.134 1.723 40.490 1.00 87.12 360 GLN A O 1
ATOM 2892 N N . LYS A 1 361 ? -8.199 2.867 40.345 1.00 88.94 361 LYS A N 1
ATOM 2893 C CA . LYS A 1 361 ? -8.446 3.734 41.511 1.00 88.94 361 LYS A CA 1
ATOM 2894 C C . LYS A 1 361 ? -9.738 4.541 41.355 1.00 88.94 361 LYS A C 1
ATOM 2896 O O . LYS A 1 361 ? -10.551 4.600 42.279 1.00 88.94 361 LYS A O 1
ATOM 2901 N N . ARG A 1 362 ? -9.981 5.118 40.171 1.00 90.31 362 ARG A N 1
ATOM 2902 C CA . ARG A 1 362 ? -11.221 5.862 39.873 1.00 90.31 362 ARG A CA 1
ATOM 2903 C C . ARG A 1 362 ? -12.463 4.970 39.954 1.00 90.31 362 ARG A C 1
ATOM 2905 O O . ARG A 1 362 ? -13.459 5.384 40.546 1.00 90.31 362 ARG A O 1
ATOM 2912 N N . LYS A 1 363 ? -12.408 3.745 39.418 1.00 89.62 363 LYS A N 1
ATOM 2913 C CA . LYS A 1 363 ? -13.511 2.769 39.510 1.00 89.62 363 LYS A CA 1
ATOM 2914 C C . LYS A 1 363 ? -13.797 2.358 40.957 1.00 89.62 363 LYS A C 1
ATOM 2916 O O . LYS A 1 363 ? -14.965 2.314 41.344 1.00 89.62 363 LYS A O 1
ATOM 2921 N N . ALA A 1 364 ? -12.761 2.103 41.758 1.00 90.94 364 ALA A N 1
ATOM 2922 C CA . ALA A 1 364 ? -12.911 1.760 43.172 1.00 90.94 364 ALA A CA 1
ATOM 2923 C C . ALA A 1 364 ? -13.609 2.887 43.949 1.00 90.94 364 ALA A C 1
ATOM 2925 O O . ALA A 1 364 ? -14.629 2.652 44.600 1.00 90.94 364 ALA A O 1
ATOM 2926 N N . LYS A 1 365 ? -13.146 4.131 43.769 1.00 92.94 365 LYS A N 1
ATOM 2927 C CA . LYS A 1 365 ? -13.742 5.320 44.395 1.00 92.94 365 LYS A CA 1
ATOM 2928 C C . LYS A 1 365 ? -15.202 5.539 43.983 1.00 92.94 365 LYS A C 1
ATOM 2930 O O . LYS A 1 365 ? -16.041 5.890 44.815 1.00 92.94 365 LYS A O 1
ATOM 2935 N N . ALA A 1 366 ? -15.532 5.319 42.710 1.00 90.19 366 ALA A N 1
ATOM 2936 C CA . ALA A 1 366 ? -16.907 5.428 42.222 1.00 90.19 366 ALA A CA 1
ATOM 2937 C C . ALA A 1 366 ? -17.826 4.359 42.846 1.00 90.19 366 ALA A C 1
ATOM 2939 O O . ALA A 1 366 ? -18.953 4.662 43.241 1.00 90.19 366 ALA A O 1
ATOM 2940 N N . ASN A 1 367 ? -17.338 3.122 42.987 1.00 91.88 367 ASN A N 1
ATOM 2941 C CA . ASN A 1 367 ? -18.073 2.043 43.648 1.00 91.88 367 ASN A CA 1
ATOM 2942 C C . ASN A 1 367 ? -18.305 2.325 45.134 1.00 91.88 367 ASN A C 1
ATOM 2944 O O . ASN A 1 367 ? -19.421 2.130 45.618 1.00 91.88 367 ASN A O 1
ATOM 2948 N N . GLU A 1 368 ? -17.289 2.816 45.839 1.00 92.88 368 GLU A N 1
ATOM 2949 C CA . GLU A 1 368 ? -17.400 3.215 47.242 1.00 92.88 368 GLU A CA 1
ATOM 2950 C C . GLU A 1 368 ? -18.447 4.323 47.420 1.00 92.88 368 GLU A C 1
ATOM 2952 O O . GLU A 1 368 ? -19.387 4.179 48.204 1.00 92.88 368 GLU A O 1
ATOM 2957 N N . SER A 1 369 ? -18.370 5.370 46.594 1.00 91.25 369 SER A N 1
ATOM 2958 C CA . SER A 1 369 ? -19.335 6.477 46.593 1.00 91.25 369 SER A CA 1
ATOM 2959 C C . SER A 1 369 ? -20.768 5.981 46.350 1.00 91.25 369 SER A C 1
ATOM 2961 O O . SER A 1 369 ? -21.698 6.366 47.062 1.00 91.25 369 SER A O 1
ATOM 2963 N N . ARG A 1 370 ? -20.955 5.053 45.398 1.00 93.12 370 ARG A N 1
ATOM 2964 C CA . ARG A 1 370 ? -22.255 4.419 45.118 1.00 93.12 370 ARG A CA 1
ATOM 2965 C C . ARG A 1 370 ? -22.787 3.640 46.325 1.00 93.12 370 ARG A C 1
ATOM 2967 O O . ARG A 1 370 ? -23.988 3.678 46.595 1.00 93.12 370 ARG A O 1
ATOM 2974 N N . LEU A 1 371 ? -21.927 2.905 47.034 1.00 93.69 371 LEU A N 1
ATOM 2975 C CA . LEU A 1 371 ? -22.313 2.135 48.222 1.00 93.69 371 LEU A CA 1
ATOM 2976 C C . LEU A 1 371 ? -22.717 3.051 49.379 1.00 93.69 371 LEU A C 1
ATOM 2978 O O . LEU A 1 371 ? -23.736 2.793 50.022 1.00 93.69 371 LEU A O 1
ATOM 2982 N N . ILE A 1 372 ? -21.980 4.141 49.601 1.00 93.69 372 ILE A N 1
ATOM 2983 C CA . ILE A 1 372 ? -22.325 5.161 50.599 1.00 93.69 372 ILE A CA 1
ATOM 2984 C C . ILE A 1 372 ? -23.682 5.781 50.266 1.00 93.69 372 ILE A C 1
ATOM 2986 O O . ILE A 1 372 ? -24.563 5.828 51.122 1.00 93.69 372 ILE A O 1
ATOM 2990 N N . GLN A 1 373 ? -23.904 6.173 49.009 1.00 93.94 373 GLN A N 1
ATOM 2991 C CA . GLN A 1 373 ? -25.175 6.757 48.580 1.00 93.94 373 GLN A CA 1
ATOM 2992 C C . GLN A 1 373 ? -26.351 5.783 48.763 1.00 93.94 373 GLN A C 1
ATOM 2994 O O . GLN A 1 373 ? -27.430 6.187 49.208 1.00 93.94 373 GLN A O 1
ATOM 2999 N N . LYS A 1 374 ? -26.145 4.487 48.485 1.00 93.44 374 LYS A N 1
ATOM 3000 C CA . LYS A 1 374 ? -27.139 3.439 48.769 1.00 93.44 374 LYS A CA 1
ATOM 3001 C C . LYS A 1 374 ? -27.418 3.298 50.269 1.00 93.44 374 LYS A C 1
ATOM 3003 O O . LYS A 1 374 ? -28.588 3.212 50.638 1.00 93.44 374 LYS A O 1
ATOM 3008 N N . LYS A 1 375 ? -26.389 3.313 51.126 1.00 93.25 375 LYS A N 1
ATOM 3009 C CA . LYS A 1 375 ? -26.548 3.261 52.593 1.00 93.25 375 LYS A CA 1
ATOM 3010 C C . LYS A 1 375 ? -27.314 4.471 53.121 1.00 93.25 375 LYS A C 1
ATOM 3012 O O . LYS A 1 375 ? -28.296 4.288 53.830 1.00 93.25 375 LYS A O 1
ATOM 3017 N N . MET A 1 376 ? -26.931 5.679 52.708 1.00 91.81 376 MET A N 1
ATOM 3018 C CA . MET A 1 376 ? -27.626 6.918 53.076 1.00 91.81 376 MET A CA 1
ATOM 3019 C C . MET A 1 376 ? -29.099 6.861 52.668 1.00 91.81 376 MET A C 1
ATOM 3021 O O . MET A 1 376 ? -29.980 7.091 53.490 1.00 91.81 376 MET A O 1
ATOM 3025 N N . SER A 1 377 ? -29.377 6.440 51.430 1.00 90.50 377 SER A N 1
ATOM 3026 C CA . SER A 1 377 ? -30.752 6.275 50.943 1.00 90.50 377 SER A CA 1
ATOM 3027 C C . SER A 1 377 ? -31.541 5.235 51.747 1.00 90.50 377 SER A C 1
ATOM 3029 O O . SER A 1 377 ? -32.741 5.403 51.948 1.00 90.50 377 SER A O 1
ATOM 3031 N N . SER A 1 378 ? -30.893 4.159 52.205 1.00 92.81 378 SER A N 1
ATOM 3032 C CA . SER A 1 378 ? -31.512 3.138 53.059 1.00 92.81 378 SER A CA 1
ATOM 3033 C C . SER A 1 378 ? -31.851 3.682 54.446 1.00 92.81 378 SER A C 1
ATOM 3035 O O . SER A 1 378 ? -32.974 3.494 54.905 1.00 92.81 378 SER A O 1
ATOM 3037 N N . LEU A 1 379 ? -30.923 4.406 55.079 1.00 91.25 379 LEU A N 1
ATOM 3038 C CA . LEU A 1 379 ? -31.141 5.046 56.379 1.00 91.25 379 LEU A CA 1
ATOM 3039 C C . LEU A 1 379 ? -32.287 6.056 56.303 1.00 91.25 379 LEU A C 1
ATOM 3041 O O . LEU A 1 379 ? -33.207 6.010 57.111 1.00 91.25 379 LEU A O 1
ATOM 3045 N N . THR A 1 380 ? -32.303 6.914 55.277 1.00 90.12 380 THR A N 1
ATOM 3046 C CA . THR A 1 380 ? -33.411 7.856 55.064 1.00 90.12 380 THR A CA 1
ATOM 3047 C C . THR A 1 380 ? -34.755 7.140 54.908 1.00 90.12 380 THR A C 1
ATOM 3049 O O . THR A 1 380 ? -35.770 7.650 55.374 1.00 90.12 380 THR A O 1
ATOM 3052 N N . LYS A 1 381 ? -34.794 5.961 54.270 1.00 88.81 381 LYS A N 1
ATOM 3053 C CA . LYS A 1 381 ? -36.022 5.156 54.169 1.00 88.81 381 LYS A CA 1
ATOM 3054 C C . LYS A 1 381 ? -36.434 4.558 55.514 1.00 88.81 381 LYS A C 1
ATOM 3056 O O . LYS A 1 381 ? -37.621 4.597 55.808 1.00 88.81 381 LYS A O 1
ATOM 3061 N N . GLN A 1 382 ? -35.490 4.061 56.313 1.00 86.50 382 GLN A N 1
ATOM 3062 C CA . GLN A 1 382 ? -35.757 3.553 57.665 1.00 86.50 382 GLN A CA 1
ATOM 3063 C C . GLN A 1 382 ? -36.319 4.648 58.576 1.00 86.50 382 GLN A C 1
ATOM 3065 O O . GLN A 1 382 ? -37.365 4.448 59.176 1.00 86.50 382 GLN A O 1
ATOM 3070 N N . TYR A 1 383 ? -35.723 5.845 58.587 1.00 85.56 383 TYR A N 1
ATOM 3071 C CA . TYR A 1 383 ? -36.251 6.983 59.356 1.00 85.56 383 TYR A CA 1
ATOM 3072 C C . TYR A 1 383 ? -37.649 7.440 58.915 1.00 85.56 383 TYR A C 1
ATOM 3074 O O . TYR A 1 383 ? -38.365 8.069 59.687 1.00 85.56 383 TYR A O 1
ATOM 3082 N N . ARG A 1 384 ? -38.039 7.163 57.665 1.00 85.06 384 ARG A N 1
ATOM 3083 C CA . ARG A 1 384 ? -39.381 7.467 57.142 1.00 85.06 384 ARG A CA 1
ATOM 3084 C C . ARG A 1 384 ? -40.398 6.357 57.411 1.00 85.06 384 ARG A C 1
ATOM 3086 O O . ARG A 1 384 ? -41.578 6.564 57.123 1.00 85.06 384 ARG A O 1
ATOM 3093 N N . GLN A 1 385 ? -39.980 5.186 57.892 1.00 82.75 385 GLN A N 1
ATOM 3094 C CA . GLN A 1 385 ? -40.924 4.143 58.281 1.00 82.75 385 GLN A CA 1
ATOM 3095 C C . GLN A 1 385 ? -41.661 4.578 59.545 1.00 82.75 385 GLN A C 1
ATOM 3097 O O . GLN A 1 385 ? -41.088 5.187 60.445 1.00 82.75 385 GLN A O 1
ATOM 3102 N N . LYS A 1 386 ? -42.967 4.308 59.580 1.00 79.06 386 LYS A N 1
ATOM 3103 C CA . LYS A 1 386 ? -43.773 4.569 60.773 1.00 79.06 386 LYS A CA 1
ATOM 3104 C C . LYS A 1 386 ? -43.277 3.647 61.899 1.00 79.06 386 LYS A C 1
ATOM 3106 O O . LYS A 1 386 ? -42.982 2.493 61.581 1.00 79.06 386 LYS A O 1
ATOM 3111 N N . PRO A 1 387 ? -43.203 4.122 63.156 1.00 76.88 387 PRO A N 1
ATOM 3112 C CA . PRO A 1 387 ? -42.804 3.291 64.288 1.00 76.88 387 PRO A CA 1
ATOM 3113 C C . PRO A 1 387 ? -43.636 2.014 64.326 1.00 76.88 387 PRO A C 1
ATOM 3115 O O . PRO A 1 387 ? -44.852 2.050 64.103 1.00 76.88 387 PRO A O 1
ATOM 3118 N N . THR A 1 388 ? -42.978 0.886 64.560 1.00 78.12 388 THR A N 1
ATOM 3119 C CA . THR A 1 388 ? -43.660 -0.393 64.729 1.00 78.12 388 THR A CA 1
ATOM 3120 C C . THR A 1 388 ? -44.264 -0.473 66.133 1.00 78.12 388 THR A C 1
ATOM 3122 O O . THR A 1 388 ? -43.851 0.243 67.036 1.00 78.12 388 THR A O 1
ATOM 3125 N N . VAL A 1 389 ? -45.249 -1.354 66.344 1.00 72.50 389 VAL A N 1
ATOM 3126 C CA . VAL A 1 389 ? -45.975 -1.507 67.631 1.00 72.50 389 VAL A CA 1
ATOM 3127 C C . VAL A 1 389 ? -45.049 -1.862 68.813 1.00 72.50 389 VAL A C 1
ATOM 3129 O O . VAL A 1 389 ? -45.443 -1.710 69.959 1.00 72.50 389 VAL A O 1
ATOM 3132 N N . TYR A 1 390 ? -43.817 -2.298 68.535 1.00 66.81 390 TYR A N 1
ATOM 3133 C CA . TYR A 1 390 ? -42.778 -2.614 69.520 1.00 66.81 390 TYR A CA 1
ATOM 3134 C C . TYR A 1 390 ? -41.820 -1.444 69.834 1.00 66.81 390 TYR A C 1
ATOM 3136 O O . TYR A 1 390 ? -40.960 -1.601 70.694 1.00 66.81 390 TYR A O 1
ATOM 3144 N N . ASP A 1 391 ? -41.937 -0.308 69.133 1.00 60.91 391 ASP A N 1
ATOM 3145 C CA . ASP A 1 391 ? -41.080 0.881 69.302 1.00 60.91 391 ASP A CA 1
ATOM 3146 C C . ASP A 1 391 ? -41.728 1.978 70.184 1.00 60.91 391 ASP A C 1
ATOM 3148 O O . ASP A 1 391 ? -41.156 3.060 70.342 1.00 60.91 391 ASP A O 1
ATOM 3152 N N . LEU A 1 392 ? -42.924 1.714 70.728 1.00 52.47 392 LEU A N 1
ATOM 3153 C CA . LEU A 1 392 ? -43.675 2.531 71.696 1.00 52.47 392 LEU A CA 1
ATOM 3154 C C . LEU A 1 392 ? -43.767 1.777 73.022 1.00 52.47 392 LEU A C 1
ATOM 3156 O O . LEU A 1 392 ? -43.701 2.454 74.073 1.00 52.47 392 LEU A O 1
#

InterPro domains:
  IPR000352 Peptide chain release factor class I [PF00472] (251-382)
  IPR052104 Mitochondrial Release Factor mL62 [PTHR11075] (249-387)

Foldseek 3Di:
DDDPDQFDPAPFDDDPNDGDDRVVSLWDDDVVRVVLPLQKKAFFPVLLVVQLADWFWWDDDVVQQDQPFQKKKWKKKWWGQLVDQFKAWEKKWWFAAPPDRVFIWIWTWIDGNQKIAIWTDRQAAATDRPFQIWGHDPDPNNDTDMWMKMWMWGCDDQKIWIWIDTDVTITDIDIDNGRTGGGPTMIFHWPNNRDPPRHPVPPPPDTTGHDGGMMGPGWMDGPVDIDSIDTDPPRPSMDRRDPPPLPDLPLDDPCVQKDKDFAQDDDDDDPLSHPQRQKIKIKGALVPRPSQDPQLSVQCCVPVVVQADPNRMGMDMADPDSHNVVRVVVRSVVVSVSSVVSSVVVPDDDDDPVVVVVVVVVVVVVVVVVVVVVVVVVVVVVVVDDDDPVND

Secondary structure (DSSP, 8-state):
-------SS-S---BTTB---GGGS-SPP-HHHHTT-TTEEEE-GGGHHHHTT--EE----GGGG-TT-SEEEEEEEEE--SSS--EEEEEEEEEEESS-TT-EEEEEEEEETTEEEEEEE-TTS-----S-EEEPP---TT----EEEEEEEEEETTEEEEEEEETTEEPPPEEE-S-EEEEEEEEES-GGGS-TTSS-TTS-SSPPEEP-EEEEEEEEE-SS-EEE--PPTT-TTEEE---TT-----S---GGG-EEEEE---SS--HHHHH---EEEEEEETTT-TTS-HHHHHHHHHHTGGGB-TT-EEEEEE-SSS-HHHHHHHHHHHHHHHHHHHHHHHTSPPPPHHHHHHHHHHHHHHHHHHHHHHHHHHHHHHHTSPPPTT--

pLDDT: mean 76.08, std 17.12, range [23.48, 95.94]

Mean predicted aligned error: 17.77 Å

Solvent-accessible surface area (backbone atoms only — not comparable to full-atom values): 22230 Å² total; per-residue (Å²): 131,89,88,80,81,91,53,48,61,54,83,56,63,79,59,96,87,47,83,54,65,58,82,76,54,80,53,64,72,42,68,56,40,68,67,32,40,64,65,30,35,28,33,40,79,66,24,54,76,59,29,71,79,39,71,46,58,42,56,75,64,71,80,70,41,46,68,84,55,56,46,44,34,45,32,37,29,40,34,65,60,79,86,65,79,52,52,21,22,57,40,37,41,34,26,26,32,65,87,46,74,87,44,54,39,40,38,38,35,35,40,45,76,57,30,43,36,53,40,51,33,61,85,87,46,59,58,61,88,68,73,32,40,23,64,51,85,91,63,63,93,89,58,81,67,78,45,53,42,37,39,40,37,38,46,61,73,50,33,37,38,38,34,45,32,26,94,95,36,64,25,53,74,46,76,41,82,60,47,51,49,26,54,72,50,43,33,37,40,37,61,76,75,65,70,83,80,40,73,45,88,81,60,75,88,58,74,32,47,50,55,54,33,39,37,31,69,38,32,41,33,47,95,88,50,77,45,74,49,42,72,66,82,91,42,71,40,51,44,69,29,42,61,73,77,66,58,73,64,86,75,69,73,70,66,87,70,46,46,78,47,73,36,58,42,96,65,91,84,47,78,63,44,78,68,42,56,15,15,28,33,43,36,34,49,48,92,76,39,80,70,48,34,68,75,31,41,56,44,45,55,65,73,43,44,91,43,36,47,96,85,44,31,41,55,46,70,27,56,89,42,88,43,42,69,60,14,45,52,51,38,52,51,52,51,48,49,53,52,50,52,36,40,59,51,71,74,48,76,82,75,52,70,71,56,50,52,51,51,50,53,52,52,52,53,52,51,52,52,50,52,50,54,51,49,52,54,48,52,58,50,57,74,67,49,75,82,53,93,86,76,115

Radius of gyration: 32.39 Å; Cα contacts (8 Å, |Δi|>4): 677; chains: 1; bounding box: 89×38×108 Å

Sequence (392 aa):
ERVSGLFGCVDEVIINGVELPPTLSGRPPCYDCFSLDPNIYHVSATLDKYLEKNLIPLTLPTVFQDPDLEKLTFDFSFFYDRQESIINSLFMLVFSDNEDLSVEHRVWIYLTNNEVKMVASPSDEEPQDQGHSVTLPNLPRSRNTWHFIKLEMLFLGPTKVFLLRSKGEQSLPLMMLQPMRNLKAIYFGQDMVIKPKLLGPKLHSTPGRPFVGCFRDIRLRTNLDVATLRFPANIPGLLEGSLQHCPEFSGHIPLDDLQFTYSCASGPGGQHVNKTRSKVEVRFHVPSASWIPEPARARLLEKEAHRITKDSFFIIASDRTRKQVLNQADCLERIRRLVRECVAEINKPPPDPETIELIQKRKAKANESRLIQKKMSSLTKQYRQKPTVYDL

Organism: Opisthorchis viverrini (NCBI:txid6198)

Nearest PDB structures (foldseek):
  7nql-assembly1_BL  TM=6.691E-01  e=2.025E-11  Homo sapiens
  1j26-assembly1_A  TM=8.325E-01  e=1.514E-07  Mus musculus
  8any-assembly1_p  TM=7.695E-01  e=1.994E-07  Homo sapiens
  7l20-assembly1_p  TM=7.252E-01  e=2.352E-07  Homo sapiens
  6gaw-assembly1_Bu  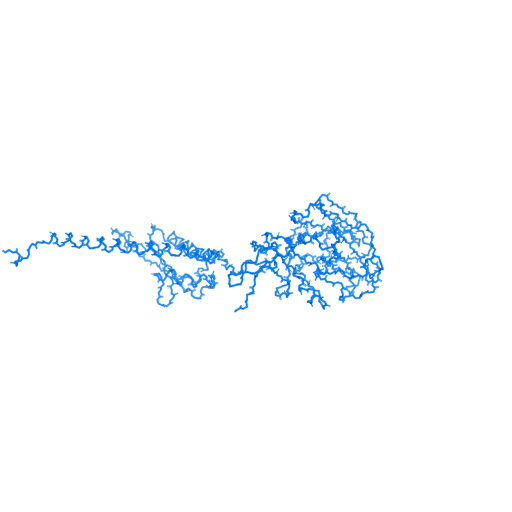TM=7.548E-01  e=8.816E-07  Sus scrofa